Protein AF-0000000073370999 (afdb_homodimer)

Secondary structure (DSSP, 8-state):
-GGGGS---TTHHHHS-HHHHHHHHHH-EEEEE-TT-EEE-TTSPP-EEEEEEESEEEEEEE-TT--EEEEEEEETT-EESHHHHHTT---SSEEEESSSEEEEEEEHHHHHHHHHH-HHHHHHHHHHHHHHHHHHHHHHHHHHHS-HHHHHHHHHHHHHHHH-SSS-GGG--B---HHHHHHHHTS-HHHHHHHHHHHHHTTSEEEETTEEEES-HHHHHHHHT--/-GGGGS---TTHHHHS-HHHHHHHHHH-EEEEE-TT-EEE-TTSPP-EEEEEEESEEEEEEE-TT--EEEEEEEETT-EESHHHHHTT---SSEEEESSSEEEEEEEHHHHHHHHHH-HHHHHHHHHHHHHHHHHHHHHHHHHHHS-HHHHHHHHHHHHHHHH-SSS-GGG--B---HHHHHHHHTS-HHHHHHHHHHHHHTTSEEEETTEEEES-HHHHHHHHT--

Nearest PDB structures (foldseek):
  2gau-assembly1_A-2  TM=9.043E-01  e=1.178E-19  Porphyromonas gingivalis W83
  4cyd-assembly2_A  TM=9.151E-01  e=1.919E-18  Corynebacterium glutamicum
  5e44-assembly1_A-2  TM=8.644E-01  e=1.895E-16  Aliivibrio fischeri
  5cvr-assembly1_A-2  TM=8.583E-01  e=9.106E-16  Aliivibrio fischeri
  7ff9-assembly4_H  TM=7.421E-01  e=5.986E-14  Pseudomonas aeruginosa PAO1

Foldseek 3Di:
DLVLQDQPQLCLLVQDPPVLNCLQVVQKDKDKDAAFDWPDAAPAADFFKKAWQAAKKWKWDADPVGQIATQDMDGHRHIDDVVCLVVVHGHHIIMGTHHITMMITHGSVSVVVSCVVDPSSVVSVVVSVVSVVSSSVVVVVLLPPHDLLLLLLSLVVNQLVRQDPDPPLQDGKRQGDLSNSCNHSVHDSVVSVVSVVVCVVVVQWDDDVRIIHGRNNPVSVVSNVPD/DLVLQDQDQLCLLVQDPPVLNCLQVVQKDKDKDAAFDWPDAAPAADFFKKAWQAAKKWKWDADPVGQIATQDMDGHRHIDDVVCLVVVHGHHIIMGTHHITMMITHGSVSVVVSCVVDPSSVVSVVVSVVSVVSSSVVVVVLLPPHDLLLLLLSLVVRQLVRQDPDPPLQDGKRQGDLSNSCNHSVHDSVVSVVSVVVCVVVVQWDDDVRIIHGRNNPVSVVSNVPD

Radius of gyration: 22.07 Å; Cα contacts (8 Å, |Δi|>4): 897; chains: 2; bounding box: 54×57×50 Å

InterPro domains:
  IPR000595 Cyclic nucleotide-binding domain [PF00027] (31-117)
  IPR000595 Cyclic nucleotide-binding domain [PS50042] (12-115)
  IPR000595 Cyclic nucleotide-binding domain [SM00100] (12-130)
  IPR000595 Cyclic nucleotide-binding domain [cd00038] (12-126)
  IPR012318 Crp-type HTH domain [PF13545] (150-222)
  IPR012318 Crp-type HTH domain [PR00034] (174-190)
  IPR012318 Crp-type HTH domain [PR00034] (190-205)
  IPR012318 Crp-type HTH domain [PS51063] (146-218)
  IPR012318 Crp-type HTH domain [SM00419] (168-216)
  IPR014710 RmlC-like jelly roll fold [G3DSA:2.60.120.10] (8-142)
  IPR018490 Cyclic nucleotide-binding domain superfamily [SSF51206] (7-144)
  IPR036388 Winged helix-like DNA-binding domain superfamily [G3DSA:1.10.10.10] (147-226)
  IPR036390 Winged helix DNA-binding domain superfamily [SSF46785] (148-225)
  IPR050397 Global Transcriptional Regulators in Environmental Response [PTHR24567] (22-220)

pLDDT: mean 92.21, std 7.32, range [60.38, 98.5]

Solvent-accessible surface area (backbone atoms only — not comparable to full-atom values): 23486 Å² total; per-residue (Å²): 122,70,61,58,68,45,81,79,44,50,47,56,65,75,68,41,56,65,70,59,38,51,55,53,59,68,58,42,46,75,42,81,40,51,58,71,38,70,78,48,49,52,69,40,75,64,64,38,30,37,35,28,66,39,42,35,34,38,30,30,38,66,49,77,84,65,53,56,27,42,76,45,74,44,44,48,43,23,70,44,56,49,44,24,56,52,40,72,40,42,28,83,37,26,35,29,26,74,32,64,24,34,38,27,37,33,45,41,70,60,50,49,52,51,44,75,71,26,68,66,54,43,52,50,48,42,22,44,52,24,40,43,42,49,21,49,54,51,48,38,41,45,49,31,72,48,51,69,66,25,36,46,32,40,49,50,55,54,42,48,63,71,50,41,84,53,96,56,72,92,72,36,60,39,67,62,49,66,65,56,49,16,19,50,49,37,54,51,58,68,60,47,52,50,46,51,49,50,36,37,76,68,55,35,32,46,76,57,91,57,34,37,29,80,64,30,65,67,59,35,47,60,54,31,48,72,114,122,69,61,59,69,44,79,81,45,49,46,54,64,74,70,40,55,67,69,60,38,49,57,52,60,68,57,43,46,74,42,81,42,50,58,71,38,70,78,50,49,53,68,40,75,64,66,37,30,36,34,28,66,38,42,35,33,37,30,30,40,67,49,75,86,65,54,55,26,43,77,47,74,45,46,49,41,23,70,45,57,49,44,26,57,52,41,72,39,42,28,83,37,27,34,30,26,72,32,63,23,34,37,25,37,32,45,42,68,59,50,48,52,50,46,74,73,24,69,66,53,42,50,50,48,41,21,43,50,24,41,42,42,49,21,49,52,49,48,39,42,44,48,31,72,47,52,69,65,24,36,46,32,40,49,50,54,52,42,48,61,71,48,42,84,55,96,58,74,92,71,34,61,38,68,62,49,65,65,57,48,16,19,50,48,39,54,51,58,69,60,46,52,50,48,52,49,50,35,38,76,68,55,35,32,47,75,57,92,58,33,37,30,79,65,31,66,68,61,36,48,58,54,30,50,70,116

Structure (mmCIF, N/CA/C/O backbone):
data_AF-0000000073370999-model_v1
#
loop_
_entity.id
_entity.type
_entity.pdbx_description
1 polymer 'Transcriptional regulator, Crp/Fnr family'
#
loop_
_atom_site.group_PDB
_atom_site.id
_atom_site.type_symbol
_atom_site.label_atom_id
_atom_site.label_alt_id
_atom_site.label_comp_id
_atom_site.label_asym_id
_atom_site.label_entity_id
_atom_site.label_seq_id
_atom_site.pdbx_PDB_ins_code
_atom_site.Cartn_x
_atom_site.Cartn_y
_atom_site.Cartn_z
_atom_site.occupancy
_atom_site.B_iso_or_equiv
_atom_site.auth_seq_id
_atom_site.auth_comp_id
_atom_site.auth_asym_id
_atom_site.auth_atom_id
_atom_site.pdbx_PDB_model_num
ATOM 1 N N . MET A 1 1 ? 0.738 1.214 19.203 1 67.12 1 MET A N 1
ATOM 2 C CA . MET A 1 1 ? -0.138 0.364 18.406 1 67.12 1 MET A CA 1
ATOM 3 C C . MET A 1 1 ? -0.509 1.048 17.094 1 67.12 1 MET A C 1
ATOM 5 O O . MET A 1 1 ? -0.368 0.459 16.031 1 67.12 1 MET A O 1
ATOM 9 N N . ILE A 1 2 ? -0.658 2.426 17.078 1 81.88 2 ILE A N 1
ATOM 10 C CA . ILE A 1 2 ? -1.09 3.145 15.891 1 81.88 2 ILE A CA 1
ATOM 11 C C . ILE A 1 2 ? 0.093 3.33 14.945 1 81.88 2 ILE A C 1
ATOM 13 O O . ILE A 1 2 ? -0.091 3.637 13.766 1 81.88 2 ILE A O 1
ATOM 17 N N . SER A 1 3 ? 1.221 2.953 15.461 1 84.5 3 SER A N 1
ATOM 18 C CA . SER A 1 3 ? 2.451 3.176 14.711 1 84.5 3 SER A CA 1
ATOM 19 C C . SER A 1 3 ? 2.479 2.34 13.438 1 84.5 3 SER A C 1
ATOM 21 O O . SER A 1 3 ? 3.143 2.705 12.461 1 84.5 3 SER A O 1
ATOM 23 N N . LYS A 1 4 ? 1.748 1.268 13.406 1 88.69 4 LYS A N 1
ATOM 24 C CA . LYS A 1 4 ? 1.788 0.391 12.234 1 88.69 4 LYS A CA 1
ATOM 25 C C . LYS A 1 4 ? 1.044 1.011 11.062 1 88.69 4 LYS A C 1
ATOM 27 O O . LYS A 1 4 ? 1.135 0.518 9.93 1 88.69 4 LYS A O 1
ATOM 32 N N . PHE A 1 5 ? 0.363 2.186 11.352 1 91.12 5 PHE A N 1
ATOM 33 C CA . PHE A 1 5 ? -0.414 2.834 10.297 1 91.12 5 PHE A CA 1
ATOM 34 C C . PHE A 1 5 ? 0.206 4.172 9.914 1 91.12 5 PHE A C 1
ATOM 36 O O . PHE A 1 5 ? -0.371 4.926 9.133 1 91.12 5 PHE A O 1
ATOM 43 N N . ILE A 1 6 ? 1.355 4.457 10.469 1 88.75 6 ILE A N 1
ATOM 44 C CA . ILE A 1 6 ? 1.982 5.762 10.273 1 88.75 6 ILE A CA 1
ATOM 45 C C . ILE A 1 6 ? 3.354 5.582 9.633 1 88.75 6 ILE A C 1
ATOM 47 O O . ILE A 1 6 ? 4.16 4.77 10.086 1 88.75 6 ILE A O 1
ATOM 51 N N . PHE A 1 7 ? 3.512 6.363 8.531 1 84.56 7 PHE A N 1
ATOM 52 C CA . PHE A 1 7 ? 4.859 6.383 7.977 1 84.56 7 PHE A CA 1
ATOM 53 C C . PHE A 1 7 ? 5.848 6.965 8.984 1 84.56 7 PHE A C 1
ATOM 55 O O . PHE A 1 7 ? 5.523 7.906 9.703 1 84.56 7 PHE A O 1
ATOM 62 N N . ASN A 1 8 ? 6.973 6.344 9.172 1 74.56 8 ASN A N 1
ATOM 63 C CA . ASN A 1 8 ? 7.996 6.828 10.094 1 74.56 8 ASN A CA 1
ATOM 64 C C . ASN A 1 8 ? 9.258 7.254 9.359 1 74.56 8 ASN A C 1
ATOM 66 O O . ASN A 1 8 ? 10.367 6.844 9.719 1 74.56 8 ASN A O 1
ATOM 70 N N . ASN A 1 9 ? 9.07 7.988 8.336 1 71.88 9 ASN A N 1
ATOM 71 C CA . ASN A 1 9 ? 10.234 8.352 7.539 1 71.88 9 ASN A CA 1
ATOM 72 C C . ASN A 1 9 ? 10.758 9.742 7.91 1 71.88 9 ASN A C 1
ATOM 74 O O . ASN A 1 9 ? 11.531 10.344 7.16 1 71.88 9 ASN A O 1
ATOM 78 N N . GLN A 1 10 ? 10.32 10.297 8.953 1 69.19 10 GLN A N 1
ATOM 79 C CA . GLN A 1 10 ? 10.711 11.641 9.367 1 69.19 10 GLN A CA 1
ATOM 80 C C . GLN A 1 10 ? 12.18 11.688 9.781 1 69.19 10 GLN A C 1
ATOM 82 O O . GLN A 1 10 ? 12.781 12.758 9.836 1 69.19 10 GLN A O 1
ATOM 87 N N . TYR A 1 11 ? 12.719 10.562 9.797 1 70.38 11 TYR A N 1
ATOM 88 C CA . TYR A 1 11 ? 14.062 10.625 10.367 1 70.38 11 TYR A CA 1
ATOM 89 C C . TYR A 1 11 ? 15.109 10.172 9.359 1 70.38 11 TYR A C 1
ATOM 91 O O . TYR A 1 11 ? 16.266 9.914 9.727 1 70.38 11 TYR A O 1
ATOM 99 N N . VAL A 1 12 ? 14.695 10.133 8.172 1 79.75 12 VAL A N 1
ATOM 100 C CA . VAL A 1 12 ? 15.625 9.625 7.168 1 79.75 12 VAL A CA 1
ATOM 101 C C . VAL A 1 12 ? 16.844 10.539 7.078 1 79.75 12 VAL A C 1
ATOM 103 O O . VAL A 1 12 ? 17.984 10.07 7.156 1 79.75 12 VAL A O 1
ATOM 106 N N . LEU A 1 13 ? 16.594 11.859 7.051 1 83.69 13 LEU A N 1
ATOM 107 C CA . LEU A 1 13 ? 17.703 12.812 6.93 1 83.69 13 LEU A CA 1
ATOM 108 C C . LEU A 1 13 ? 18.578 12.773 8.172 1 83.69 13 LEU A C 1
ATOM 110 O O . LEU A 1 13 ? 19.812 12.859 8.062 1 83.69 13 LEU A O 1
ATOM 114 N N . ASN A 1 14 ? 17.922 12.586 9.273 1 83.81 14 ASN A N 1
ATOM 115 C CA . ASN A 1 14 ? 18.656 12.617 10.531 1 83.81 14 ASN A CA 1
ATOM 116 C C . ASN A 1 14 ? 19.5 11.359 10.727 1 83.81 14 ASN A C 1
ATOM 118 O O . ASN A 1 14 ? 20.453 11.359 11.508 1 83.81 14 ASN A O 1
ATOM 122 N N . GLU A 1 15 ? 19.156 10.352 10.055 1 85.62 15 GLU A N 1
ATOM 123 C CA . GLU A 1 15 ? 19.844 9.078 10.227 1 85.62 15 GLU A CA 1
ATOM 124 C C . GLU A 1 15 ? 21 8.938 9.234 1 85.62 15 GLU A C 1
ATOM 126 O O . GLU A 1 15 ? 21.781 7.984 9.312 1 85.62 15 GLU A O 1
ATOM 131 N N . LEU A 1 16 ? 21.125 9.914 8.406 1 88.31 16 LEU A N 1
ATOM 132 C CA . LEU A 1 16 ? 22.219 9.883 7.422 1 88.31 16 LEU A CA 1
ATOM 133 C C . LEU A 1 16 ? 23.516 10.398 8.031 1 88.31 16 LEU A C 1
ATOM 135 O O . LEU A 1 16 ? 23.5 11.281 8.891 1 88.31 16 LEU A O 1
ATOM 139 N N . PRO A 1 17 ? 24.625 9.797 7.555 1 89.5 17 PRO A N 1
ATOM 140 C CA . PRO A 1 17 ? 25.906 10.422 7.918 1 89.5 17 PRO A CA 1
ATOM 141 C C . PRO A 1 17 ? 25.969 11.891 7.516 1 89.5 17 PRO A C 1
ATOM 143 O O . PRO A 1 17 ? 25.344 12.297 6.531 1 89.5 17 PRO A O 1
ATOM 146 N N . GLN A 1 18 ? 26.766 12.594 8.25 1 92.25 18 GLN A N 1
ATOM 147 C CA . GLN A 1 18 ? 26.844 14.039 8.055 1 92.25 18 GLN A CA 1
ATOM 148 C C . GLN A 1 18 ? 27.234 14.391 6.625 1 92.25 18 GLN A C 1
ATOM 150 O O . GLN A 1 18 ? 26.703 15.336 6.043 1 92.25 18 GLN A O 1
ATOM 155 N N . CYS A 1 19 ? 28.125 13.68 6.086 1 91.44 19 CYS A N 1
ATOM 156 C CA . CYS A 1 19 ? 28.578 13.953 4.73 1 91.44 19 CYS A CA 1
ATOM 157 C C . CYS A 1 19 ? 27.438 13.852 3.73 1 91.44 19 CYS A C 1
ATOM 159 O O . CYS A 1 19 ? 27.281 14.727 2.877 1 91.44 19 CYS A O 1
ATOM 161 N N . ASP A 1 20 ? 26.625 12.805 3.857 1 90 2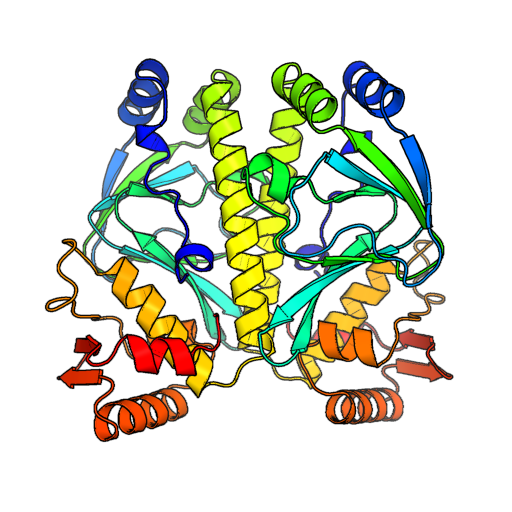0 ASP A N 1
ATOM 162 C CA . ASP A 1 20 ? 25.484 12.602 2.967 1 90 20 ASP A CA 1
ATOM 163 C C . ASP A 1 20 ? 24.406 13.656 3.203 1 90 20 ASP A C 1
ATOM 165 O O . ASP A 1 20 ? 23.781 14.141 2.254 1 90 20 ASP A O 1
ATOM 169 N N . LYS A 1 21 ? 24.234 13.961 4.469 1 91.69 21 LYS A N 1
ATOM 170 C CA . LYS A 1 21 ? 23.266 15 4.828 1 91.69 21 LYS A CA 1
ATOM 171 C C . LYS A 1 21 ? 23.641 16.344 4.203 1 91.69 21 LYS A C 1
ATOM 173 O O . LYS A 1 21 ? 22.797 17.016 3.617 1 91.69 21 LYS A O 1
ATOM 178 N N . ASP A 1 22 ? 24.906 16.609 4.312 1 92.88 22 ASP A N 1
ATOM 179 C CA . ASP A 1 22 ? 25.406 17.875 3.764 1 92.88 22 ASP A CA 1
ATOM 180 C C . ASP A 1 22 ? 25.219 17.922 2.248 1 92.88 22 ASP A C 1
ATOM 182 O O . ASP A 1 22 ? 24.859 18.969 1.695 1 92.88 22 ASP A O 1
ATOM 186 N N . LEU A 1 23 ? 25.453 16.859 1.603 1 91.38 23 LEU A N 1
ATOM 187 C CA . LEU A 1 23 ? 25.312 16.781 0.152 1 91.38 23 LEU A CA 1
ATOM 188 C C . LEU A 1 23 ? 23.875 17.031 -0.268 1 91.38 23 LEU A C 1
ATOM 190 O O . LEU A 1 23 ? 23.625 17.781 -1.211 1 91.38 23 LEU A O 1
ATOM 194 N N . LEU A 1 24 ? 22.953 16.422 0.44 1 92.19 24 LEU A N 1
ATOM 195 C CA . LEU A 1 24 ? 21.531 16.609 0.121 1 92.19 24 LEU A CA 1
ATOM 196 C C . LEU A 1 24 ? 21.094 18.031 0.394 1 92.19 24 LEU A C 1
ATOM 198 O O . LEU A 1 24 ? 20.406 18.656 -0.434 1 92.19 24 LEU A O 1
ATOM 202 N N . GLU A 1 25 ? 21.484 18.516 1.524 1 92.75 25 GLU A N 1
ATOM 203 C CA . GLU A 1 25 ? 21.078 19.859 1.925 1 92.75 25 GLU A CA 1
ATOM 204 C C . GLU A 1 25 ? 21.625 20.922 0.971 1 92.75 25 GLU A C 1
ATOM 206 O O . GLU A 1 25 ? 20.984 21.938 0.728 1 92.75 25 GLU A O 1
ATOM 211 N N . LYS A 1 26 ? 22.781 20.641 0.474 1 94.5 26 LYS A N 1
ATOM 212 C CA . LYS A 1 26 ? 23.438 21.578 -0.434 1 94.5 26 LYS A CA 1
ATOM 213 C C . LYS A 1 26 ? 22.641 21.734 -1.733 1 94.5 26 LYS A C 1
ATOM 215 O O . LYS A 1 26 ? 22.625 22.812 -2.332 1 94.5 26 LYS A O 1
ATOM 220 N N . VAL A 1 27 ? 22 20.75 -2.203 1 94.94 27 VAL A N 1
ATOM 221 C CA . VAL A 1 27 ? 21.359 20.781 -3.512 1 94.94 27 VAL A CA 1
ATOM 222 C C . VAL A 1 27 ? 19.859 21.062 -3.352 1 94.94 27 VAL A C 1
ATOM 224 O O . VAL A 1 27 ? 19.141 21.188 -4.344 1 94.94 27 VAL A O 1
ATOM 227 N N . MET A 1 28 ? 19.422 21.156 -2.139 1 95.81 28 MET A N 1
ATOM 228 C CA . MET A 1 28 ? 18.016 21.438 -1.858 1 95.81 28 MET A CA 1
ATOM 229 C C . MET A 1 28 ? 17.656 22.875 -2.242 1 95.81 28 MET A C 1
ATOM 231 O O . MET A 1 28 ? 18.422 23.797 -1.992 1 95.81 28 MET A O 1
ATOM 235 N N . GLN A 1 29 ? 16.547 23.016 -2.914 1 97.31 29 GLN A N 1
ATOM 236 C CA . GLN A 1 29 ? 15.961 24.328 -3.195 1 97.31 29 GLN A CA 1
ATOM 237 C C . GLN A 1 29 ? 14.594 24.469 -2.535 1 97.31 29 GLN A C 1
ATOM 239 O O . GLN A 1 29 ? 13.641 23.781 -2.92 1 97.31 29 GLN A O 1
ATOM 244 N N . SER A 1 30 ? 14.508 25.438 -1.649 1 97.69 30 SER A N 1
ATOM 245 C CA . SER A 1 30 ? 13.289 25.562 -0.856 1 97.69 30 SER A CA 1
ATOM 246 C C . SER A 1 30 ? 12.328 26.562 -1.477 1 97.69 30 SER A C 1
ATOM 248 O O . SER A 1 30 ? 12.758 27.609 -1.981 1 97.69 30 SER A O 1
ATOM 250 N N . LYS A 1 31 ? 11.109 26.234 -1.438 1 97.94 31 LYS A N 1
ATOM 251 C CA . LYS A 1 31 ? 10.031 27.094 -1.932 1 97.94 31 LYS A CA 1
ATOM 252 C C . LYS A 1 31 ? 8.852 27.109 -0.961 1 97.94 31 LYS A C 1
ATOM 254 O O . LYS A 1 31 ? 8.57 26.109 -0.297 1 97.94 31 LYS A O 1
ATOM 259 N N . LYS A 1 32 ? 8.234 28.234 -0.935 1 98.44 32 LYS A N 1
ATOM 260 C CA . LYS A 1 32 ? 7.012 28.359 -0.146 1 98.44 32 LYS A CA 1
ATOM 261 C C . LYS A 1 32 ? 5.785 27.969 -0.968 1 98.44 32 LYS A C 1
ATOM 263 O O . LYS A 1 32 ? 5.684 28.312 -2.146 1 98.44 32 LYS A O 1
ATOM 268 N N . TYR A 1 33 ? 4.965 27.172 -0.385 1 98.31 33 TYR A N 1
ATOM 269 C CA . TYR A 1 33 ? 3.686 26.781 -0.962 1 98.31 33 TYR A CA 1
ATOM 270 C C . TYR A 1 33 ? 2.523 27.266 -0.102 1 98.31 33 TYR A C 1
ATOM 272 O O . TYR A 1 33 ? 2.592 27.219 1.129 1 98.31 33 TYR A O 1
ATOM 280 N N . VAL A 1 34 ? 1.515 27.703 -0.777 1 98 34 VAL A N 1
ATOM 281 C CA . VAL A 1 34 ? 0.311 28.094 -0.051 1 98 34 VAL A CA 1
ATOM 282 C C . VAL A 1 34 ? -0.668 26.922 -0.004 1 98 34 VAL A C 1
ATOM 284 O O . VAL A 1 34 ? -0.608 26.016 -0.844 1 98 34 VAL A O 1
ATOM 287 N N . LYS A 1 35 ? -1.465 27 0.912 1 96.75 35 LYS A N 1
ATOM 288 C CA . LYS A 1 35 ? -2.467 25.953 1.09 1 96.75 35 LYS A CA 1
ATOM 289 C C . LYS A 1 35 ? -3.189 25.656 -0.221 1 96.75 35 LYS A C 1
ATOM 291 O O . LYS A 1 35 ? -3.568 26.578 -0.95 1 96.75 35 LYS A O 1
ATOM 296 N N . ASN A 1 36 ? -3.289 24.375 -0.565 1 97.12 36 ASN A N 1
ATOM 297 C CA . ASN A 1 36 ? -4.027 23.828 -1.7 1 97.12 36 ASN A CA 1
ATOM 298 C C . ASN A 1 36 ? -3.234 23.953 -2.998 1 97.12 36 ASN A C 1
ATOM 300 O O . ASN A 1 36 ? -3.76 23.688 -4.082 1 97.12 36 ASN A O 1
ATOM 304 N N . GLN A 1 37 ? -2.023 24.375 -2.848 1 98.19 37 GLN A N 1
ATOM 305 C CA . GLN A 1 37 ? -1.171 24.391 -4.031 1 98.19 37 GLN A CA 1
ATOM 306 C C . GLN A 1 37 ? -0.65 23 -4.359 1 98.19 37 GLN A C 1
ATOM 308 O O . GLN A 1 37 ? -0.23 22.266 -3.467 1 98.19 37 GLN A O 1
ATOM 313 N N . THR A 1 38 ? -0.687 22.641 -5.637 1 98.31 38 THR A N 1
ATOM 314 C CA . THR A 1 38 ? -0.239 21.328 -6.105 1 98.31 38 THR A CA 1
ATOM 315 C C . THR A 1 38 ? 1.277 21.312 -6.277 1 98.31 38 THR A C 1
ATOM 317 O O . THR A 1 38 ? 1.855 22.25 -6.844 1 98.31 38 THR A O 1
ATOM 320 N N . ILE A 1 39 ? 1.899 20.312 -5.754 1 98.19 39 ILE A N 1
ATOM 321 C CA . ILE A 1 39 ? 3.338 20.141 -5.91 1 98.19 39 ILE A CA 1
ATOM 322 C C . ILE A 1 39 ? 3.623 19.359 -7.195 1 98.19 39 ILE A C 1
ATOM 324 O O . ILE A 1 39 ? 4.449 19.781 -8.008 1 98.19 39 ILE A O 1
ATOM 328 N N . PHE A 1 40 ? 2.969 18.25 -7.395 1 97.75 40 PHE A N 1
ATOM 329 C CA . PHE A 1 40 ? 3 17.5 -8.641 1 97.75 40 PHE A CA 1
ATOM 330 C C . PHE A 1 40 ? 1.683 16.766 -8.867 1 97.75 40 PHE A C 1
ATOM 332 O O . PHE A 1 40 ? 0.905 16.578 -7.926 1 97.75 40 PHE A O 1
ATOM 339 N N . THR A 1 41 ? 1.444 16.344 -10.133 1 96.81 41 THR A N 1
ATOM 340 C CA . THR A 1 41 ? 0.189 15.703 -10.516 1 96.81 41 THR A CA 1
ATOM 341 C C . THR A 1 41 ? 0.436 14.289 -11.047 1 96.81 41 THR A C 1
ATOM 343 O O . THR A 1 41 ? 1.444 14.039 -11.711 1 96.81 41 THR A O 1
ATOM 346 N N . GLU A 1 42 ? -0.511 13.484 -10.711 1 94.38 42 GLU A N 1
ATOM 347 C CA . GLU A 1 42 ? -0.468 12.125 -11.234 1 94.38 42 GLU A CA 1
ATOM 348 C C . GLU A 1 42 ? -0.265 12.117 -12.742 1 94.38 42 GLU A C 1
ATOM 350 O O . GLU A 1 42 ? -0.889 12.898 -13.461 1 94.38 42 GLU A O 1
ATOM 355 N N . GLY A 1 43 ? 0.697 11.258 -13.195 1 93.75 43 GLY A N 1
ATOM 356 C CA . GLY A 1 43 ? 0.921 11.094 -14.625 1 93.75 43 GLY A CA 1
ATOM 357 C C . GLY A 1 43 ? 2.061 11.945 -15.148 1 93.75 43 GLY A C 1
ATOM 358 O O . GLY A 1 43 ? 2.533 11.734 -16.266 1 93.75 43 GLY A O 1
ATOM 359 N N . THR A 1 44 ? 2.494 12.906 -14.391 1 96.38 44 THR A N 1
ATOM 360 C CA . THR A 1 44 ? 3.602 13.75 -14.828 1 96.38 44 THR A CA 1
ATOM 361 C C . THR A 1 44 ? 4.941 13.094 -14.508 1 96.38 44 THR A C 1
ATOM 363 O O . THR A 1 44 ? 5.039 12.297 -13.57 1 96.38 44 THR A O 1
ATOM 366 N N . LEU A 1 45 ? 5.953 13.438 -15.281 1 96.56 45 LEU A N 1
ATOM 367 C CA . LEU A 1 45 ? 7.277 12.852 -15.109 1 96.56 45 LEU A CA 1
ATOM 368 C C . LEU A 1 45 ? 8.039 13.531 -13.977 1 96.56 45 LEU A C 1
ATOM 370 O O . LEU A 1 45 ? 8.117 14.766 -13.938 1 96.56 45 LEU A O 1
ATOM 374 N N . PRO A 1 46 ? 8.539 12.711 -13.117 1 96.75 46 PRO A N 1
ATOM 375 C CA . PRO A 1 46 ? 9.266 13.305 -11.992 1 96.75 46 PRO A CA 1
ATOM 376 C C . PRO A 1 46 ? 10.594 13.93 -12.414 1 96.75 46 PRO A C 1
ATOM 378 O O . PRO A 1 46 ? 11.312 13.352 -13.242 1 96.75 46 PRO A O 1
ATOM 381 N N . THR A 1 47 ? 10.961 15.07 -11.859 1 96.25 47 THR A N 1
ATOM 382 C CA . THR A 1 47 ? 12.234 15.734 -12.125 1 96.25 47 THR A CA 1
ATOM 383 C C . THR A 1 47 ? 13.094 15.758 -10.867 1 96.25 47 THR A C 1
ATOM 385 O O . THR A 1 47 ? 14.227 16.25 -10.891 1 96.25 47 THR A O 1
ATOM 388 N N . GLY A 1 48 ? 12.547 15.258 -9.773 1 96.38 48 GLY A N 1
ATOM 389 C CA . GLY A 1 48 ? 13.242 15.219 -8.492 1 96.38 48 GLY A CA 1
ATOM 390 C C . GLY A 1 48 ? 12.359 14.734 -7.355 1 96.38 48 GLY A C 1
ATOM 391 O O . GLY A 1 48 ? 11.281 14.18 -7.586 1 96.38 48 GLY A O 1
ATOM 392 N N . ILE A 1 49 ? 12.898 14.844 -6.168 1 96.38 49 ILE A N 1
ATOM 393 C CA . ILE A 1 49 ? 12.156 14.453 -4.973 1 96.38 49 ILE A CA 1
ATOM 394 C C . ILE A 1 49 ? 11.961 15.672 -4.07 1 96.38 49 ILE A C 1
ATOM 396 O O . ILE A 1 49 ? 12.523 16.734 -4.328 1 96.38 49 ILE A O 1
ATOM 400 N N . PHE A 1 50 ? 11.148 15.445 -3.064 1 97 50 PHE A N 1
ATOM 401 C CA . PHE A 1 50 ? 10.766 16.578 -2.232 1 97 50 PHE A CA 1
ATOM 402 C C . PHE A 1 50 ? 10.992 16.266 -0.757 1 97 50 PHE A C 1
ATOM 404 O O . PHE A 1 50 ? 10.953 15.109 -0.349 1 97 50 PHE A O 1
ATOM 411 N N . TYR A 1 51 ? 11.281 17.281 -0.049 1 95.94 51 TYR A N 1
ATOM 412 C CA . TYR A 1 51 ? 11.453 17.234 1.397 1 95.94 5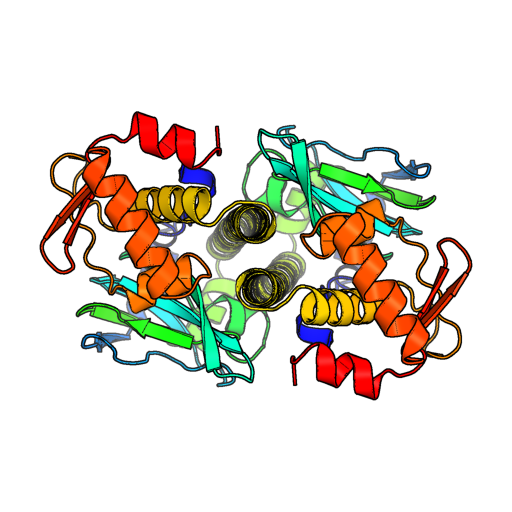1 TYR A CA 1
ATOM 413 C C . TYR A 1 51 ? 10.641 18.328 2.078 1 95.94 51 TYR A C 1
ATOM 415 O O . TYR A 1 51 ? 10.758 19.5 1.739 1 95.94 51 TYR A O 1
ATOM 423 N N . ILE A 1 52 ? 9.828 17.938 3.078 1 95.94 52 ILE A N 1
ATOM 424 C CA . ILE A 1 52 ? 8.992 18.906 3.762 1 95.94 52 ILE A CA 1
ATOM 425 C C . ILE A 1 52 ? 9.766 19.547 4.91 1 95.94 52 ILE A C 1
ATOM 427 O O . ILE A 1 52 ? 10.078 18.875 5.902 1 95.94 52 ILE A O 1
ATOM 431 N N . GLN A 1 53 ? 10.047 20.75 4.727 1 95 53 GLN A N 1
ATOM 432 C CA . GLN A 1 53 ? 10.664 21.469 5.832 1 95 53 GLN A CA 1
ATOM 433 C C . GLN A 1 53 ? 9.648 21.797 6.918 1 95 53 GLN A C 1
ATOM 435 O O . GLN A 1 53 ? 9.883 21.516 8.102 1 95 53 GLN A O 1
ATOM 440 N N . THR A 1 54 ? 8.633 22.422 6.516 1 95.44 54 THR A N 1
ATOM 441 C CA . THR A 1 54 ? 7.504 22.734 7.387 1 95.44 54 THR A CA 1
ATOM 442 C C . THR A 1 54 ? 6.184 22.594 6.637 1 95.44 54 THR A C 1
ATOM 444 O O . THR A 1 54 ? 6.105 22.891 5.445 1 95.44 54 THR A O 1
ATOM 447 N N . GLY A 1 55 ? 5.211 22.109 7.402 1 94.81 55 GLY A N 1
ATOM 448 C CA . GLY A 1 55 ? 3.881 22 6.828 1 94.81 55 GLY A CA 1
ATOM 449 C C . GLY A 1 55 ? 3.414 20.578 6.664 1 94.81 55 GLY A C 1
ATOM 450 O O . GLY A 1 55 ? 3.889 19.672 7.363 1 94.81 55 GLY A O 1
ATOM 451 N N . LYS A 1 56 ? 2.352 20.375 5.793 1 95.56 56 LYS A N 1
ATOM 452 C CA . LYS A 1 56 ? 1.747 19.078 5.562 1 95.56 56 LYS A CA 1
ATOM 453 C C . LYS A 1 56 ? 1.329 18.906 4.102 1 95.56 56 LYS A C 1
ATOM 455 O O . LYS A 1 56 ? 0.854 19.859 3.477 1 95.56 56 LYS A O 1
ATOM 460 N N . VAL A 1 57 ? 1.553 17.766 3.641 1 96.5 57 VAL A N 1
ATOM 461 C CA . VAL A 1 57 ? 1.234 17.453 2.25 1 96.5 57 VAL A CA 1
ATOM 462 C C . VAL A 1 57 ? 0.377 16.188 2.184 1 96.5 57 VAL A C 1
ATOM 464 O O . VAL A 1 57 ? 0.67 15.195 2.854 1 96.5 57 VAL A O 1
ATOM 467 N N . LYS A 1 58 ? -0.738 16.25 1.457 1 97.06 58 LYS A N 1
ATOM 468 C CA . LYS A 1 58 ? -1.506 15.039 1.196 1 97.06 58 LYS A CA 1
ATOM 469 C C . LYS A 1 58 ? -1.178 14.469 -0.179 1 97.06 58 LYS A C 1
ATOM 471 O O . LYS A 1 58 ? -0.941 15.219 -1.13 1 97.06 58 LYS A O 1
ATOM 476 N N . LYS A 1 59 ? -1.106 13.219 -0.251 1 96.56 59 LYS A N 1
ATOM 477 C CA . LYS A 1 59 ? -1.01 12.469 -1.501 1 96.56 59 LYS A CA 1
ATOM 478 C C . LYS A 1 59 ? -2.297 11.695 -1.78 1 96.56 59 LYS A C 1
ATOM 480 O O . LYS A 1 59 ? -2.818 11.008 -0.899 1 96.56 59 LYS A O 1
ATOM 485 N N . TYR A 1 60 ? -2.834 11.867 -2.99 1 96.75 60 TYR A N 1
ATOM 486 C CA . TYR A 1 60 ? -4.102 11.195 -3.264 1 96.75 60 TYR A CA 1
ATOM 487 C C . TYR A 1 60 ? -4.156 10.703 -4.703 1 96.75 60 TYR A C 1
ATOM 489 O O . TYR A 1 60 ? -3.377 11.148 -5.551 1 96.75 60 TYR A O 1
ATOM 497 N N . LYS A 1 61 ? -4.953 9.766 -4.891 1 94 61 LYS A N 1
ATOM 498 C CA . LYS A 1 61 ? -5.266 9.219 -6.211 1 94 61 LYS A CA 1
ATOM 499 C C . LYS A 1 61 ? -6.703 9.539 -6.609 1 94 61 LYS A C 1
ATOM 501 O O . LYS A 1 61 ? -7.578 9.672 -5.75 1 94 61 LYS A O 1
ATOM 506 N N . VAL A 1 62 ? -6.918 9.641 -7.926 1 90.19 62 VAL A N 1
ATOM 507 C CA . VAL A 1 62 ? -8.258 9.906 -8.453 1 90.19 62 VAL A CA 1
ATOM 508 C C . VAL A 1 62 ? -8.617 8.844 -9.484 1 90.19 62 VAL A C 1
ATOM 510 O O . VAL A 1 62 ? -7.785 8.445 -10.305 1 90.19 62 VAL A O 1
ATOM 513 N N . ASP A 1 63 ? -9.812 8.359 -9.391 1 83.88 63 ASP A N 1
ATOM 514 C CA . ASP A 1 63 ? -10.227 7.387 -10.398 1 83.88 63 ASP A CA 1
ATOM 515 C C . ASP A 1 63 ? -10.883 8.07 -11.586 1 83.88 63 ASP A C 1
ATOM 517 O O . ASP A 1 63 ? -10.859 9.305 -11.695 1 83.88 63 ASP A O 1
ATOM 521 N N . ASN A 1 64 ? -11.383 7.293 -12.484 1 83.62 64 ASN A N 1
ATOM 522 C CA . ASN A 1 64 ? -11.922 7.82 -13.734 1 83.62 64 ASN A CA 1
ATOM 523 C C . ASN A 1 64 ? -13.227 8.578 -13.508 1 83.62 64 ASN A C 1
ATOM 525 O O . ASN A 1 64 ? -13.664 9.344 -14.375 1 83.62 64 ASN A O 1
ATOM 529 N N . GLU A 1 65 ? -13.867 8.383 -12.352 1 85.19 65 GLU A N 1
ATOM 530 C CA . GLU A 1 65 ? -15.117 9.078 -12.039 1 85.19 65 GLU A CA 1
ATOM 531 C C . GLU A 1 65 ? -14.859 10.289 -11.148 1 85.19 65 GLU A C 1
ATOM 533 O O . GLU A 1 65 ? -15.805 10.953 -10.711 1 85.19 65 GLU A O 1
ATOM 538 N N . GLY A 1 66 ? -13.656 10.523 -10.859 1 84.69 66 GLY A N 1
ATOM 539 C CA . GLY A 1 66 ? -13.305 11.695 -10.078 1 84.69 66 GLY A CA 1
ATOM 540 C C . GLY A 1 66 ? -13.273 11.43 -8.578 1 84.69 66 GLY A C 1
ATOM 541 O O . GLY A 1 66 ? -13.07 12.352 -7.785 1 84.69 66 GLY A O 1
ATOM 542 N N . ARG A 1 67 ? -13.484 10.172 -8.242 1 87.5 67 ARG A N 1
ATOM 543 C CA . ARG A 1 67 ? -13.398 9.828 -6.828 1 87.5 67 ARG A CA 1
ATOM 544 C C . ARG A 1 67 ? -11.953 9.867 -6.344 1 87.5 67 ARG A C 1
ATOM 546 O O . ARG A 1 67 ? -11.07 9.281 -6.973 1 87.5 67 ARG A O 1
ATOM 553 N N . GLU A 1 68 ? -11.742 10.562 -5.121 1 93.31 68 GLU A N 1
ATOM 554 C CA . GLU A 1 68 ? -10.398 10.742 -4.582 1 93.31 68 GLU A CA 1
ATOM 555 C C . GLU A 1 68 ? -10.164 9.844 -3.369 1 93.31 68 GLU A C 1
ATOM 557 O O . GLU A 1 68 ? -11.055 9.672 -2.539 1 93.31 68 GLU A O 1
ATOM 562 N N . GLN A 1 69 ? -9.055 9.25 -3.328 1 95.94 69 GLN A N 1
ATOM 563 C CA . GLN A 1 69 ? -8.594 8.531 -2.145 1 95.94 69 GLN A CA 1
ATOM 564 C C . GLN A 1 69 ? -7.254 9.078 -1.656 1 95.94 69 GLN A C 1
ATOM 566 O O . GLN A 1 69 ? -6.25 9 -2.371 1 95.94 69 GLN A O 1
ATOM 571 N N . ILE A 1 70 ? -7.246 9.648 -0.469 1 96.69 70 ILE A N 1
ATOM 572 C CA . ILE A 1 70 ? -5.988 10.078 0.126 1 96.69 70 ILE A CA 1
ATOM 573 C C . ILE A 1 70 ? -5.191 8.867 0.598 1 96.69 70 ILE A C 1
ATOM 575 O O . ILE A 1 70 ? -5.68 8.07 1.405 1 96.69 70 ILE A O 1
ATOM 579 N N . ILE A 1 71 ? -4.016 8.758 0.087 1 93.69 71 ILE A N 1
ATOM 580 C CA . ILE A 1 71 ? -3.154 7.613 0.367 1 93.69 71 ILE A CA 1
ATOM 581 C C . ILE A 1 71 ? -2.34 7.875 1.631 1 93.69 71 ILE A C 1
ATOM 583 O O . ILE A 1 71 ? -2.174 6.984 2.467 1 93.69 71 ILE A O 1
ATOM 587 N N . TYR A 1 72 ? -1.908 9.125 1.702 1 91.94 72 TYR A N 1
ATOM 588 C CA . TYR A 1 72 ? -1.084 9.453 2.859 1 91.94 72 TYR A CA 1
ATOM 589 C C . TYR A 1 72 ? -1.001 10.961 3.057 1 91.94 72 TYR A C 1
ATOM 591 O O . TYR A 1 72 ? -1.24 11.734 2.123 1 91.94 72 TYR A O 1
ATOM 599 N N . ILE A 1 73 ? -0.68 11.305 4.305 1 93.69 73 ILE A N 1
ATOM 600 C CA . ILE A 1 73 ? -0.374 12.688 4.648 1 93.69 73 ILE A CA 1
ATOM 601 C C . ILE A 1 73 ? 1.046 12.781 5.207 1 93.69 73 ILE A C 1
ATOM 603 O O . ILE A 1 73 ? 1.384 12.094 6.176 1 93.69 73 ILE A O 1
ATOM 607 N N . TYR A 1 74 ? 1.845 13.594 4.625 1 93.19 74 TYR A N 1
ATOM 608 C CA . TYR A 1 74 ? 3.232 13.789 5.027 1 93.19 74 TYR A CA 1
ATOM 609 C C . TYR A 1 74 ? 3.361 14.961 5.988 1 93.19 74 TYR A C 1
ATOM 611 O O . TYR A 1 74 ? 2.648 15.961 5.859 1 93.19 74 TYR A O 1
ATOM 619 N N . ASN A 1 75 ? 4.324 14.773 6.855 1 92 75 ASN A N 1
ATOM 620 C CA . ASN A 1 75 ? 4.656 15.812 7.824 1 92 75 ASN A CA 1
ATOM 621 C C . ASN A 1 75 ? 6.059 16.375 7.594 1 92 75 ASN A C 1
ATOM 623 O O . ASN A 1 75 ? 6.809 15.844 6.766 1 92 75 ASN A O 1
ATOM 627 N N . SER A 1 76 ? 6.297 17.438 8.406 1 92.5 76 SER A N 1
ATOM 628 C CA . SER A 1 76 ? 7.641 18 8.391 1 92.5 76 SER A CA 1
ATOM 629 C C . SER A 1 76 ? 8.695 16.938 8.633 1 92.5 76 SER A C 1
ATOM 631 O O . SER A 1 76 ? 8.523 16.062 9.484 1 92.5 76 SER A O 1
ATOM 633 N N . GLY A 1 77 ? 9.719 16.969 7.75 1 90.56 77 GLY A N 1
ATOM 634 C CA . GLY A 1 77 ? 10.836 16.047 7.934 1 90.56 77 GLY A CA 1
ATOM 635 C C . GLY A 1 77 ? 10.766 14.828 7.031 1 90.56 77 GLY A C 1
ATOM 636 O O . GLY A 1 77 ? 11.688 14.016 7.012 1 90.56 77 GLY A O 1
ATOM 637 N N . GLU A 1 78 ? 9.75 14.734 6.273 1 91.69 78 GLU A N 1
ATOM 638 C CA . GLU A 1 78 ? 9.57 13.539 5.445 1 91.69 78 GLU A CA 1
ATOM 639 C C . GLU A 1 78 ? 9.922 13.828 3.988 1 91.69 78 GLU A C 1
ATOM 641 O O . GLU A 1 78 ? 9.703 14.938 3.498 1 91.69 78 GLU A O 1
ATOM 646 N N . PHE A 1 79 ? 10.477 12.82 3.338 1 93.25 79 PHE A N 1
ATOM 647 C CA . PHE A 1 79 ? 10.688 12.844 1.895 1 93.25 79 PHE A CA 1
ATOM 648 C C . PHE A 1 79 ? 9.484 12.258 1.162 1 93.25 79 PHE A C 1
ATOM 650 O O . PHE A 1 79 ? 8.812 11.367 1.679 1 93.25 79 PHE A O 1
ATOM 657 N N . PHE A 1 80 ? 9.242 12.781 -0.014 1 93.88 80 PHE A N 1
ATOM 658 C CA . PHE A 1 80 ? 8.219 12.172 -0.856 1 93.88 80 PHE A CA 1
ATOM 659 C C . PHE A 1 80 ? 8.547 12.375 -2.332 1 93.88 80 PHE A C 1
ATOM 661 O O . PHE A 1 80 ? 9.445 13.148 -2.676 1 93.88 80 PHE A O 1
ATOM 668 N N . GLY A 1 81 ? 7.961 11.57 -3.145 1 94.25 81 GLY A N 1
ATOM 669 C CA . GLY A 1 81 ? 8.172 11.641 -4.582 1 94.25 81 GLY A CA 1
ATOM 670 C C . GLY A 1 81 ? 9.281 10.727 -5.07 1 94.25 81 GLY A C 1
ATOM 671 O O . GLY A 1 81 ? 9.477 10.57 -6.277 1 94.25 81 GLY A O 1
ATOM 672 N N . TYR A 1 82 ? 9.945 10.094 -4.184 1 93.88 82 TYR A N 1
ATOM 673 C CA . TYR A 1 82 ? 11.125 9.328 -4.562 1 93.88 82 TYR A CA 1
ATOM 674 C C . TYR A 1 82 ? 10.727 7.98 -5.164 1 93.88 82 TYR A C 1
ATOM 676 O O . TYR A 1 82 ? 11.492 7.375 -5.914 1 93.88 82 TYR A O 1
ATOM 684 N N . THR A 1 83 ? 9.492 7.52 -4.84 1 94.12 83 THR A N 1
ATOM 685 C CA . THR A 1 83 ? 9.07 6.223 -5.355 1 94.12 83 THR A CA 1
ATOM 686 C C . THR A 1 83 ? 8.938 6.262 -6.875 1 94.12 83 THR A C 1
ATOM 688 O O . THR A 1 83 ? 9.328 5.316 -7.562 1 94.12 83 THR A O 1
ATOM 691 N N . ALA A 1 84 ? 8.414 7.34 -7.371 1 95.12 84 ALA A N 1
ATOM 692 C CA . ALA A 1 84 ? 8.258 7.484 -8.82 1 95.12 84 ALA A CA 1
ATOM 693 C C . ALA A 1 84 ? 9.625 7.516 -9.508 1 95.12 84 ALA A C 1
ATOM 695 O O . ALA A 1 84 ? 9.812 6.883 -10.555 1 95.12 84 ALA A O 1
ATOM 696 N N . ILE A 1 85 ? 10.539 8.156 -8.945 1 95.62 85 ILE A N 1
ATOM 697 C CA . ILE A 1 85 ? 11.883 8.289 -9.508 1 95.62 85 ILE A CA 1
ATOM 698 C C . ILE A 1 85 ? 12.586 6.934 -9.5 1 95.62 85 ILE A C 1
ATOM 700 O O . ILE A 1 85 ? 13.156 6.52 -10.508 1 95.62 85 ILE A O 1
ATOM 704 N N . LEU A 1 86 ? 12.477 6.285 -8.391 1 94.94 86 LEU A N 1
ATOM 705 C CA . LEU A 1 86 ? 13.172 5.012 -8.219 1 94.94 86 LEU A CA 1
ATOM 706 C C . LEU A 1 86 ? 12.57 3.941 -9.133 1 94.94 86 LEU A C 1
ATOM 708 O O . LEU A 1 86 ? 13.289 3.08 -9.641 1 94.94 86 LEU A O 1
ATOM 712 N N . SER A 1 87 ? 11.273 3.994 -9.32 1 93.5 87 SER A N 1
ATOM 713 C CA . SER A 1 87 ? 10.617 3.006 -10.164 1 93.5 87 SER A CA 1
ATOM 714 C C . SER A 1 87 ? 10.672 3.41 -11.633 1 93.5 87 SER A C 1
ATOM 716 O O . SER A 1 87 ? 10.188 2.686 -12.5 1 93.5 87 SER A O 1
ATOM 718 N N . GLU A 1 88 ? 11.219 4.562 -11.906 1 92.94 88 GLU A N 1
ATOM 719 C CA . GLU A 1 88 ? 11.344 5.094 -13.258 1 92.94 88 GLU A CA 1
ATOM 720 C C . GLU A 1 88 ? 9.977 5.195 -13.938 1 92.94 88 GLU A C 1
ATOM 722 O O . GLU A 1 88 ? 9.812 4.777 -15.086 1 92.94 88 GLU A O 1
ATOM 727 N N . GLN A 1 89 ? 9.047 5.68 -13.148 1 93.75 89 GLN A N 1
ATOM 728 C CA . GLN A 1 89 ? 7.688 5.883 -13.625 1 93.75 89 GLN A CA 1
ATOM 729 C C . GLN A 1 89 ? 7.23 7.32 -13.375 1 93.75 89 GLN A C 1
ATOM 731 O O . GLN A 1 89 ? 7.902 8.078 -12.68 1 93.75 89 GLN A O 1
ATOM 736 N N . ALA A 1 90 ? 6.141 7.699 -14.086 1 95.62 90 ALA A N 1
ATOM 737 C CA . ALA A 1 90 ? 5.477 8.961 -13.766 1 95.62 90 ALA A CA 1
ATOM 738 C C . ALA A 1 90 ? 4.934 8.953 -12.336 1 95.62 90 ALA A C 1
ATOM 740 O O . ALA A 1 90 ? 4.824 7.891 -11.719 1 95.62 90 ALA A O 1
ATOM 741 N N . TYR A 1 91 ? 4.746 10.141 -11.812 1 95.06 91 TYR A N 1
ATOM 742 C CA . TYR A 1 91 ? 4.082 10.18 -10.516 1 95.06 91 TYR A CA 1
ATOM 743 C C . TYR A 1 91 ? 2.779 9.383 -10.547 1 95.06 91 TYR A C 1
ATOM 745 O O . TYR A 1 91 ? 1.945 9.586 -11.43 1 95.06 91 TYR A O 1
ATOM 753 N N . GLY A 1 92 ? 2.609 8.477 -9.617 1 91.75 92 GLY A N 1
ATOM 754 C CA . GLY A 1 92 ? 1.42 7.641 -9.57 1 91.75 92 GLY A CA 1
ATOM 755 C C . GLY A 1 92 ? 0.276 8.281 -8.797 1 91.75 92 GLY A C 1
ATOM 756 O O . GLY A 1 92 ? -0.808 7.699 -8.695 1 91.75 92 GLY A O 1
ATOM 757 N N . ASP A 1 93 ? 0.501 9.359 -8.219 1 94.75 93 ASP A N 1
ATOM 758 C CA . ASP A 1 93 ? -0.45 10.07 -7.375 1 94.75 93 ASP A CA 1
ATOM 759 C C . ASP A 1 93 ? -0.214 11.578 -7.434 1 94.75 93 ASP A C 1
ATOM 761 O O . ASP A 1 93 ? 0.744 12.039 -8.062 1 94.75 93 ASP A O 1
ATOM 765 N N . THR A 1 94 ? -1.123 12.297 -6.906 1 97.19 94 THR A N 1
ATOM 766 C CA . THR A 1 94 ? -1.023 13.75 -6.844 1 97.19 94 THR A CA 1
ATOM 767 C C . THR A 1 94 ? -0.683 14.211 -5.43 1 97.19 94 THR A C 1
ATOM 769 O O . THR A 1 94 ? -1.197 13.656 -4.453 1 97.19 94 THR A O 1
ATOM 772 N N . ALA A 1 95 ? 0.235 15.188 -5.332 1 98 95 ALA A N 1
ATOM 773 C CA . ALA A 1 95 ? 0.619 15.75 -4.039 1 98 95 ALA A CA 1
ATOM 774 C C . ALA A 1 95 ? 0.2 17.203 -3.928 1 98 95 ALA A C 1
ATOM 776 O O . ALA A 1 95 ? 0.521 18.016 -4.801 1 98 95 ALA A O 1
ATOM 777 N N . VAL A 1 96 ? -0.503 17.547 -2.848 1 98.12 96 VAL A N 1
ATOM 778 C CA . VAL A 1 96 ? -1.013 18.891 -2.605 1 98.12 96 VAL A CA 1
ATOM 779 C C . VAL A 1 96 ? -0.733 19.297 -1.16 1 98.12 96 VAL A C 1
ATOM 781 O O . VAL A 1 96 ? -0.894 18.484 -0.24 1 98.12 96 VAL A O 1
ATOM 784 N N . VAL A 1 97 ? -0.26 20.516 -0.973 1 97.88 97 VAL A N 1
ATOM 785 C CA . VAL A 1 97 ? -0.042 21 0.391 1 97.88 97 VAL A CA 1
ATOM 786 C C . VAL A 1 97 ? -1.384 21.281 1.059 1 97.88 97 VAL A C 1
ATOM 788 O O . VAL A 1 97 ? -2.293 21.828 0.428 1 97.88 97 VAL A O 1
ATOM 791 N N . ILE A 1 98 ? -1.536 20.891 2.293 1 95.94 98 ILE A N 1
ATOM 792 C CA . ILE A 1 98 ? -2.83 21.062 2.943 1 95.94 98 ILE A CA 1
ATOM 793 C C . ILE A 1 98 ? -2.75 22.188 3.967 1 95.94 98 ILE A C 1
ATOM 795 O O . ILE A 1 98 ? -3.732 22.484 4.652 1 95.94 98 ILE A O 1
ATOM 799 N N . GLU A 1 99 ? -1.706 22.812 4.168 1 95.81 99 GLU A N 1
ATOM 800 C CA . GLU A 1 99 ? -1.445 24.062 4.883 1 95.81 99 GLU A CA 1
ATOM 801 C C . GLU A 1 99 ? -0.232 24.781 4.309 1 95.81 99 GLU A C 1
ATOM 803 O O . GLU A 1 99 ? 0.474 24.234 3.455 1 95.81 99 GLU A O 1
ATOM 808 N N . ASN A 1 100 ? -0.052 26.047 4.73 1 97.44 100 ASN A N 1
ATOM 809 C CA . ASN A 1 100 ? 1.165 26.719 4.297 1 97.44 100 ASN A CA 1
ATOM 810 C C . ASN A 1 100 ? 2.412 25.922 4.652 1 97.44 100 ASN A C 1
ATOM 812 O O . ASN A 1 100 ? 2.559 25.469 5.785 1 97.44 100 ASN A O 1
ATOM 816 N N . SER A 1 101 ? 3.225 25.719 3.559 1 98 101 SER A N 1
ATOM 817 C CA . SER A 1 101 ? 4.336 24.797 3.74 1 98 101 SER A CA 1
ATOM 818 C C . SER A 1 101 ? 5.609 25.328 3.082 1 98 101 SER A C 1
ATOM 820 O O . SER A 1 101 ? 5.547 26.188 2.211 1 98 101 SER A O 1
ATOM 822 N N . VAL A 1 102 ? 6.691 24.938 3.625 1 98.5 102 VAL A N 1
ATOM 823 C CA . VAL A 1 102 ? 7.988 25.109 2.986 1 98.5 102 VAL A CA 1
ATOM 824 C C . VAL A 1 102 ? 8.539 23.766 2.543 1 98.5 102 VAL A C 1
ATOM 826 O O . VAL A 1 102 ? 8.789 22.891 3.375 1 98.5 102 VAL A O 1
ATOM 829 N N . ILE A 1 103 ? 8.703 23.625 1.233 1 98.19 103 ILE A N 1
ATOM 830 C CA . ILE A 1 103 ? 9.109 22.344 0.667 1 98.19 103 ILE A CA 1
ATOM 831 C C . ILE A 1 103 ? 10.406 22.516 -0.118 1 98.19 103 ILE A C 1
ATOM 833 O O . ILE A 1 103 ? 10.555 23.469 -0.891 1 98.19 103 ILE A O 1
ATOM 837 N N . SER A 1 104 ? 11.312 21.641 0.141 1 97.81 104 SER A N 1
ATOM 838 C CA . SER A 1 104 ? 12.57 21.641 -0.596 1 97.81 104 SER A CA 1
ATOM 839 C C . SER A 1 104 ? 12.531 20.641 -1.745 1 97.81 104 SER A C 1
ATOM 841 O O . SER A 1 104 ? 11.992 19.531 -1.601 1 97.81 104 SER A O 1
ATOM 843 N N . PHE A 1 105 ? 13.078 21.078 -2.807 1 98.19 105 PHE A N 1
ATOM 844 C CA . PHE A 1 105 ? 13.188 20.25 -4.004 1 98.19 105 PHE A CA 1
ATOM 845 C C . PHE A 1 105 ? 14.625 19.781 -4.207 1 98.19 105 PHE A C 1
ATOM 847 O O . PHE A 1 105 ? 15.57 20.547 -4.004 1 98.19 105 PHE A O 1
ATOM 854 N N . ILE A 1 106 ? 14.797 18.5 -4.48 1 97 106 ILE A N 1
ATOM 855 C CA . ILE A 1 106 ? 16.078 17.906 -4.812 1 97 106 ILE A CA 1
ATOM 856 C C . ILE A 1 106 ? 16.047 17.344 -6.23 1 97 106 ILE A C 1
ATOM 858 O O . ILE A 1 106 ? 15.305 16.391 -6.504 1 97 106 ILE A O 1
ATOM 862 N N . PRO A 1 107 ? 16.828 17.844 -7.117 1 97.5 107 PRO A N 1
ATOM 863 C CA . PRO A 1 107 ? 16.812 17.359 -8.5 1 97.5 107 PRO A CA 1
ATOM 864 C C . PRO A 1 107 ? 17.172 15.875 -8.602 1 97.5 107 PRO A C 1
ATOM 866 O O . PRO A 1 107 ? 18 15.383 -7.844 1 97.5 107 PRO A O 1
ATOM 869 N N . LYS A 1 108 ? 16.531 15.258 -9.594 1 96.88 108 LYS A N 1
ATOM 870 C CA . LYS A 1 108 ? 16.656 13.82 -9.82 1 96.88 108 LYS A CA 1
ATOM 871 C C . LYS A 1 108 ? 18.125 13.414 -9.914 1 96.88 108 LYS A C 1
ATOM 873 O O . LYS A 1 108 ? 18.547 12.445 -9.266 1 96.88 108 LYS A O 1
ATOM 878 N N . ASP A 1 109 ? 18.953 14.133 -10.656 1 96.44 109 ASP A N 1
ATOM 879 C CA . ASP A 1 109 ? 20.359 13.789 -10.883 1 96.44 109 ASP A CA 1
ATOM 880 C C . ASP A 1 109 ? 21.156 13.852 -9.578 1 96.44 109 ASP A C 1
ATOM 882 O O . ASP A 1 109 ? 22 12.984 -9.32 1 96.44 109 ASP A O 1
ATOM 886 N N . ASP A 1 110 ? 20.891 14.844 -8.781 1 95.62 110 ASP A N 1
ATOM 887 C CA . ASP A 1 110 ? 21.562 14.969 -7.5 1 95.62 110 ASP A CA 1
ATOM 888 C C . ASP A 1 110 ? 21.141 13.859 -6.539 1 95.62 110 ASP A C 1
ATOM 890 O O . ASP A 1 110 ? 21.984 13.312 -5.816 1 95.62 110 ASP A O 1
ATOM 894 N N . PHE A 1 111 ? 19.875 13.609 -6.559 1 94.81 111 PHE A N 1
ATOM 895 C CA . PHE A 1 111 ? 19.359 12.523 -5.738 1 94.81 111 PHE A CA 1
ATOM 896 C C . PHE A 1 111 ? 20.047 11.211 -6.078 1 94.81 111 PHE A C 1
ATOM 898 O O . PHE A 1 111 ? 20.562 10.523 -5.191 1 94.81 111 PHE A O 1
ATOM 905 N N . PHE A 1 112 ? 20.172 10.898 -7.359 1 94.81 112 PHE A N 1
ATOM 906 C CA . PHE A 1 112 ? 20.812 9.664 -7.793 1 94.81 112 PHE A CA 1
ATOM 907 C C . PHE A 1 112 ? 22.312 9.688 -7.488 1 94.81 112 PHE A C 1
ATOM 909 O O . PHE A 1 112 ? 22.906 8.656 -7.184 1 94.81 112 PHE A O 1
ATOM 916 N N . ASN A 1 113 ? 22.875 10.844 -7.625 1 93.81 113 ASN A N 1
ATOM 917 C CA . ASN A 1 113 ? 24.281 10.969 -7.297 1 93.81 113 ASN A CA 1
ATOM 918 C C . ASN A 1 113 ? 24.562 10.562 -5.852 1 93.81 113 ASN A C 1
ATOM 920 O O . ASN A 1 113 ? 25.484 9.781 -5.586 1 93.81 113 ASN A O 1
ATOM 924 N N . VAL A 1 114 ? 23.734 11.047 -4.941 1 91.44 114 VAL A N 1
ATOM 925 C CA . VAL A 1 114 ? 23.906 10.711 -3.531 1 91.44 114 VAL A CA 1
ATOM 926 C C . VAL A 1 114 ? 23.578 9.234 -3.307 1 91.44 114 VAL A C 1
ATOM 928 O O . VAL A 1 114 ? 24.312 8.531 -2.607 1 91.44 114 VAL A O 1
ATOM 931 N N . LEU A 1 115 ? 22.531 8.781 -3.924 1 91.81 115 LEU A N 1
ATOM 932 C CA . LEU A 1 115 ? 22.078 7.402 -3.773 1 91.81 115 LEU A CA 1
ATOM 933 C C . LEU A 1 115 ? 23.156 6.426 -4.246 1 91.81 115 LEU A C 1
ATOM 935 O O . LEU A 1 115 ? 23.391 5.395 -3.609 1 91.81 115 LEU A O 1
ATOM 939 N N . ASN A 1 116 ? 23.812 6.746 -5.309 1 89.5 116 ASN A N 1
ATOM 940 C CA . ASN A 1 116 ? 24.781 5.855 -5.922 1 89.5 116 ASN A CA 1
ATOM 941 C C . ASN A 1 116 ? 26.109 5.859 -5.152 1 89.5 116 ASN A C 1
ATOM 943 O O . ASN A 1 116 ? 26.891 4.914 -5.254 1 89.5 116 ASN A O 1
ATOM 947 N N . ASN A 1 117 ? 26.312 6.844 -4.387 1 88 117 ASN A N 1
ATOM 948 C CA . ASN A 1 117 ? 27.609 6.98 -3.75 1 88 117 ASN A CA 1
ATOM 949 C C . ASN A 1 117 ? 27.531 6.715 -2.248 1 88 117 ASN A C 1
ATOM 951 O O . ASN A 1 117 ? 28.562 6.688 -1.564 1 88 117 ASN A O 1
ATOM 955 N N . SER A 1 118 ? 26.359 6.586 -1.791 1 89.5 118 SER A N 1
ATOM 956 C CA . SER A 1 118 ? 26.188 6.344 -0.362 1 89.5 118 SER A CA 1
ATOM 957 C C . SER A 1 118 ? 25.438 5.043 -0.106 1 89.5 118 SER A C 1
ATOM 959 O O . SER A 1 118 ? 24.203 4.992 -0.226 1 89.5 118 SER A O 1
ATOM 961 N N . VAL A 1 119 ? 26.172 4.09 0.371 1 87.56 119 VAL A N 1
ATOM 962 C CA . VAL A 1 119 ? 25.578 2.805 0.706 1 87.56 119 VAL A CA 1
ATOM 963 C C . VAL A 1 119 ? 24.594 2.975 1.87 1 87.56 119 VAL A C 1
ATOM 965 O O . VAL A 1 119 ? 23.531 2.344 1.899 1 87.56 119 VAL A O 1
ATOM 968 N N . VAL A 1 120 ? 24.953 3.83 2.713 1 88.94 120 VAL A N 1
ATOM 969 C CA . VAL A 1 120 ? 24.141 4.07 3.896 1 88.94 120 VAL A CA 1
ATOM 970 C C . VAL A 1 120 ? 22.797 4.68 3.482 1 88.94 120 VAL A C 1
ATOM 972 O O . VAL A 1 120 ? 21.75 4.289 3.998 1 88.94 120 VAL A O 1
ATOM 975 N N . PHE A 1 121 ? 22.859 5.586 2.529 1 90.81 121 PHE A N 1
ATOM 976 C CA . PHE A 1 121 ? 21.641 6.234 2.064 1 90.81 121 PHE A CA 1
ATOM 977 C C . PHE A 1 121 ? 20.719 5.227 1.384 1 90.81 121 PHE A C 1
ATOM 979 O O . PHE A 1 121 ? 19.516 5.199 1.648 1 90.81 121 PHE A O 1
ATOM 986 N N . SER A 1 122 ? 21.266 4.371 0.599 1 91.81 122 SER A N 1
ATOM 987 C CA . SER A 1 122 ? 20.484 3.348 -0.092 1 91.81 122 SER A CA 1
ATOM 988 C C . SER A 1 122 ? 19.828 2.393 0.896 1 91.81 122 SER A C 1
ATOM 990 O O . SER A 1 122 ? 18.656 2.053 0.748 1 91.81 122 SER A O 1
ATOM 992 N N . ARG A 1 123 ? 20.562 2.021 1.868 1 90.75 123 ARG A N 1
ATOM 993 C CA . ARG A 1 123 ? 20.047 1.106 2.877 1 90.75 123 ARG A CA 1
ATOM 994 C C . ARG A 1 123 ? 18.922 1.757 3.674 1 90.75 123 ARG A C 1
ATOM 996 O O . ARG A 1 123 ? 17.922 1.105 3.994 1 90.75 123 ARG A O 1
ATOM 1003 N N . LEU A 1 124 ? 19.125 2.947 3.967 1 91 124 LEU A N 1
ATOM 1004 C CA . LEU A 1 124 ? 18.109 3.678 4.715 1 91 124 LEU A CA 1
ATOM 1005 C C . LEU A 1 124 ? 16.828 3.818 3.896 1 91 124 LEU A C 1
ATOM 1007 O O . LEU A 1 124 ? 15.719 3.672 4.43 1 91 124 LEU A O 1
ATOM 1011 N N . LEU A 1 125 ? 16.984 4.086 2.627 1 92.06 125 LEU A N 1
ATOM 1012 C CA . LEU A 1 125 ? 15.805 4.203 1.765 1 92.06 125 LEU A CA 1
ATOM 1013 C C . LEU A 1 125 ? 15.086 2.865 1.639 1 92.06 125 LEU A C 1
ATOM 1015 O O . LEU A 1 125 ? 13.859 2.816 1.617 1 92.06 125 LEU A O 1
ATOM 1019 N N . LEU A 1 126 ? 15.891 1.839 1.522 1 94 126 LEU A N 1
ATOM 1020 C CA . LEU A 1 126 ? 15.297 0.505 1.475 1 94 126 LEU A CA 1
ATOM 1021 C C . LEU A 1 126 ? 14.492 0.222 2.738 1 94 126 LEU A C 1
ATOM 1023 O O . LEU A 1 126 ? 13.367 -0.277 2.662 1 94 126 LEU A O 1
ATOM 1027 N N . LYS A 1 127 ? 15.039 0.575 3.83 1 92.94 127 LYS A N 1
ATOM 1028 C CA . LYS A 1 127 ? 14.359 0.395 5.109 1 92.94 127 LYS A CA 1
ATOM 1029 C C . LYS A 1 127 ? 13.078 1.217 5.168 1 92.94 127 LYS A C 1
ATOM 1031 O O . LYS A 1 127 ? 12.023 0.705 5.547 1 92.94 127 LYS A O 1
ATOM 1036 N N . CYS A 1 128 ? 13.148 2.381 4.738 1 92.06 128 CYS A N 1
ATOM 1037 C CA . CYS A 1 128 ? 12.008 3.287 4.762 1 92.06 128 CYS A CA 1
ATOM 1038 C C . CYS A 1 128 ? 10.906 2.797 3.836 1 92.06 128 CYS A C 1
ATOM 1040 O O . CYS A 1 128 ? 9.742 2.697 4.246 1 92.06 128 CYS A O 1
ATOM 1042 N N . LEU A 1 129 ? 11.289 2.469 2.666 1 93 129 LEU A N 1
ATOM 1043 C CA . LEU A 1 129 ? 10.32 2.004 1.683 1 93 129 LEU A CA 1
ATOM 1044 C C . LEU A 1 129 ? 9.664 0.707 2.139 1 93 129 LEU A C 1
ATOM 1046 O O . LEU A 1 129 ? 8.461 0.509 1.937 1 93 129 LEU A O 1
ATOM 1050 N N . SER A 1 130 ? 10.453 -0.127 2.697 1 94.25 130 SER A N 1
ATOM 1051 C CA . SER A 1 130 ? 9.914 -1.385 3.203 1 94.25 130 SER A CA 1
ATOM 1052 C C . SER A 1 130 ? 8.898 -1.144 4.32 1 94.25 130 SER A C 1
ATOM 1054 O O . SER A 1 130 ? 7.852 -1.785 4.363 1 94.25 130 SER A O 1
ATOM 1056 N N . TYR A 1 131 ? 9.234 -0.277 5.16 1 93.06 131 TYR A N 1
ATOM 1057 C CA . TYR A 1 131 ? 8.312 0.08 6.23 1 93.06 131 TYR A CA 1
ATOM 1058 C C . TYR A 1 131 ? 7.043 0.709 5.668 1 93.06 131 TYR A C 1
ATOM 1060 O O . TYR A 1 131 ? 5.938 0.364 6.086 1 93.06 131 TYR A O 1
ATOM 1068 N N . GLU A 1 132 ? 7.223 1.616 4.773 1 92.25 132 GLU A N 1
ATOM 1069 C CA . GLU A 1 132 ? 6.07 2.248 4.133 1 92.25 132 GLU A CA 1
ATOM 1070 C C . GLU A 1 132 ? 5.18 1.211 3.453 1 92.25 132 GLU A C 1
ATOM 1072 O O . GLU A 1 132 ? 3.953 1.328 3.479 1 92.25 132 GLU A O 1
ATOM 1077 N N . PHE A 1 133 ? 5.793 0.26 2.857 1 92.12 133 PHE A N 1
ATOM 1078 C CA . PHE A 1 133 ? 5.047 -0.832 2.242 1 92.12 133 PHE A CA 1
ATOM 1079 C C . PHE A 1 133 ? 4.168 -1.536 3.27 1 92.12 133 PHE A C 1
ATOM 1081 O O . PHE A 1 133 ? 2.994 -1.806 3.012 1 92.12 133 PHE A O 1
ATOM 1088 N N . SER A 1 134 ? 4.738 -1.799 4.41 1 92.5 134 SER A N 1
ATOM 1089 C CA . SER A 1 134 ? 4 -2.473 5.477 1 92.5 134 SER A CA 1
ATOM 1090 C C . SER A 1 134 ? 2.826 -1.626 5.957 1 92.5 134 SER A C 1
ATOM 1092 O O . SER A 1 134 ? 1.743 -2.15 6.223 1 92.5 134 SER A O 1
ATOM 1094 N N . VAL A 1 135 ? 3.053 -0.401 6.059 1 93.12 135 VAL A N 1
ATOM 1095 C CA . VAL A 1 135 ? 1.995 0.513 6.477 1 93.12 135 VAL A CA 1
ATOM 1096 C C . VAL A 1 135 ? 0.859 0.488 5.457 1 93.12 135 VAL A C 1
ATOM 1098 O O . VAL A 1 135 ? -0.314 0.397 5.824 1 93.12 135 VAL A O 1
ATOM 1101 N N . MET A 1 136 ? 1.219 0.528 4.207 1 93.12 136 MET A N 1
ATOM 1102 C CA . MET A 1 136 ? 0.213 0.499 3.148 1 93.12 136 MET A CA 1
ATOM 1103 C C . MET A 1 136 ? -0.584 -0.8 3.191 1 93.12 136 MET A C 1
ATOM 1105 O O . MET A 1 136 ? -1.804 -0.792 3.014 1 93.12 136 MET A O 1
ATOM 1109 N N . ALA A 1 137 ? 0.1 -1.858 3.375 1 93.19 137 ALA A N 1
ATOM 1110 C CA . ALA A 1 137 ? -0.577 -3.148 3.479 1 93.19 137 ALA A CA 1
ATOM 1111 C C . ALA A 1 137 ? -1.581 -3.15 4.625 1 93.19 137 ALA A C 1
ATOM 1113 O O . ALA A 1 137 ? -2.697 -3.652 4.48 1 93.19 137 ALA A O 1
ATOM 1114 N N . ASN A 1 138 ? -1.188 -2.594 5.742 1 93 138 ASN A N 1
ATOM 1115 C CA . ASN A 1 138 ? -2.088 -2.482 6.883 1 93 138 ASN A CA 1
ATOM 1116 C C . ASN A 1 138 ? -3.318 -1.644 6.551 1 93 138 ASN A C 1
ATOM 1118 O O . ASN A 1 138 ? -4.441 -2.031 6.867 1 93 138 ASN A O 1
ATOM 1122 N N . LEU A 1 139 ? -3.086 -0.557 5.938 1 93.56 139 LEU A N 1
ATOM 1123 C CA . LEU A 1 139 ? -4.184 0.346 5.602 1 93.56 139 LEU A CA 1
ATOM 1124 C C . LEU A 1 139 ? -5.113 -0.287 4.578 1 93.56 139 LEU A C 1
ATOM 1126 O O . LEU A 1 139 ? -6.332 -0.111 4.648 1 93.56 139 LEU A O 1
ATOM 1130 N N . MET A 1 140 ? -4.547 -0.969 3.662 1 93.06 140 MET A N 1
ATOM 1131 C CA . MET A 1 140 ? -5.352 -1.665 2.664 1 93.06 140 MET A CA 1
ATOM 1132 C C . MET A 1 140 ? -6.309 -2.648 3.326 1 93.06 140 MET A C 1
ATOM 1134 O O . MET A 1 140 ? -7.484 -2.723 2.959 1 93.06 140 MET A O 1
ATOM 1138 N N . ALA A 1 141 ? -5.805 -3.338 4.254 1 92.56 141 ALA A N 1
ATOM 1139 C CA . ALA A 1 141 ? -6.633 -4.301 4.977 1 92.56 141 ALA A CA 1
ATOM 1140 C C . ALA A 1 141 ? -7.77 -3.598 5.719 1 92.56 141 ALA A C 1
ATOM 1142 O O . ALA A 1 141 ? -8.891 -4.102 5.766 1 92.56 141 ALA A O 1
ATOM 1143 N N . VAL A 1 142 ? -7.512 -2.477 6.219 1 92.44 142 VAL A N 1
ATOM 1144 C CA . VAL A 1 142 ? -8.508 -1.695 6.938 1 92.44 142 VAL A CA 1
ATOM 1145 C C . VAL A 1 142 ? -9.594 -1.224 5.973 1 92.44 142 VAL A C 1
ATOM 1147 O O . VAL A 1 142 ? -10.789 -1.413 6.223 1 92.44 142 VAL A O 1
ATOM 1150 N N . LEU A 1 143 ? -9.211 -0.674 4.891 1 91.44 143 LEU A N 1
ATOM 1151 C CA . LEU A 1 143 ? -10.125 -0.1 3.912 1 91.44 143 LEU A CA 1
ATOM 1152 C C . LEU A 1 143 ? -11.047 -1.171 3.34 1 91.44 143 LEU A C 1
ATOM 1154 O O . LEU A 1 143 ? -12.195 -0.885 2.986 1 91.44 143 LEU A O 1
ATOM 1158 N N . SER A 1 144 ? -10.578 -2.354 3.324 1 89.88 144 SER A N 1
ATOM 1159 C CA . SER A 1 144 ? -11.32 -3.416 2.658 1 89.88 144 SER A CA 1
ATOM 1160 C C . SER A 1 144 ? -12.273 -4.117 3.623 1 89.88 144 SER A C 1
ATOM 1162 O O . SER A 1 144 ? -13.359 -4.539 3.232 1 89.88 144 SER A O 1
ATOM 1164 N N . GLN A 1 145 ? -11.867 -4.199 4.867 1 88.81 145 GLN A N 1
ATOM 1165 C CA . GLN A 1 145 ? -12.586 -5.152 5.711 1 88.81 145 GLN A CA 1
ATOM 1166 C C . GLN A 1 145 ? -13.312 -4.438 6.848 1 88.81 145 GLN A C 1
ATOM 1168 O O . GLN A 1 145 ? -14.203 -5.016 7.484 1 88.81 145 GLN A O 1
ATOM 1173 N N . ARG A 1 146 ? -13.031 -3.23 7.004 1 90.88 146 ARG A N 1
ATOM 1174 C CA . ARG A 1 146 ? -13.578 -2.564 8.18 1 90.88 146 ARG A CA 1
ATOM 1175 C C . ARG A 1 146 ? -14.758 -1.673 7.805 1 90.88 146 ARG A C 1
ATOM 1177 O O . ARG A 1 146 ? -14.883 -1.25 6.652 1 90.88 146 ARG A O 1
ATOM 1184 N N . THR A 1 147 ? -15.562 -1.415 8.828 1 92.62 147 THR A N 1
ATOM 1185 C CA . THR A 1 147 ? -16.703 -0.528 8.633 1 92.62 147 THR A CA 1
ATOM 1186 C C . THR A 1 147 ? -16.25 0.93 8.586 1 92.62 147 THR A C 1
ATOM 1188 O O . THR A 1 147 ? -15.148 1.257 9.008 1 92.62 147 THR A O 1
ATOM 1191 N N . VAL A 1 148 ? -17.141 1.756 8.117 1 95.31 148 VAL A N 1
ATOM 1192 C CA . VAL A 1 148 ? -16.828 3.18 8.031 1 95.31 148 VAL A CA 1
ATOM 1193 C C . VAL A 1 148 ? -16.562 3.732 9.43 1 95.31 148 VAL A C 1
ATOM 1195 O O . VAL A 1 148 ? -15.641 4.535 9.617 1 95.31 148 VAL A O 1
ATOM 1198 N N . ARG A 1 149 ? -17.344 3.309 10.414 1 96.81 149 ARG A N 1
ATOM 1199 C CA . ARG A 1 149 ? -17.156 3.77 11.789 1 96.81 149 ARG A CA 1
ATOM 1200 C C . ARG A 1 149 ? -15.758 3.424 12.289 1 96.81 149 ARG A C 1
ATOM 1202 O O . ARG A 1 149 ? -15.086 4.262 12.906 1 96.81 149 ARG A O 1
ATOM 1209 N N . GLU A 1 150 ? -15.336 2.213 12.047 1 95.75 150 GLU A N 1
ATOM 1210 C CA . GLU A 1 150 ? -14 1.764 12.438 1 95.75 150 GLU A CA 1
ATOM 1211 C C . GLU A 1 150 ? -12.922 2.555 11.703 1 95.75 150 GLU A C 1
ATOM 1213 O O . GLU A 1 150 ? -11.914 2.938 12.305 1 95.75 150 GLU A O 1
ATOM 1218 N N . ARG A 1 151 ? -13.148 2.777 10.438 1 96.06 151 ARG A N 1
ATOM 1219 C CA . ARG A 1 151 ? -12.18 3.498 9.617 1 96.06 151 ARG A CA 1
ATOM 1220 C C . ARG A 1 151 ? -12.062 4.953 10.062 1 96.06 151 ARG A C 1
ATOM 1222 O O . ARG A 1 151 ? -10.969 5.52 10.07 1 96.06 151 ARG A O 1
ATOM 1229 N N . VAL A 1 152 ? -13.18 5.555 10.414 1 97.62 152 VAL A N 1
ATOM 1230 C CA . VAL A 1 152 ? -13.148 6.93 10.906 1 97.62 152 VAL A CA 1
ATOM 1231 C C . VAL A 1 152 ? -12.352 7.004 12.203 1 97.62 152 VAL A C 1
ATOM 1233 O O . VAL A 1 152 ? -11.5 7.879 12.367 1 97.62 152 VAL A O 1
ATOM 1236 N N . ALA A 1 153 ? -12.594 6.074 13.078 1 97.31 153 ALA A N 1
ATOM 1237 C CA . ALA A 1 153 ? -11.867 6.043 14.344 1 97.31 153 ALA A CA 1
ATOM 1238 C C . ALA A 1 153 ? -10.359 5.926 14.109 1 97.31 153 ALA A C 1
ATOM 1240 O O . ALA A 1 153 ? -9.578 6.676 14.688 1 97.31 153 ALA A O 1
ATOM 1241 N N . LEU A 1 154 ? -10.039 5.035 13.258 1 95.56 154 LEU A N 1
ATOM 1242 C CA . LEU A 1 154 ? -8.617 4.836 12.961 1 95.56 154 LEU A CA 1
ATOM 1243 C C . LEU A 1 154 ? -8.016 6.082 12.328 1 95.56 154 LEU A C 1
ATOM 1245 O O . LEU A 1 154 ? -6.922 6.512 12.711 1 95.56 154 LEU A O 1
ATOM 1249 N N . SER A 1 155 ? -8.719 6.609 11.344 1 96 155 SER A N 1
ATOM 1250 C CA . SER A 1 155 ? -8.219 7.793 10.656 1 96 155 SER A CA 1
ATOM 1251 C C . SER A 1 155 ? -8 8.953 11.617 1 96 155 SER A C 1
ATOM 1253 O O . SER A 1 155 ? -7.02 9.688 11.508 1 96 155 SER A O 1
ATOM 1255 N N . LEU A 1 156 ? -8.898 9.102 12.555 1 96.25 156 LEU A N 1
ATOM 1256 C CA . LEU A 1 156 ? -8.766 10.164 13.539 1 96.25 156 LEU A CA 1
ATOM 1257 C C . LEU A 1 156 ? -7.547 9.938 14.43 1 96.25 156 LEU A C 1
ATOM 1259 O O . LEU A 1 156 ? -6.828 10.883 14.766 1 96.25 156 LEU A O 1
ATOM 1263 N N . LEU A 1 157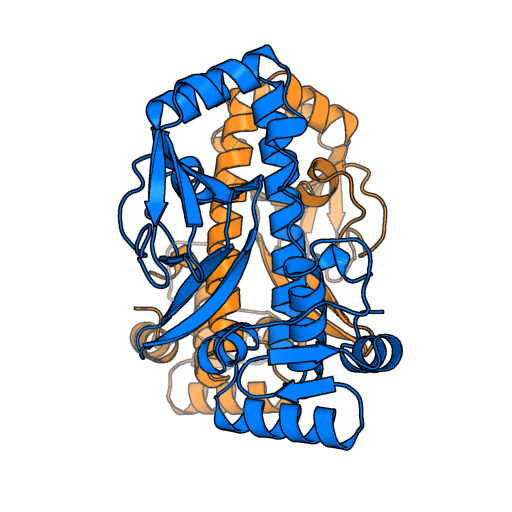 ? -7.328 8.727 14.789 1 94.88 157 LEU A N 1
ATOM 1264 C CA . LEU A 1 157 ? -6.164 8.398 15.602 1 94.88 157 LEU A CA 1
ATOM 1265 C C . LEU A 1 157 ? -4.871 8.68 14.844 1 94.88 157 LEU A C 1
ATOM 1267 O O . LEU A 1 157 ? -3.916 9.211 15.414 1 94.88 157 LEU A O 1
ATOM 1271 N N . ILE A 1 158 ? -4.871 8.305 13.594 1 93.81 158 ILE A N 1
ATOM 1272 C CA . ILE A 1 158 ? -3.715 8.562 12.75 1 93.81 158 ILE A CA 1
ATOM 1273 C C . ILE A 1 158 ? -3.473 10.062 12.648 1 93.81 158 ILE A C 1
ATOM 1275 O O . ILE A 1 158 ? -2.344 10.531 12.812 1 93.81 158 ILE A O 1
ATOM 1279 N N . LEU A 1 159 ? -4.516 10.773 12.43 1 93.94 159 LEU A N 1
ATOM 1280 C CA . LEU A 1 159 ? -4.41 12.219 12.258 1 93.94 159 LEU A CA 1
ATOM 1281 C C . LEU A 1 159 ? -3.979 12.891 13.555 1 93.94 159 LEU A C 1
ATOM 1283 O O . LEU A 1 159 ? -3.236 13.875 13.539 1 93.94 159 LEU A O 1
ATOM 1287 N N . HIS A 1 160 ? -4.523 12.391 14.602 1 93.44 160 HIS A N 1
ATOM 1288 C CA . HIS A 1 160 ? -4.086 12.922 15.891 1 93.44 160 HIS A CA 1
ATOM 1289 C C . HIS A 1 160 ? -2.568 12.844 16.031 1 93.44 160 HIS A C 1
ATOM 1291 O O . HIS A 1 160 ? -1.937 13.789 16.5 1 93.44 160 HIS A O 1
ATOM 1297 N N . ASP A 1 161 ? -2.035 11.75 15.648 1 90.31 161 ASP A N 1
ATOM 1298 C CA . ASP A 1 161 ? -0.587 11.578 15.711 1 90.31 161 ASP A CA 1
ATOM 1299 C C . ASP A 1 161 ? 0.127 12.555 14.781 1 90.31 161 ASP A C 1
ATOM 1301 O O . ASP A 1 161 ? 1.189 13.078 15.125 1 90.31 161 ASP A O 1
ATOM 1305 N N . LYS A 1 162 ? -0.404 12.82 13.625 1 89.12 162 LYS A N 1
ATOM 1306 C CA . LYS A 1 162 ? 0.199 13.695 12.625 1 89.12 162 LYS A CA 1
ATOM 1307 C C . LYS A 1 162 ? 0.13 15.156 13.062 1 89.12 162 LYS A C 1
ATOM 1309 O O . LYS A 1 162 ? 0.999 15.961 12.711 1 89.12 162 LYS A O 1
ATOM 1314 N N . TYR A 1 163 ? -0.816 15.484 13.828 1 89.31 163 TYR A N 1
ATOM 1315 C CA . TYR A 1 163 ? -1.041 16.875 14.195 1 89.31 163 TYR A CA 1
ATOM 1316 C C . TYR A 1 163 ? -0.441 17.188 15.562 1 89.31 163 TYR A C 1
ATOM 1318 O O . TYR A 1 163 ? -0.399 18.344 15.977 1 89.31 163 TYR A O 1
ATOM 1326 N N . LYS A 1 164 ? -0.022 16.125 16.109 1 85.44 164 LYS A N 1
ATOM 1327 C CA . LYS A 1 164 ? 0.555 16.344 17.438 1 85.44 164 LYS A CA 1
ATOM 1328 C C . LYS A 1 164 ? 1.875 17.109 17.344 1 85.44 164 LYS A C 1
ATOM 1330 O O . LYS A 1 164 ? 2.711 16.797 16.484 1 85.44 164 LYS A O 1
ATOM 1335 N N . ILE A 1 165 ? 1.965 18.266 17.906 1 68 165 ILE A N 1
ATOM 1336 C CA . ILE A 1 165 ? 3.182 19.078 17.922 1 68 165 ILE A CA 1
ATOM 1337 C C . ILE A 1 165 ? 4.086 18.609 19.062 1 68 165 ILE A C 1
ATOM 1339 O O . ILE A 1 165 ? 5.285 18.406 18.875 1 68 165 ILE A O 1
ATOM 1343 N N . ASN A 1 166 ? 3.449 18.625 20.234 1 63.19 166 ASN A N 1
ATOM 1344 C CA . ASN A 1 166 ? 4.152 18.203 21.438 1 63.19 166 ASN A CA 1
ATOM 1345 C C . ASN A 1 166 ? 3.498 16.984 22.078 1 63.19 166 ASN A C 1
ATOM 1347 O O . ASN A 1 166 ? 2.441 16.547 21.625 1 63.19 166 ASN A O 1
ATOM 1351 N N . ASP A 1 167 ? 4.215 16.234 22.75 1 60.38 167 ASP A N 1
ATOM 1352 C CA . ASP A 1 167 ? 3.773 14.992 23.375 1 60.38 167 ASP A CA 1
ATOM 1353 C C . ASP A 1 167 ? 2.52 15.219 24.219 1 60.38 167 ASP A C 1
ATOM 1355 O O . ASP A 1 167 ? 2.066 14.32 24.922 1 60.38 167 ASP A O 1
ATOM 1359 N N . ASP A 1 168 ? 2.01 16.484 24.188 1 62.25 168 ASP A N 1
ATOM 1360 C CA . ASP A 1 168 ? 0.813 16.641 25.016 1 62.25 168 ASP A CA 1
ATOM 1361 C C . ASP A 1 168 ? -0.449 16.344 24.203 1 62.25 168 ASP A C 1
ATOM 1363 O O . ASP A 1 168 ? -0.785 17.078 23.281 1 62.25 168 ASP A O 1
ATOM 1367 N N . PRO A 1 169 ? -1.061 15.203 24.438 1 62.09 169 PRO A N 1
ATOM 1368 C CA . PRO A 1 169 ? -2.238 14.758 23.688 1 62.09 169 PRO A CA 1
ATOM 1369 C C . PRO A 1 169 ? -3.434 15.695 23.859 1 62.09 169 PRO A C 1
ATOM 1371 O O . PRO A 1 169 ? -4.289 1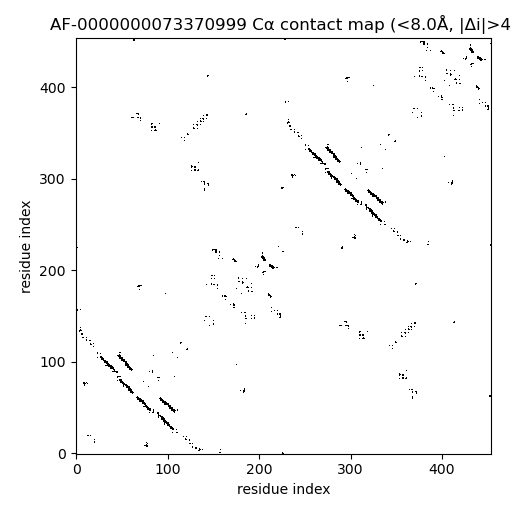5.781 22.969 1 62.09 169 PRO A O 1
ATOM 1374 N N . LYS A 1 170 ? -3.539 16.484 24.969 1 66.44 170 LYS A N 1
ATOM 1375 C CA . LYS A 1 170 ? -4.758 17.203 25.344 1 66.44 170 LYS A CA 1
ATOM 1376 C C . LYS A 1 170 ? -4.93 18.469 24.5 1 66.44 170 LYS A C 1
ATOM 1378 O O . LYS A 1 170 ? -6.023 19.031 24.422 1 66.44 170 LYS A O 1
ATOM 1383 N N . ASP A 1 171 ? -4.02 18.656 23.562 1 81.5 171 ASP A N 1
ATOM 1384 C CA . ASP A 1 171 ? -4.207 19.922 22.859 1 81.5 171 ASP A CA 1
ATOM 1385 C C . ASP A 1 171 ? -3.963 19.75 21.359 1 81.5 171 ASP A C 1
ATOM 1387 O O . ASP A 1 171 ? -3.518 20.688 20.688 1 81.5 171 ASP A O 1
ATOM 1391 N N . VAL A 1 172 ? -4.34 18.656 20.984 1 90.75 172 VAL A N 1
ATOM 1392 C CA . VAL A 1 172 ? -4.145 18.422 19.562 1 90.75 172 VAL A CA 1
ATOM 1393 C C . VAL A 1 172 ? -5.461 18.625 18.828 1 90.75 172 VAL A C 1
ATOM 1395 O O . VAL A 1 172 ? -6.484 18.047 19.188 1 90.75 172 VAL A O 1
ATOM 1398 N N . PHE A 1 173 ? -5.465 19.562 17.812 1 92.69 173 PHE A N 1
ATOM 1399 C CA . PHE A 1 173 ? -6.633 19.812 16.984 1 92.69 173 PHE A CA 1
ATOM 1400 C C . PHE A 1 173 ? -6.375 19.391 15.539 1 92.69 173 PHE A C 1
ATOM 1402 O O . PHE A 1 173 ? -5.398 19.828 14.93 1 92.69 173 PHE A O 1
ATOM 1409 N N . ILE A 1 174 ? -7.246 18.516 15.078 1 94.19 174 ILE A N 1
ATOM 1410 C CA . ILE A 1 174 ? -7.223 18.109 13.672 1 94.19 174 ILE A CA 1
ATOM 1411 C C . ILE A 1 174 ? -8.016 19.109 12.836 1 94.19 174 ILE A C 1
ATOM 1413 O O . ILE A 1 174 ? -9.18 19.406 13.141 1 94.19 174 ILE A O 1
ATOM 1417 N N . THR A 1 175 ? -7.422 19.641 11.797 1 92.56 175 THR A N 1
ATOM 1418 C CA . THR A 1 175 ? -8.07 20.703 11.031 1 92.56 175 THR A CA 1
ATOM 1419 C C . THR A 1 175 ? -8.234 20.297 9.57 1 92.56 175 THR A C 1
ATOM 1421 O O . THR A 1 175 ? -8.414 21.156 8.703 1 92.56 175 THR A O 1
ATOM 1424 N N . LEU A 1 176 ? -8.219 19.078 9.297 1 92.75 176 LEU A N 1
ATOM 1425 C CA . LEU A 1 176 ? -8.438 18.562 7.949 1 92.75 176 LEU A CA 1
ATOM 1426 C C . LEU A 1 176 ? -9.867 18.828 7.492 1 92.75 176 LEU A C 1
ATOM 1428 O O . LEU A 1 176 ? -10.812 18.703 8.273 1 92.75 176 LEU A O 1
ATOM 1432 N N . SER A 1 177 ? -10.047 19.203 6.219 1 93.19 177 SER A N 1
ATOM 1433 C CA . SER A 1 177 ? -11.391 19.422 5.695 1 93.19 177 SER A CA 1
ATOM 1434 C C . SER A 1 177 ? -12.227 18.141 5.758 1 93.19 177 SER A C 1
ATOM 1436 O O . SER A 1 177 ? -11.68 17.047 5.754 1 93.19 177 SER A O 1
ATOM 1438 N N . ARG A 1 178 ? -13.555 18.328 5.766 1 93.56 178 ARG A N 1
ATOM 1439 C CA . ARG A 1 178 ? -14.453 17.172 5.77 1 93.56 178 ARG A CA 1
ATOM 1440 C C . ARG A 1 178 ? -14.281 16.344 4.504 1 93.56 178 ARG A C 1
ATOM 1442 O O . ARG A 1 178 ? -14.32 15.117 4.555 1 93.56 178 ARG A O 1
ATOM 1449 N N . GLY A 1 179 ? -14.039 17.078 3.441 1 94.44 179 GLY A N 1
ATOM 1450 C CA . GLY A 1 179 ? -13.789 16.375 2.191 1 94.44 179 GLY A CA 1
ATOM 1451 C C . GLY A 1 179 ? -12.531 15.523 2.225 1 94.44 179 GLY A C 1
ATOM 1452 O O . GLY A 1 179 ? -12.555 14.359 1.82 1 94.44 179 GLY A O 1
ATOM 1453 N N . ASP A 1 180 ? -11.5 16.094 2.727 1 95.19 180 ASP A N 1
ATOM 1454 C CA . ASP A 1 180 ? -10.242 15.367 2.822 1 95.19 180 ASP A CA 1
ATOM 1455 C C . ASP A 1 180 ? -10.367 14.195 3.793 1 95.19 180 ASP A C 1
ATOM 1457 O O . ASP A 1 180 ? -9.836 13.109 3.535 1 95.19 180 ASP A O 1
ATOM 1461 N N . LEU A 1 181 ? -11.008 14.445 4.871 1 96.44 181 LEU A N 1
ATOM 1462 C CA . LEU A 1 181 ? -11.195 13.367 5.836 1 96.44 181 LEU A CA 1
ATOM 1463 C C . LEU A 1 181 ? -12.023 12.234 5.234 1 96.44 181 LEU A C 1
ATOM 1465 O O . LEU A 1 181 ? -11.695 11.055 5.41 1 96.44 181 LEU A O 1
ATOM 1469 N N . ALA A 1 182 ? -13.102 12.555 4.531 1 96.75 182 ALA A N 1
ATOM 1470 C CA . ALA A 1 182 ? -13.922 11.547 3.855 1 96.75 182 ALA A CA 1
ATOM 1471 C C . ALA A 1 182 ? -13.094 10.758 2.848 1 96.75 182 ALA A C 1
ATOM 1473 O O . ALA A 1 182 ? -13.188 9.531 2.783 1 96.75 182 ALA A O 1
ATOM 1474 N N . ASN A 1 183 ? -12.242 11.477 2.129 1 96 183 ASN A N 1
ATOM 1475 C CA . ASN A 1 183 ? 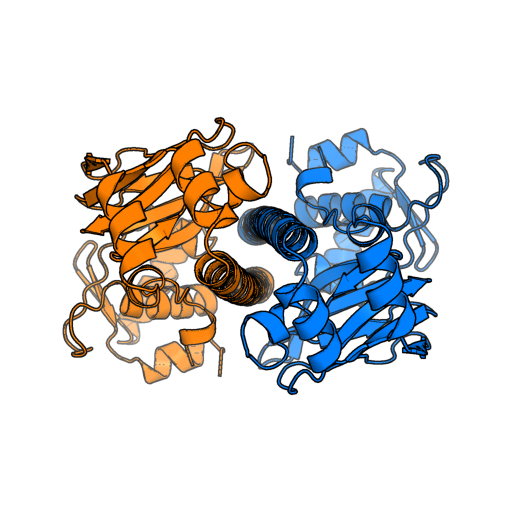-11.383 10.852 1.125 1 96 183 ASN A CA 1
ATOM 1476 C C . ASN A 1 183 ? -10.344 9.938 1.765 1 96 183 ASN A C 1
ATOM 1478 O O . ASN A 1 183 ? -9.953 8.922 1.183 1 96 183 ASN A O 1
ATOM 1482 N N . MET A 1 184 ? -9.922 10.312 2.908 1 95.38 184 MET A N 1
ATOM 1483 C CA . MET A 1 184 ? -8.961 9.484 3.629 1 95.38 184 MET A CA 1
ATOM 1484 C C . MET A 1 184 ? -9.625 8.211 4.156 1 95.38 184 MET A C 1
ATOM 1486 O O . MET A 1 184 ? -9.055 7.125 4.059 1 95.38 184 MET A O 1
ATOM 1490 N N . VAL A 1 185 ? -10.805 8.375 4.664 1 95.75 185 VAL A N 1
ATOM 1491 C CA . VAL A 1 185 ? -11.57 7.273 5.238 1 95.75 185 VAL A CA 1
ATOM 1492 C C . VAL A 1 185 ? -12.102 6.375 4.125 1 95.75 185 VAL A C 1
ATOM 1494 O O . VAL A 1 185 ? -12.281 5.172 4.324 1 95.75 185 VAL A O 1
ATOM 1497 N N . GLY A 1 186 ? -12.258 6.859 2.969 1 94.5 186 GLY A N 1
ATOM 1498 C CA . GLY A 1 186 ? -12.852 6.129 1.861 1 94.5 186 GLY A CA 1
ATOM 1499 C C . GLY A 1 186 ? -14.359 6.062 1.933 1 94.5 186 GLY A C 1
ATOM 1500 O O . GLY A 1 186 ? -14.945 4.984 1.831 1 94.5 186 GLY A O 1
ATOM 1501 N N . THR A 1 187 ? -14.992 7.172 2.164 1 94.44 187 THR A N 1
ATOM 1502 C CA . THR A 1 187 ? -16.438 7.25 2.26 1 94.44 187 THR A CA 1
ATOM 1503 C C . THR A 1 187 ? -16.938 8.602 1.747 1 94.44 187 THR A C 1
ATOM 1505 O O . THR A 1 187 ? -16.172 9.398 1.229 1 94.44 187 THR A O 1
ATOM 1508 N N . VAL A 1 188 ? -18.25 8.75 1.713 1 93.81 188 VAL A N 1
ATOM 1509 C CA . VAL A 1 188 ? -18.844 10 1.249 1 93.81 188 VAL A CA 1
ATOM 1510 C C . VAL A 1 188 ? -19.031 10.953 2.428 1 93.81 188 VAL A C 1
ATOM 1512 O O . VAL A 1 188 ? -19.078 10.516 3.582 1 93.81 188 VAL A O 1
ATOM 1515 N N . ASN A 1 189 ? -19.156 12.234 2.135 1 94.81 189 ASN A N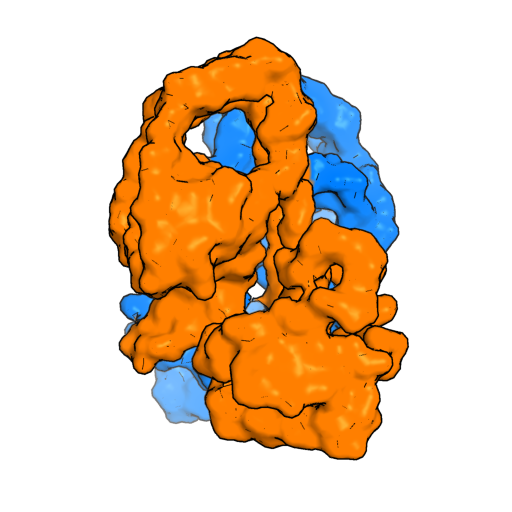 1
ATOM 1516 C CA . ASN A 1 189 ? -19.266 13.289 3.135 1 94.81 189 ASN A CA 1
ATOM 1517 C C . ASN A 1 189 ? -20.438 13.047 4.078 1 94.81 189 ASN A C 1
ATOM 1519 O O . ASN A 1 189 ? -20.328 13.258 5.285 1 94.81 189 ASN A O 1
ATOM 1523 N N . GLU A 1 190 ? -21.469 12.617 3.521 1 96.44 190 GLU A N 1
ATOM 1524 C CA . GLU A 1 190 ? -22.672 12.422 4.309 1 96.44 190 GLU A CA 1
ATOM 1525 C C . GLU A 1 190 ? -22.484 11.344 5.371 1 96.44 190 GLU A C 1
ATOM 1527 O O . GLU A 1 190 ? -22.875 11.516 6.523 1 96.44 190 GLU A O 1
ATOM 1532 N N . THR A 1 191 ? -21.938 10.281 5.008 1 96.25 191 THR A N 1
ATOM 1533 C CA . THR A 1 191 ? -21.688 9.18 5.93 1 96.25 191 THR A CA 1
ATOM 1534 C C . THR A 1 191 ? -20.688 9.586 7.004 1 96.25 191 THR A C 1
ATOM 1536 O O . THR A 1 191 ? -20.891 9.297 8.188 1 96.25 191 THR A O 1
ATOM 1539 N N . LEU A 1 192 ? -19.656 10.266 6.578 1 97.19 192 LEU A N 1
ATOM 1540 C CA . LEU A 1 192 ? -18.656 10.75 7.535 1 97.19 192 LEU A CA 1
ATOM 1541 C C . LEU A 1 192 ? -19.312 11.656 8.578 1 97.19 192 LEU A C 1
ATOM 1543 O O . LEU A 1 192 ? -19.062 11.508 9.773 1 97.19 192 LEU A O 1
ATOM 1547 N N . ALA A 1 193 ? -20.094 12.562 8.117 1 96.81 193 ALA A N 1
ATOM 1548 C CA . ALA A 1 193 ? -20.75 13.516 9.008 1 96.81 193 ALA A CA 1
ATOM 1549 C C . ALA A 1 193 ? -21.578 12.789 10.062 1 96.81 193 ALA A C 1
ATOM 1551 O O . ALA A 1 193 ? -21.578 13.172 11.234 1 96.81 193 ALA A O 1
ATOM 1552 N N . ARG A 1 194 ? -22.219 11.75 9.609 1 97.75 194 ARG A N 1
ATOM 1553 C CA . ARG A 1 194 ? -23.047 10.977 10.531 1 97.75 194 ARG A CA 1
ATOM 1554 C C . ARG A 1 194 ? -22.188 10.297 11.602 1 97.75 194 ARG A C 1
ATOM 1556 O O . ARG A 1 194 ? -22.531 10.312 12.781 1 97.75 194 ARG A O 1
ATOM 1563 N N . VAL A 1 195 ? -21.156 9.695 11.203 1 98.12 195 VAL A N 1
ATOM 1564 C CA . VAL A 1 195 ? -20.266 9 12.133 1 98.12 195 VAL A CA 1
ATOM 1565 C C . VAL A 1 195 ? -19.656 10.008 13.109 1 98.12 195 VAL A C 1
ATOM 1567 O O . VAL A 1 195 ? -19.578 9.742 14.312 1 98.12 195 VAL A O 1
ATOM 1570 N N . LEU A 1 196 ? -19.234 11.141 12.602 1 97.81 196 LEU A N 1
ATOM 1571 C CA . LEU A 1 196 ? -18.672 12.172 13.453 1 97.81 196 LEU A CA 1
ATOM 1572 C C . LEU A 1 196 ? -19.688 12.68 14.469 1 97.81 196 LEU A C 1
ATOM 1574 O O . LEU A 1 196 ? -19.359 12.945 15.617 1 97.81 196 LEU A O 1
ATOM 1578 N N . HIS A 1 197 ? -20.875 12.836 13.977 1 97.69 197 HIS A N 1
ATOM 1579 C CA . HIS A 1 197 ? -21.953 13.234 14.883 1 97.69 197 HIS A CA 1
ATOM 1580 C C . HIS A 1 197 ? -22.141 12.211 16 1 97.69 197 HIS A C 1
ATOM 1582 O O . HIS A 1 197 ? -22.297 12.578 17.172 1 97.69 197 HIS A O 1
ATOM 1588 N N . ASP A 1 198 ? -22.141 10.969 15.594 1 98.19 198 ASP A N 1
ATOM 1589 C CA . ASP A 1 198 ? -22.25 9.898 16.578 1 98.19 198 ASP A CA 1
ATOM 1590 C C . ASP A 1 198 ? -21.109 9.953 17.578 1 98.19 198 ASP A C 1
ATOM 1592 O O . ASP A 1 198 ? -21.312 9.828 18.781 1 98.19 198 ASP A O 1
ATOM 1596 N N . PHE A 1 199 ? -19.922 10.102 17.094 1 98.38 199 PHE A N 1
ATOM 1597 C CA . PHE A 1 199 ? -18.75 10.172 17.953 1 98.38 199 PHE A CA 1
ATOM 1598 C C . PHE A 1 199 ? -18.859 11.344 18.922 1 98.38 199 PHE A C 1
ATOM 1600 O O . PHE A 1 199 ? -18.484 11.227 20.094 1 98.38 199 PHE A O 1
ATOM 1607 N N . LYS A 1 200 ? -19.297 12.43 18.438 1 97.69 200 LYS A N 1
ATOM 1608 C CA . LYS A 1 200 ? -19.484 13.609 19.281 1 97.69 200 LYS A CA 1
ATOM 1609 C C . LYS A 1 200 ? -20.531 13.344 20.359 1 97.69 200 LYS A C 1
ATOM 1611 O O . LYS A 1 200 ? -20.297 13.641 21.547 1 97.69 200 LYS A O 1
ATOM 1616 N N . SER A 1 201 ? -21.641 12.789 19.984 1 97.88 201 SER A N 1
ATOM 1617 C CA . SER A 1 201 ? -22.734 12.5 20.922 1 97.88 201 SER A CA 1
ATOM 1618 C C . SER A 1 201 ? -22.297 11.5 21.984 1 97.88 201 SER A C 1
ATOM 1620 O O . SER A 1 201 ? -22.781 11.547 23.109 1 97.88 201 SER A O 1
ATOM 1622 N N . GLU A 1 202 ? -21.375 10.656 21.594 1 98 202 GLU A N 1
ATOM 1623 C CA . GLU A 1 202 ? -20.844 9.648 22.516 1 98 202 GLU A CA 1
ATOM 1624 C C . GLU A 1 202 ? -19.672 10.188 23.312 1 98 202 GLU A C 1
ATOM 1626 O O . GLU A 1 202 ? -19.016 9.445 24.047 1 98 202 GLU A O 1
ATOM 1631 N N . ASN A 1 203 ? -19.375 11.398 23.141 1 97.75 203 ASN A N 1
ATOM 1632 C CA . ASN A 1 203 ? -18.297 12.109 23.828 1 97.75 203 ASN A CA 1
ATOM 1633 C C . ASN A 1 203 ? -16.938 11.516 23.5 1 97.75 203 ASN A C 1
ATOM 1635 O O . ASN A 1 203 ? -16.062 11.43 24.375 1 97.75 203 ASN A O 1
ATOM 1639 N N . LEU A 1 204 ? -16.797 11.047 22.312 1 97.81 204 LEU A N 1
ATOM 1640 C CA . LEU A 1 204 ? -15.516 10.492 21.875 1 97.81 204 LEU A CA 1
ATOM 1641 C C . LEU A 1 204 ? -14.633 11.578 21.281 1 97.81 204 LEU A C 1
ATOM 1643 O O . LEU A 1 204 ? -13.406 11.477 21.312 1 97.81 204 LEU A O 1
ATOM 1647 N N . ILE A 1 205 ? -15.328 12.547 20.703 1 97.94 205 ILE A N 1
ATOM 1648 C CA . ILE A 1 205 ? -14.609 13.672 20.109 1 97.94 205 ILE A CA 1
ATOM 1649 C C . ILE A 1 205 ? -15.328 14.977 20.422 1 97.94 205 ILE A C 1
ATOM 1651 O O . ILE A 1 205 ? -16.5 14.969 20.797 1 97.94 205 ILE A O 1
ATOM 1655 N N . TRP A 1 206 ? -14.57 16.016 20.391 1 97.06 206 TRP A N 1
ATOM 1656 C CA . TRP A 1 206 ? -15.086 17.375 20.375 1 97.06 206 TRP A CA 1
ATOM 1657 C C . TRP A 1 206 ? -14.898 18.016 19 1 97.06 206 TRP A C 1
ATOM 1659 O O . TRP A 1 206 ? -13.875 17.812 18.344 1 97.06 206 TRP A O 1
ATOM 1669 N N . MET A 1 207 ? -15.922 18.703 18.562 1 95.38 207 MET A N 1
ATOM 1670 C CA . MET A 1 207 ? -15.828 19.328 17.25 1 95.38 207 MET A CA 1
ATOM 1671 C C . MET A 1 207 ? -16.312 20.781 17.297 1 95.38 207 MET A C 1
ATOM 1673 O O . MET A 1 207 ? -17.312 21.078 17.938 1 95.38 207 MET A O 1
ATOM 1677 N N . GLU A 1 208 ? -15.578 21.625 16.688 1 92.62 208 GLU A N 1
ATOM 1678 C CA . GLU A 1 208 ? -15.938 23.016 16.438 1 92.62 208 GLU A CA 1
ATOM 1679 C C . GLU A 1 208 ? -15.516 23.438 15.031 1 92.62 208 GLU A C 1
ATOM 1681 O O . GLU A 1 208 ? -14.328 23.625 14.758 1 92.62 208 GLU A O 1
ATOM 1686 N N . GLY A 1 209 ? -16.453 23.625 14.195 1 88.06 209 GLY A N 1
ATOM 1687 C CA . GLY A 1 209 ? -16.109 23.859 12.805 1 88.06 209 GLY A CA 1
ATOM 1688 C C . GLY A 1 209 ? -15.328 22.719 12.18 1 88.06 209 GLY A C 1
ATOM 1689 O O . GLY A 1 209 ? -15.789 21.578 12.156 1 88.06 209 GLY A O 1
ATOM 1690 N N . ARG A 1 210 ? -14.133 23.062 11.797 1 86.88 210 ARG A N 1
ATOM 1691 C CA . ARG A 1 210 ? -13.297 22.047 11.156 1 86.88 210 ARG A CA 1
ATOM 1692 C C . ARG A 1 210 ? -12.367 21.391 12.172 1 86.88 210 ARG A C 1
ATOM 1694 O O . ARG A 1 210 ? -11.719 20.375 11.867 1 86.88 210 ARG A O 1
ATOM 1701 N N . LYS A 1 211 ? -12.406 21.891 13.344 1 93.75 211 LYS A N 1
ATOM 1702 C CA . LYS A 1 211 ? -11.5 21.391 14.375 1 93.75 211 LYS A CA 1
ATOM 1703 C C . LYS A 1 211 ? -12.086 20.172 15.07 1 93.75 211 LYS A C 1
ATOM 1705 O O . LYS A 1 211 ? -13.25 20.172 15.477 1 93.75 211 LYS A O 1
ATOM 1710 N N . ILE A 1 212 ? -11.227 19.141 15.141 1 96.69 212 ILE A N 1
ATOM 1711 C CA . ILE A 1 212 ? -11.625 17.922 15.852 1 96.69 212 ILE A CA 1
ATOM 1712 C C . ILE A 1 212 ? -10.602 17.609 16.938 1 96.69 212 ILE A C 1
ATOM 1714 O O . ILE A 1 212 ? -9.391 17.656 16.688 1 96.69 212 ILE A O 1
ATOM 1718 N N . GLN A 1 213 ? -11.078 17.422 18.094 1 96.56 213 GLN A N 1
ATOM 1719 C CA . GLN A 1 213 ? -10.234 16.969 19.203 1 96.56 213 GLN A CA 1
ATOM 1720 C C . GLN A 1 213 ? -10.688 15.609 19.734 1 96.56 213 GLN A C 1
ATOM 1722 O O . GLN A 1 213 ? -11.883 15.375 19.906 1 96.56 213 GLN A O 1
ATOM 1727 N N . LEU A 1 214 ? -9.766 14.719 19.922 1 96.31 214 LEU A N 1
ATOM 1728 C CA . LEU A 1 214 ? -10.109 13.414 20.469 1 96.31 214 LEU A CA 1
ATOM 1729 C C . LEU A 1 214 ? -10.281 13.5 21.984 1 96.31 214 LEU A C 1
ATOM 1731 O O . LEU A 1 214 ? -9.398 13.992 22.688 1 96.31 214 LEU A O 1
ATOM 1735 N N . MET A 1 215 ? -11.344 12.992 22.484 1 96.25 215 MET A N 1
ATOM 1736 C CA . MET A 1 215 ? -11.664 13.094 23.906 1 96.25 215 MET A CA 1
ATOM 1737 C C . MET A 1 215 ? -11.453 11.758 24.609 1 96.25 215 MET A C 1
ATOM 17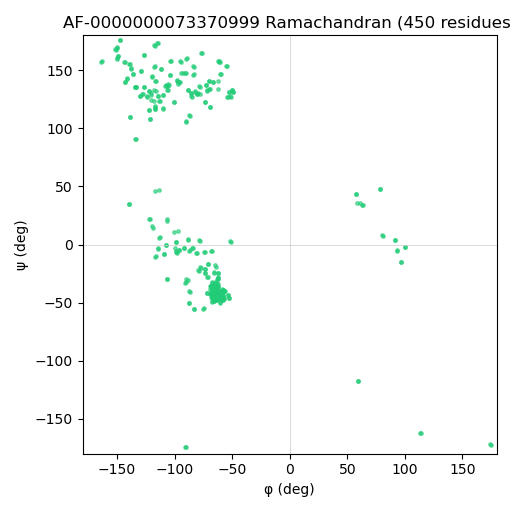39 O O . MET A 1 215 ? -11.211 11.719 25.812 1 96.25 215 MET A O 1
ATOM 1743 N N . ASN A 1 216 ? -11.617 10.719 23.938 1 95.31 216 ASN A N 1
ATOM 1744 C CA . ASN A 1 216 ? -11.492 9.391 24.516 1 95.31 216 ASN A CA 1
ATOM 1745 C C . ASN A 1 216 ? -10.656 8.469 23.625 1 95.31 216 ASN A C 1
ATOM 1747 O O . ASN A 1 216 ? -11.203 7.684 22.844 1 95.31 216 ASN A O 1
ATOM 1751 N N . PHE A 1 217 ? -9.422 8.445 23.859 1 92.94 217 PHE A N 1
ATOM 1752 C CA . PHE A 1 217 ? -8.477 7.703 23.031 1 92.94 217 PHE A CA 1
ATOM 1753 C C . PHE A 1 217 ? -8.703 6.203 23.172 1 92.94 217 PHE A C 1
ATOM 1755 O O . PHE A 1 217 ? -8.672 5.477 22.172 1 92.94 217 PHE A O 1
ATOM 1762 N N . GLN A 1 218 ? -8.922 5.812 24.312 1 93.62 218 GLN A N 1
ATOM 1763 C CA . GLN A 1 218 ? -9.102 4.391 24.578 1 93.62 218 GLN A CA 1
ATOM 1764 C C . GLN A 1 218 ? -10.289 3.828 23.812 1 93.62 218 GLN A C 1
ATOM 1766 O O . GLN A 1 218 ? -10.172 2.799 23.141 1 93.62 218 GLN A O 1
ATOM 1771 N N . GLN A 1 219 ? -11.375 4.496 23.922 1 95.31 219 GLN A N 1
ATOM 1772 C CA . GLN A 1 219 ? -12.57 4.023 23.234 1 95.31 219 GLN A CA 1
ATOM 1773 C C . GLN A 1 219 ? -12.414 4.082 21.719 1 95.31 219 GLN A C 1
ATOM 1775 O O . GLN A 1 219 ? -12.875 3.189 21.016 1 95.31 219 GLN A O 1
ATOM 1780 N N . LEU A 1 220 ? -11.789 5.098 21.219 1 95.88 220 LEU A N 1
ATOM 1781 C CA . LEU A 1 220 ? -11.555 5.207 19.781 1 95.88 220 LEU A CA 1
ATOM 1782 C C . LEU A 1 220 ? -10.648 4.082 19.297 1 95.88 220 LEU A C 1
ATOM 1784 O O . LEU A 1 220 ? -10.852 3.545 18.203 1 95.88 220 LEU A O 1
ATOM 1788 N N . THR A 1 221 ? -9.688 3.752 20.109 1 93.81 221 THR A N 1
ATOM 1789 C CA . THR A 1 221 ? -8.797 2.646 19.766 1 93.81 221 THR A CA 1
ATOM 1790 C C . THR A 1 221 ? -9.57 1.329 19.719 1 93.81 221 THR A C 1
ATOM 1792 O O . THR A 1 221 ? -9.328 0.499 18.844 1 93.81 221 THR A O 1
ATOM 1795 N N . HIS A 1 222 ? -10.477 1.195 20.625 1 93.06 222 HIS A N 1
ATOM 1796 C CA . HIS A 1 222 ? -11.32 0.001 20.656 1 93.06 222 HIS A CA 1
ATOM 1797 C C . HIS A 1 222 ? -12.195 -0.074 19.406 1 93.06 222 HIS A C 1
ATOM 1799 O O . HIS A 1 222 ? -12.32 -1.138 18.797 1 93.06 222 HIS A O 1
ATOM 1805 N N . ILE A 1 223 ? -12.719 1.041 19.047 1 93.94 223 ILE A N 1
ATOM 1806 C CA . ILE A 1 223 ? -13.586 1.098 17.859 1 93.94 223 ILE A CA 1
ATOM 1807 C C . ILE A 1 223 ? -12.758 0.807 16.609 1 93.94 223 ILE A C 1
ATOM 1809 O O . ILE A 1 223 ? -13.211 0.072 15.727 1 93.94 223 ILE A O 1
ATOM 1813 N N . ALA A 1 224 ? -11.578 1.362 16.5 1 92 224 ALA A N 1
ATOM 1814 C CA . ALA A 1 224 ? -10.719 1.191 15.328 1 92 224 ALA A CA 1
ATOM 1815 C C . ALA A 1 224 ? -10.289 -0.265 15.172 1 92 224 ALA A C 1
ATOM 1817 O O . ALA A 1 224 ? -9.836 -0.675 14.102 1 92 224 ALA A O 1
ATOM 1818 N N . ASN A 1 225 ? -10.352 -1.095 16.172 1 80.06 225 ASN A N 1
ATOM 1819 C CA . ASN A 1 225 ? -10.172 -2.541 16.156 1 80.06 225 ASN A CA 1
ATOM 1820 C C . ASN A 1 225 ? -8.781 -2.924 15.664 1 80.06 225 ASN A C 1
ATOM 1822 O O . ASN A 1 225 ? -8.641 -3.791 14.805 1 80.06 225 ASN A O 1
ATOM 1826 N N . PHE A 1 226 ? -7.797 -2.096 16.031 1 69.62 226 PHE A N 1
ATOM 1827 C CA . PHE A 1 226 ? -6.484 -2.488 15.531 1 69.62 226 PHE A CA 1
ATOM 1828 C C . PHE A 1 226 ? -5.621 -3.053 16.656 1 69.62 226 PHE A C 1
ATOM 1830 O O . PHE A 1 226 ? -4.426 -3.293 16.453 1 69.62 226 PHE A O 1
ATOM 1837 N N . TYR A 1 227 ? -6.176 -3.51 17.766 1 62.66 227 TYR A N 1
ATOM 1838 C CA . TYR A 1 227 ? -5.379 -4.012 18.875 1 62.66 227 TYR A CA 1
ATOM 1839 C C . TYR A 1 227 ? -4.797 -5.383 18.562 1 62.66 227 TYR A C 1
ATOM 1841 O O . TYR A 1 227 ? -5.379 -6.145 17.781 1 62.66 227 TYR A O 1
ATOM 1849 N N . MET B 1 1 ? -2.602 -1.749 -19.406 1 66.88 1 MET B N 1
ATOM 1850 C CA . MET B 1 1 ? -3.383 -0.949 -18.469 1 66.88 1 MET B CA 1
ATOM 1851 C C . MET B 1 1 ? -3.477 -1.64 -17.109 1 66.88 1 MET B C 1
ATOM 1853 O O . MET B 1 1 ? -3.189 -1.03 -16.078 1 66.88 1 MET B O 1
ATOM 1857 N N . ILE B 1 2 ? -3.516 -3.031 -17.047 1 82.25 2 ILE B N 1
ATOM 1858 C CA . ILE B 1 2 ? -3.686 -3.764 -15.805 1 82.25 2 ILE B CA 1
ATOM 1859 C C . ILE B 1 2 ? -2.346 -3.865 -15.078 1 82.25 2 ILE B C 1
ATOM 1861 O O . ILE B 1 2 ? -2.301 -4.172 -13.883 1 82.25 2 ILE B O 1
ATOM 1865 N N . SER B 1 3 ? -1.354 -3.424 -15.789 1 84.75 3 SER B N 1
ATOM 1866 C CA . SER B 1 3 ? 0 -3.559 -15.266 1 84.75 3 SER B CA 1
ATOM 1867 C C . SER B 1 3 ? 0.195 -2.709 -14.008 1 84.75 3 SER B C 1
ATOM 1869 O O . SER B 1 3 ? 1.036 -3.023 -13.164 1 84.75 3 SER B O 1
ATOM 1871 N N . LYS B 1 4 ? -0.585 -1.682 -13.859 1 88.94 4 LYS B N 1
ATOM 1872 C CA . LYS B 1 4 ? -0.4 -0.79 -12.711 1 88.94 4 LYS B CA 1
ATOM 1873 C C . LYS B 1 4 ? -0.884 -1.443 -11.422 1 88.94 4 LYS B C 1
ATOM 1875 O O . LYS B 1 4 ? -0.64 -0.926 -10.328 1 88.94 4 LYS B O 1
ATOM 1880 N N . PHE B 1 5 ? -1.526 -2.674 -11.594 1 91.5 5 PHE B N 1
ATOM 1881 C CA . PHE B 1 5 ? -2.061 -3.361 -10.422 1 91.5 5 PHE B CA 1
ATOM 1882 C C . PHE B 1 5 ? -1.297 -4.652 -10.156 1 91.5 5 PHE B C 1
ATOM 1884 O O . PHE B 1 5 ? -1.678 -5.438 -9.289 1 91.5 5 PHE B O 1
ATOM 1891 N N . ILE B 1 6 ? -0.255 -4.875 -10.914 1 89.44 6 ILE B N 1
ATOM 1892 C CA . ILE B 1 6 ? 0.487 -6.129 -10.836 1 89.44 6 ILE B CA 1
ATOM 1893 C C . ILE B 1 6 ? 1.941 -5.844 -10.461 1 89.44 6 ILE B C 1
ATOM 1895 O O . ILE B 1 6 ? 2.584 -4.98 -11.062 1 89.44 6 ILE B O 1
ATOM 1899 N N . PHE B 1 7 ? 2.377 -6.617 -9.422 1 85.25 7 PHE B N 1
ATOM 1900 C CA . PHE B 1 7 ? 3.805 -6.52 -9.148 1 85.25 7 PHE B CA 1
ATOM 1901 C C . PHE B 1 7 ? 4.625 -6.996 -10.336 1 85.25 7 PHE B C 1
ATOM 1903 O O . PHE B 1 7 ? 4.195 -7.887 -11.078 1 85.25 7 PHE B O 1
ATOM 1910 N N . ASN B 1 8 ? 5.699 -6.352 -10.625 1 75.62 8 ASN B N 1
ATOM 1911 C CA . ASN B 1 8 ? 6.582 -6.754 -11.719 1 75.62 8 ASN B CA 1
ATOM 1912 C C . ASN B 1 8 ? 7.965 -7.145 -11.211 1 75.62 8 ASN B C 1
ATOM 1914 O O . ASN B 1 8 ? 8.977 -6.695 -11.75 1 75.62 8 ASN B O 1
ATOM 1918 N N . ASN B 1 9 ? 7.961 -7.93 -10.188 1 73.25 9 ASN B N 1
ATOM 1919 C CA . ASN B 1 9 ? 9.25 -8.258 -9.594 1 73.25 9 ASN B CA 1
ATOM 1920 C C . ASN B 1 9 ? 9.742 -9.633 -10.039 1 73.25 9 ASN B C 1
ATOM 1922 O O . ASN B 1 9 ? 10.648 -10.203 -9.43 1 73.25 9 ASN B O 1
ATOM 1926 N N . GLN B 1 10 ? 9.133 -10.234 -10.984 1 71 10 GLN B N 1
ATOM 1927 C CA . GLN B 1 10 ? 9.484 -11.578 -11.445 1 71 10 GLN B CA 1
ATOM 1928 C C . GLN B 1 10 ? 10.844 -11.586 -12.133 1 71 10 GLN B C 1
ATOM 1930 O O . GLN B 1 10 ? 11.461 -12.641 -12.281 1 71 10 GLN B O 1
ATOM 1935 N N . TYR B 1 11 ? 11.336 -10.445 -12.273 1 72.19 11 TYR B N 1
ATOM 1936 C CA . TYR B 1 11 ? 12.555 -10.453 -13.078 1 72.19 11 TYR B CA 1
ATOM 1937 C C . TYR B 1 11 ? 13.742 -9.938 -12.273 1 72.19 11 TYR B C 1
ATOM 1939 O O . TYR B 1 11 ? 14.797 -9.641 -12.844 1 72.19 11 TYR B O 1
ATOM 1947 N N . VAL B 1 12 ? 13.539 -9.875 -11.031 1 80.94 12 VAL B N 1
ATOM 1948 C CA . VAL B 1 12 ? 14.602 -9.305 -10.211 1 80.94 12 VAL B CA 1
ATOM 1949 C C . VAL B 1 12 ? 15.867 -10.156 -10.328 1 80.94 12 VAL B C 1
ATOM 1951 O O . VAL B 1 12 ? 16.953 -9.633 -10.609 1 80.94 12 VAL B O 1
ATOM 1954 N N . LEU B 1 13 ? 15.688 -11.484 -10.25 1 84.25 13 LEU B N 1
ATOM 1955 C CA . LEU B 1 13 ? 16.844 -12.375 -10.32 1 84.25 13 LEU B CA 1
ATOM 1956 C C . LEU B 1 13 ? 17.516 -12.305 -11.688 1 84.25 13 LEU B C 1
ATOM 1958 O O . LEU B 1 13 ? 18.734 -12.32 -11.789 1 84.25 13 LEU B O 1
ATOM 1962 N N . ASN B 1 14 ? 16.672 -12.172 -12.664 1 84.25 14 ASN B N 1
ATOM 1963 C CA . ASN B 1 14 ? 17.172 -12.172 -14.031 1 84.25 14 ASN B CA 1
ATOM 1964 C C . ASN B 1 14 ? 17.891 -10.875 -14.367 1 84.25 14 ASN B C 1
ATOM 1966 O O . ASN B 1 14 ? 18.703 -10.828 -15.297 1 84.25 14 ASN B O 1
ATOM 1970 N N . GLU B 1 15 ? 17.609 -9.875 -13.648 1 86.19 15 GLU B N 1
ATOM 1971 C CA . GLU B 1 15 ? 18.188 -8.562 -13.93 1 86.19 15 GLU B CA 1
ATOM 1972 C C . GLU B 1 15 ? 19.484 -8.352 -13.148 1 86.19 15 GLU B C 1
ATOM 1974 O O . GLU B 1 15 ? 20.188 -7.359 -13.359 1 86.19 15 GLU B O 1
ATOM 1979 N N . LEU B 1 16 ? 19.812 -9.32 -12.352 1 88.69 16 LEU B N 1
ATOM 1980 C CA . LEU B 1 16 ? 21.047 -9.219 -11.57 1 88.69 16 LEU B CA 1
ATOM 1981 C C . LEU B 1 16 ? 22.25 -9.664 -12.398 1 88.69 16 LEU B C 1
ATOM 1983 O O . LEU B 1 16 ? 22.125 -10.555 -13.242 1 88.69 16 LEU B O 1
ATOM 1987 N N . PRO B 1 17 ? 23.391 -8.984 -12.125 1 89.62 17 PRO B N 1
ATOM 1988 C CA . PRO B 1 17 ? 24.609 -9.539 -12.703 1 89.62 17 PRO B CA 1
ATOM 1989 C C . PRO B 1 17 ? 24.828 -11 -12.328 1 89.62 17 PRO B C 1
ATOM 1991 O O . PRO B 1 17 ? 24.406 -11.438 -11.25 1 89.62 17 PRO B O 1
ATOM 1994 N N . GLN B 1 18 ? 25.531 -11.672 -13.188 1 92.44 18 GLN B N 1
ATOM 1995 C CA . GLN B 1 18 ? 25.703 -13.109 -13.016 1 92.44 18 GLN B CA 1
ATOM 1996 C C . GLN B 1 18 ? 26.359 -13.422 -11.672 1 92.44 18 GLN B C 1
ATOM 1998 O O . GLN B 1 18 ? 26 -14.391 -11.008 1 92.44 18 GLN B O 1
ATOM 2003 N N . CYS B 1 19 ? 27.297 -12.664 -11.297 1 91.56 19 CYS B N 1
ATOM 2004 C CA . CYS B 1 19 ? 28 -12.898 -10.047 1 91.56 19 CYS B CA 1
ATOM 2005 C C . CYS B 1 19 ? 27.047 -12.859 -8.859 1 91.56 19 CYS B C 1
ATOM 2007 O O . CYS B 1 19 ? 27.078 -13.727 -7.992 1 91.56 19 CYS B O 1
ATOM 2009 N N . ASP B 1 20 ? 26.156 -11.852 -8.836 1 90.25 20 ASP B N 1
ATOM 2010 C CA . ASP B 1 20 ? 25.188 -11.703 -7.758 1 90.25 20 ASP B CA 1
ATOM 2011 C C . ASP B 1 20 ? 24.141 -12.812 -7.805 1 90.25 20 ASP B C 1
ATOM 2013 O O . ASP B 1 20 ? 23.719 -13.328 -6.762 1 90.25 20 ASP B O 1
ATOM 2017 N N . LYS B 1 21 ? 23.766 -13.148 -9.016 1 91.94 21 LYS B N 1
ATOM 2018 C CA . LYS B 1 21 ? 22.812 -14.234 -9.203 1 91.94 21 LYS B CA 1
ATOM 2019 C C . LYS B 1 21 ? 23.375 -15.547 -8.656 1 91.94 21 LYS B C 1
ATOM 2021 O O . LYS B 1 21 ? 22.688 -16.266 -7.926 1 91.94 21 LYS B O 1
ATOM 2026 N N . ASP B 1 22 ? 24.609 -15.758 -8.977 1 93 22 ASP B N 1
ATOM 2027 C CA . ASP B 1 22 ? 25.266 -16.984 -8.531 1 93 22 ASP B CA 1
ATOM 2028 C C . ASP B 1 22 ? 25.344 -17.031 -7.004 1 93 22 ASP B C 1
ATOM 2030 O O . ASP B 1 22 ? 25.156 -18.078 -6.402 1 93 22 ASP B O 1
ATOM 2034 N N . LEU B 1 23 ? 25.641 -15.945 -6.414 1 91.62 23 LEU B N 1
ATOM 2035 C CA . LEU B 1 23 ? 25.75 -15.867 -4.961 1 91.62 23 LEU B CA 1
ATOM 2036 C C . LEU B 1 23 ? 24.422 -16.188 -4.297 1 91.62 23 LEU B C 1
ATOM 2038 O O . LEU B 1 23 ? 24.375 -16.953 -3.326 1 91.62 23 LEU B O 1
ATOM 2042 N N . LEU B 1 24 ? 23.344 -15.633 -4.836 1 92.38 24 LEU B N 1
ATOM 2043 C CA . LEU B 1 24 ? 22.031 -15.883 -4.273 1 92.38 24 LEU B CA 1
ATOM 2044 C C . LEU B 1 24 ? 21.625 -17.344 -4.469 1 92.38 24 LEU B C 1
ATOM 2046 O O . LEU B 1 24 ? 21.125 -17.984 -3.535 1 92.38 24 LEU B O 1
ATOM 2050 N N . GLU B 1 25 ? 21.828 -17.812 -5.648 1 92.94 25 GLU B N 1
ATOM 2051 C CA . GLU B 1 25 ? 21.438 -19.172 -5.973 1 92.94 25 GLU B CA 1
ATOM 2052 C C . GLU B 1 25 ? 22.203 -20.188 -5.133 1 92.94 25 GLU B C 1
ATOM 2054 O O . GLU B 1 25 ? 21.656 -21.25 -4.781 1 92.94 25 GLU B O 1
ATOM 2059 N N . LYS B 1 26 ? 23.406 -19.859 -4.848 1 94.56 26 LYS B N 1
ATOM 2060 C CA . LYS B 1 26 ? 24.25 -20.75 -4.07 1 94.56 26 LYS B CA 1
ATOM 2061 C C . LYS B 1 26 ? 23.719 -20.938 -2.654 1 94.56 26 LYS B C 1
ATOM 2063 O O . LYS B 1 26 ? 23.859 -22.016 -2.062 1 94.56 26 LYS B O 1
ATOM 2068 N N . VAL B 1 27 ? 23.109 -20 -2.074 1 95 27 VAL B N 1
ATOM 2069 C CA . VAL B 1 27 ? 22.719 -20.031 -0.672 1 95 27 VAL B CA 1
ATOM 2070 C C . VAL B 1 27 ? 21.234 -20.422 -0.569 1 95 27 VAL B C 1
ATOM 2072 O O . VAL B 1 27 ? 20.703 -20.578 0.533 1 95 27 VAL B O 1
ATOM 2075 N N . MET B 1 28 ? 20.578 -20.531 -1.684 1 95.94 28 MET B N 1
ATOM 2076 C CA . MET B 1 28 ? 19.156 -20.891 -1.712 1 95.94 28 MET B CA 1
ATOM 2077 C C . MET B 1 28 ? 18.953 -22.344 -1.28 1 95.94 28 MET B C 1
ATOM 2079 O O . MET B 1 28 ? 19.719 -23.219 -1.667 1 95.94 28 MET B O 1
ATOM 2083 N N . GLN B 1 29 ? 18 -22.531 -0.427 1 97.31 29 GLN B N 1
ATOM 2084 C CA . GLN B 1 29 ? 17.547 -23.875 -0.054 1 97.31 29 GLN B CA 1
ATOM 2085 C C . GLN B 1 29 ? 16.094 -24.094 -0.464 1 97.31 29 GLN B C 1
ATOM 2087 O O . GLN B 1 29 ? 15.18 -23.453 0.085 1 97.31 29 GLN B O 1
ATOM 2092 N N . SER B 1 30 ? 15.906 -25.078 -1.328 1 97.75 30 SER B N 1
ATOM 2093 C CA . SER B 1 30 ? 14.57 -25.266 -1.895 1 97.75 30 SER B CA 1
ATOM 2094 C C . SER B 1 30 ? 13.789 -26.328 -1.115 1 97.75 30 SER B C 1
ATOM 2096 O O . SER B 1 30 ? 14.352 -27.344 -0.695 1 97.75 30 SER B O 1
ATOM 2098 N N . LYS B 1 31 ? 12.562 -26.047 -0.94 1 97.94 31 LYS B N 1
ATOM 2099 C CA . LYS B 1 31 ? 11.641 -26.953 -0.264 1 97.94 31 LYS B CA 1
ATOM 2100 C C . LYS B 1 31 ? 10.312 -27.047 -1.013 1 97.94 31 LYS B C 1
ATOM 2102 O O . LYS B 1 31 ? 9.867 -26.062 -1.612 1 97.94 31 LYS B O 1
ATOM 2107 N N . LYS B 1 32 ? 9.766 -28.203 -0.924 1 98.44 32 LYS B N 1
ATOM 2108 C CA . LYS B 1 32 ? 8.43 -28.406 -1.485 1 98.44 32 LYS B CA 1
ATOM 2109 C C . LYS B 1 32 ? 7.348 -28.078 -0.46 1 98.44 32 LYS B C 1
ATOM 2111 O O . LYS B 1 32 ? 7.477 -28.422 0.717 1 98.44 32 LYS B O 1
ATOM 2116 N N . TYR B 1 33 ? 6.395 -27.344 -0.89 1 98.31 33 TYR B N 1
ATOM 2117 C CA . TYR B 1 33 ? 5.219 -27.016 -0.095 1 98.31 33 TYR B CA 1
ATOM 2118 C C . TYR B 1 33 ? 3.953 -27.562 -0.74 1 98.31 33 TYR B C 1
ATOM 2120 O O . TYR B 1 33 ? 3.801 -27.516 -1.963 1 98.31 33 TYR B O 1
ATOM 2128 N N . VAL B 1 34 ? 3.094 -28.047 0.091 1 98 34 VAL B N 1
ATOM 2129 C CA . VAL B 1 34 ? 1.805 -28.5 -0.416 1 98 34 VAL B CA 1
ATOM 2130 C C . VAL B 1 34 ? 0.768 -27.391 -0.281 1 98 34 VAL B C 1
ATOM 2132 O O . VAL B 1 34 ? 0.925 -26.484 0.539 1 98 34 VAL B O 1
ATOM 2135 N N . LYS B 1 35 ? -0.164 -27.531 -1.038 1 96.81 35 LYS B N 1
ATOM 2136 C CA . LYS B 1 35 ? -1.236 -26.547 -1.033 1 96.81 35 LYS B CA 1
ATOM 2137 C C . LYS B 1 35 ? -1.731 -26.266 0.386 1 96.81 35 LYS B C 1
ATOM 2139 O O . LYS B 1 35 ? -1.924 -27.203 1.168 1 96.81 35 LYS B O 1
ATOM 2144 N N . ASN B 1 36 ? -1.854 -25 0.748 1 97.19 36 ASN B N 1
ATOM 2145 C CA . ASN B 1 36 ? -2.41 -24.484 1.996 1 97.19 36 ASN B CA 1
ATOM 2146 C C . ASN B 1 36 ? -1.396 -24.562 3.133 1 97.19 36 ASN B C 1
ATOM 2148 O O . ASN B 1 36 ? -1.734 -24.312 4.293 1 97.19 36 ASN B O 1
ATOM 2152 N N . GLN B 1 37 ? -0.207 -24.906 2.775 1 98.25 37 GLN B N 1
ATOM 2153 C CA . GLN B 1 37 ? 0.841 -24.875 3.791 1 98.25 37 GLN B CA 1
ATOM 2154 C C . GLN B 1 37 ? 1.332 -23.453 4.027 1 98.25 37 GLN B C 1
ATOM 2156 O O . GLN B 1 37 ? 1.546 -22.688 3.076 1 98.25 37 GLN B O 1
ATOM 2161 N N . THR B 1 38 ? 1.506 -23.078 5.285 1 98.38 38 THR B N 1
ATOM 2162 C CA . THR B 1 38 ? 1.955 -21.75 5.672 1 98.38 38 THR B CA 1
ATOM 2163 C C . THR B 1 38 ? 3.475 -21.641 5.574 1 98.38 38 THR B C 1
ATOM 2165 O O . THR B 1 38 ? 4.195 -22.531 6.027 1 98.38 38 THR B O 1
ATOM 2168 N N . ILE B 1 39 ? 3.945 -20.625 4.957 1 98.25 39 ILE B N 1
ATOM 2169 C CA . ILE B 1 39 ? 5.379 -20.359 4.859 1 98.25 39 ILE B CA 1
ATOM 2170 C C . ILE B 1 39 ? 5.84 -19.562 6.074 1 98.25 39 ILE B C 1
ATOM 2172 O O . ILE B 1 39 ? 6.82 -19.922 6.73 1 98.25 39 ILE B O 1
ATOM 2176 N N . PHE B 1 40 ? 5.172 -18.484 6.395 1 97.81 40 PHE B N 1
ATOM 2177 C CA . PHE B 1 40 ? 5.379 -17.719 7.621 1 97.81 40 PHE B CA 1
ATOM 2178 C C . PHE B 1 40 ? 4.086 -17.062 8.07 1 97.81 40 PHE B C 1
ATOM 2180 O O . PHE B 1 40 ? 3.143 -16.938 7.289 1 97.81 40 PHE B O 1
ATOM 2187 N N . THR B 1 41 ? 4.047 -16.641 9.359 1 96.94 41 THR B N 1
ATOM 2188 C CA . THR B 1 41 ? 2.844 -16.062 9.961 1 96.94 41 THR B CA 1
ATOM 2189 C C . THR B 1 41 ? 3.104 -14.641 10.438 1 96.94 41 THR B C 1
ATOM 2191 O O . THR B 1 41 ? 4.199 -14.328 10.906 1 96.94 41 THR B O 1
ATOM 2194 N N . GLU B 1 42 ? 2.074 -13.891 10.281 1 94.44 42 GLU B N 1
ATOM 2195 C CA . GLU B 1 42 ? 2.133 -12.523 10.789 1 94.44 42 GLU B CA 1
ATOM 2196 C C . GLU B 1 42 ? 2.605 -12.492 12.234 1 94.44 42 GLU B C 1
ATOM 2198 O O . GLU B 1 42 ? 2.168 -13.305 13.055 1 94.44 42 GLU B O 1
ATOM 2203 N N . GLY B 1 43 ? 3.574 -11.578 12.508 1 93.81 43 GLY B N 1
ATOM 2204 C CA . GLY B 1 43 ? 4.043 -11.391 13.867 1 93.81 43 GLY B CA 1
ATOM 2205 C C . GLY B 1 43 ? 5.305 -12.172 14.18 1 93.81 43 GLY B C 1
ATOM 2206 O O . GLY B 1 43 ? 5.957 -11.93 15.195 1 93.81 43 GLY B O 1
ATOM 2207 N N . THR B 1 44 ? 5.656 -13.117 13.367 1 96.38 44 THR B N 1
ATOM 2208 C CA . THR B 1 44 ? 6.867 -13.898 13.594 1 96.38 44 THR B CA 1
ATOM 2209 C C . THR B 1 44 ? 8.094 -13.172 13.047 1 96.38 44 THR B C 1
ATOM 2211 O O . THR B 1 44 ? 7.984 -12.383 12.109 1 96.38 44 THR B O 1
ATOM 2214 N N . LEU B 1 45 ? 9.242 -13.453 13.641 1 96.56 45 LEU B N 1
ATOM 2215 C CA . LEU B 1 45 ? 10.477 -12.789 13.234 1 96.56 45 LEU B CA 1
ATOM 2216 C C . LEU B 1 45 ? 11.062 -13.445 11.984 1 96.56 45 LEU B C 1
ATOM 2218 O O . LEU B 1 45 ? 11.203 -14.664 11.93 1 96.56 45 LEU B O 1
ATOM 2222 N N . PRO B 1 46 ? 11.344 -12.602 11.047 1 96.75 46 PRO B N 1
ATOM 2223 C CA . PRO B 1 46 ? 11.891 -13.164 9.812 1 96.75 46 PRO B CA 1
ATOM 2224 C C . PRO B 1 46 ? 13.312 -13.703 9.992 1 96.75 46 PRO B C 1
ATOM 2226 O O . PRO B 1 46 ? 14.133 -13.086 10.672 1 96.75 46 PRO B O 1
ATOM 2229 N N . THR B 1 47 ? 13.641 -14.828 9.383 1 96.25 47 THR B N 1
ATOM 2230 C CA . THR B 1 47 ? 14.969 -15.414 9.414 1 96.25 47 THR B CA 1
ATOM 2231 C C . THR B 1 47 ? 15.602 -15.406 8.023 1 96.25 47 THR B C 1
ATOM 2233 O O . THR B 1 47 ? 16.75 -15.836 7.852 1 96.25 47 THR B O 1
ATOM 2236 N N . GLY B 1 48 ? 14.836 -14.961 7.043 1 96.5 48 GLY B N 1
ATOM 2237 C CA . GLY B 1 48 ? 15.289 -14.891 5.66 1 96.5 48 GLY B CA 1
ATOM 2238 C C . GLY B 1 48 ? 14.195 -14.469 4.699 1 96.5 48 GLY B C 1
ATOM 2239 O O . GLY B 1 48 ? 13.148 -13.977 5.117 1 96.5 48 GLY B O 1
ATOM 2240 N N . ILE B 1 49 ? 14.523 -14.547 3.432 1 96.5 49 ILE B N 1
ATOM 2241 C CA . ILE B 1 49 ? 13.562 -14.211 2.385 1 96.5 49 ILE B CA 1
ATOM 2242 C C . ILE B 1 49 ? 13.281 -15.445 1.529 1 96.5 49 ILE B C 1
ATOM 2244 O O . ILE B 1 49 ? 13.945 -16.469 1.674 1 96.5 49 ILE B O 1
ATOM 2248 N N . PHE B 1 50 ? 12.297 -15.273 0.686 1 97.19 50 PHE B N 1
ATOM 2249 C CA . PHE B 1 50 ? 11.836 -16.422 -0.072 1 97.19 50 PHE B CA 1
ATOM 2250 C C . PHE B 1 50 ? 11.781 -16.109 -1.562 1 97.19 50 PHE B C 1
ATOM 2252 O O . PHE B 1 50 ? 11.602 -14.961 -1.951 1 97.19 50 PHE B O 1
ATOM 2259 N N . TYR B 1 51 ? 12 -17.109 -2.309 1 96.19 51 TYR B N 1
ATOM 2260 C CA . TYR B 1 51 ? 11.914 -17.062 -3.764 1 96.19 51 TYR B CA 1
ATOM 2261 C C . TYR B 1 51 ? 11.055 -18.203 -4.297 1 96.19 51 TYR B C 1
ATOM 2263 O O . TYR B 1 51 ? 11.297 -19.375 -3.988 1 96.19 51 TYR B O 1
ATOM 2271 N N . ILE B 1 52 ? 10.062 -17.859 -5.137 1 96.19 52 ILE B N 1
ATOM 2272 C CA . ILE B 1 52 ? 9.172 -18.891 -5.66 1 96.19 52 ILE B CA 1
ATOM 2273 C C . ILE B 1 52 ? 9.766 -19.484 -6.934 1 96.19 52 ILE B C 1
ATOM 2275 O O . ILE B 1 52 ? 9.859 -18.812 -7.961 1 96.19 52 ILE B O 1
ATOM 2279 N N . GLN B 1 53 ? 10.133 -20.672 -6.801 1 95.19 53 GLN B N 1
ATOM 2280 C CA . GLN B 1 53 ? 10.586 -21.359 -8 1 95.19 53 GLN B CA 1
ATOM 2281 C C . GLN B 1 53 ? 9.406 -21.75 -8.891 1 95.19 53 GLN B C 1
ATOM 2283 O O . GLN B 1 53 ? 9.414 -21.469 -10.094 1 95.19 53 GLN B O 1
ATOM 2288 N N . THR B 1 54 ? 8.523 -22.438 -8.32 1 95.62 54 THR B N 1
ATOM 2289 C CA . THR B 1 54 ? 7.277 -22.828 -8.984 1 95.62 54 THR B CA 1
ATOM 2290 C C . THR B 1 54 ? 6.105 -22.75 -8.008 1 95.62 54 THR B C 1
ATOM 2292 O O . THR B 1 54 ? 6.258 -23.047 -6.824 1 95.62 54 THR B O 1
ATOM 2295 N N . GLY B 1 55 ? 4.988 -22.312 -8.578 1 94.94 55 GLY B N 1
ATOM 2296 C CA . GLY B 1 55 ? 3.775 -22.281 -7.773 1 94.94 55 GLY B CA 1
ATOM 2297 C C . GLY B 1 55 ? 3.266 -20.875 -7.527 1 94.94 55 GLY B C 1
ATOM 2298 O O . GLY B 1 55 ? 3.562 -19.953 -8.297 1 94.94 55 GLY B O 1
ATOM 2299 N N . LYS B 1 56 ? 2.363 -20.734 -6.484 1 95.69 56 LYS B N 1
ATOM 2300 C CA . LYS B 1 56 ? 1.737 -19.469 -6.148 1 95.69 56 LYS B CA 1
ATOM 2301 C C . LYS B 1 56 ? 1.573 -19.312 -4.641 1 95.69 56 LYS B C 1
ATOM 2303 O O . LYS B 1 56 ? 1.268 -20.281 -3.943 1 95.69 56 LYS B O 1
ATOM 2308 N N . VAL B 1 57 ? 1.812 -18.156 -4.219 1 96.75 57 VAL B N 1
ATOM 2309 C CA . VAL B 1 57 ? 1.725 -17.859 -2.793 1 96.75 57 VAL B CA 1
ATOM 2310 C C . VAL B 1 57 ? 0.827 -16.641 -2.572 1 96.75 57 VAL B C 1
ATOM 2312 O O . VAL B 1 57 ? 0.948 -15.633 -3.277 1 96.75 57 VAL B O 1
ATOM 2315 N N . LYS B 1 58 ? -0.142 -16.766 -1.665 1 97.25 58 LYS B N 1
ATOM 2316 C CA . LYS B 1 58 ? -0.916 -15.586 -1.271 1 97.25 58 LYS B CA 1
ATOM 2317 C C . LYS B 1 58 ? -0.382 -14.992 0.028 1 97.25 58 LYS B C 1
ATOM 2319 O O . LYS B 1 58 ? 0.055 -15.719 0.921 1 97.25 58 LYS B O 1
ATOM 2324 N N . LYS B 1 59 ? -0.369 -13.742 0.089 1 96.69 59 LYS B N 1
ATOM 2325 C CA . LYS B 1 59 ? -0.091 -12.977 1.301 1 96.69 59 LYS B CA 1
ATOM 2326 C C . LYS B 1 59 ? -1.346 -12.266 1.805 1 96.69 59 LYS B C 1
ATOM 2328 O O . LYS B 1 59 ? -2.047 -11.609 1.032 1 96.69 59 LYS B O 1
ATOM 2333 N N . TYR B 1 60 ? -1.651 -12.453 3.094 1 96.81 60 TYR B N 1
ATOM 2334 C CA . TYR B 1 60 ? -2.883 -11.852 3.588 1 96.81 60 TYR B CA 1
ATOM 2335 C C . TYR B 1 60 ? -2.713 -11.352 5.016 1 96.81 60 TYR B C 1
ATOM 2337 O O . TYR B 1 60 ? -1.772 -11.75 5.711 1 96.81 60 TYR B O 1
ATOM 2345 N N . LYS B 1 61 ? -3.51 -10.461 5.348 1 94.06 61 LYS B N 1
ATOM 2346 C CA . LYS B 1 61 ? -3.617 -9.922 6.703 1 94.06 61 LYS B CA 1
ATOM 2347 C C . LYS B 1 61 ? -4.941 -10.312 7.348 1 94.06 61 LYS B C 1
ATOM 2349 O O . LYS B 1 61 ? -5.945 -10.508 6.652 1 94.06 61 LYS B O 1
ATOM 2354 N N . VAL B 1 62 ? -4.922 -10.414 8.672 1 90.38 62 VAL B N 1
ATOM 2355 C CA . VAL B 1 62 ? -6.129 -10.742 9.422 1 90.38 62 VAL B CA 1
ATOM 2356 C C . VAL B 1 62 ? -6.363 -9.695 10.508 1 90.38 62 VAL B C 1
ATOM 2358 O O . VAL B 1 62 ? -5.418 -9.258 11.172 1 90.38 62 VAL B O 1
ATOM 2361 N N . ASP B 1 63 ? -7.566 -9.281 10.625 1 84.19 63 ASP B N 1
ATOM 2362 C CA . ASP B 1 63 ? -7.852 -8.328 11.695 1 84.19 63 ASP B CA 1
ATOM 2363 C C . ASP B 1 63 ? -8.258 -9.047 12.977 1 84.19 63 ASP B C 1
ATOM 2365 O O . ASP B 1 63 ? -8.156 -10.273 13.07 1 84.19 63 ASP B O 1
ATOM 2369 N N . ASN B 1 64 ? -8.641 -8.305 13.953 1 84 64 ASN B N 1
ATOM 2370 C CA . ASN B 1 64 ? -8.93 -8.852 15.273 1 84 64 ASN B CA 1
ATOM 2371 C C . ASN B 1 64 ? -10.211 -9.68 15.273 1 84 64 ASN B C 1
ATOM 2373 O O . ASN B 1 64 ? -10.453 -10.461 16.188 1 84 64 ASN B O 1
ATOM 2377 N N . GLU B 1 65 ? -11.047 -9.523 14.25 1 85.38 65 GLU B N 1
ATOM 2378 C CA . GLU B 1 65 ? -12.289 -10.289 14.148 1 85.38 65 GLU B CA 1
ATOM 2379 C C . GLU B 1 65 ? -12.125 -11.484 13.219 1 85.38 65 GLU B C 1
ATOM 2381 O O . GLU B 1 65 ? -13.094 -12.203 12.953 1 85.38 65 GLU B O 1
ATOM 2386 N N . GLY B 1 66 ? -10.984 -11.656 12.727 1 84.75 66 GLY B N 1
ATOM 2387 C CA . GLY B 1 66 ? -10.711 -12.812 11.891 1 84.75 66 GLY B CA 1
ATOM 2388 C C . GLY B 1 66 ? -10.953 -12.547 10.414 1 84.75 66 GLY B C 1
ATOM 2389 O O . GLY B 1 66 ? -10.844 -13.461 9.586 1 84.75 66 GLY B O 1
ATOM 2390 N N . ARG B 1 67 ? -11.289 -11.305 10.117 1 87.75 67 ARG B N 1
ATOM 2391 C CA . ARG B 1 67 ? -11.477 -10.969 8.711 1 87.75 67 ARG B CA 1
ATOM 2392 C C . ARG B 1 67 ? -10.141 -10.93 7.98 1 87.75 67 ARG B C 1
ATOM 2394 O O . ARG B 1 67 ? -9.188 -10.289 8.445 1 87.75 67 ARG B O 1
ATOM 2401 N N . GLU B 1 68 ? -10.102 -11.633 6.746 1 93.44 68 GLU B N 1
ATOM 2402 C CA . GLU B 1 68 ? -8.859 -11.742 5.98 1 93.44 68 GLU B CA 1
ATOM 2403 C C . GLU B 1 68 ? -8.891 -10.844 4.75 1 93.44 68 GLU B C 1
ATOM 2405 O O . GLU B 1 68 ? -9.922 -10.719 4.086 1 93.44 68 GLU B O 1
ATOM 2410 N N . GLN B 1 69 ? -7.848 -10.188 4.527 1 96 69 GLN B N 1
ATOM 2411 C CA . GLN B 1 69 ? -7.645 -9.453 3.283 1 96 69 GLN B CA 1
ATOM 2412 C C . GLN B 1 69 ? -6.379 -9.922 2.568 1 96 69 GLN B C 1
AT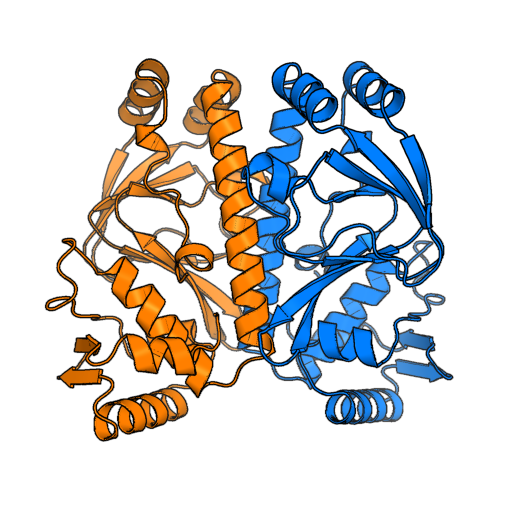OM 2414 O O . GLN B 1 69 ? -5.273 -9.789 3.1 1 96 69 GLN B O 1
ATOM 2419 N N . ILE B 1 70 ? -6.551 -10.492 1.396 1 96.88 70 ILE B N 1
ATOM 2420 C CA . ILE B 1 70 ? -5.391 -10.859 0.588 1 96.88 70 ILE B CA 1
ATOM 2421 C C . ILE B 1 70 ? -4.762 -9.602 -0.011 1 96.88 70 ILE B C 1
ATOM 2423 O O . ILE B 1 70 ? -5.43 -8.844 -0.714 1 96.88 70 ILE B O 1
ATOM 2427 N N . ILE B 1 71 ? -3.506 -9.422 0.283 1 94 71 ILE B N 1
ATOM 2428 C CA . ILE B 1 71 ? -2.77 -8.242 -0.148 1 94 71 ILE B CA 1
ATOM 2429 C C . ILE B 1 71 ? -2.201 -8.469 -1.547 1 94 71 ILE B C 1
ATOM 2431 O O . ILE B 1 71 ? -2.234 -7.57 -2.391 1 94 71 ILE B O 1
ATOM 2435 N N . TYR B 1 72 ? -1.717 -9.664 -1.717 1 92.75 72 TYR B N 1
ATOM 2436 C CA . TYR B 1 72 ? -1.11 -9.961 -3.012 1 92.75 72 TYR B CA 1
ATOM 2437 C C . TYR B 1 72 ? -0.943 -11.461 -3.207 1 92.75 72 TYR B C 1
ATOM 2439 O O . TYR B 1 72 ? -0.922 -12.219 -2.238 1 92.75 72 TYR B O 1
ATOM 2447 N N . ILE B 1 73 ? -0.864 -11.828 -4.484 1 94.31 73 ILE B N 1
ATOM 2448 C CA . ILE B 1 73 ? -0.541 -13.195 -4.867 1 94.31 73 ILE B CA 1
ATOM 2449 C C . ILE B 1 73 ? 0.762 -13.219 -5.664 1 94.31 73 ILE B C 1
ATOM 2451 O O . ILE B 1 73 ? 0.877 -12.547 -6.691 1 94.31 73 ILE B O 1
ATOM 2455 N N . TYR B 1 74 ? 1.695 -13.953 -5.215 1 93.88 74 TYR B N 1
ATOM 2456 C CA . TYR B 1 74 ? 3 -14.07 -5.855 1 93.88 74 TYR B CA 1
ATOM 2457 C C . TYR B 1 74 ? 3.027 -15.25 -6.824 1 93.88 74 TYR B C 1
ATOM 2459 O O . TYR B 1 74 ? 2.412 -16.281 -6.57 1 93.88 74 TYR B O 1
ATOM 2467 N N . ASN B 1 75 ? 3.814 -15.023 -7.848 1 92.38 75 ASN B N 1
ATOM 2468 C CA . ASN B 1 75 ? 4.023 -16.047 -8.867 1 92.38 75 ASN B CA 1
ATOM 2469 C C . ASN B 1 75 ? 5.469 -16.531 -8.891 1 92.38 75 ASN B C 1
ATOM 2471 O O . ASN B 1 75 ? 6.328 -15.961 -8.211 1 92.38 75 ASN B O 1
ATOM 2475 N N . SER B 1 76 ? 5.613 -17.578 -9.727 1 92.88 76 SER B N 1
ATOM 2476 C CA . SER B 1 76 ? 6.965 -18.078 -9.961 1 92.88 76 SER B CA 1
ATOM 2477 C C . SER B 1 76 ? 7.902 -16.953 -10.383 1 92.88 76 SER B C 1
ATOM 2479 O O . SER B 1 76 ? 7.527 -16.094 -11.188 1 92.88 76 SER B O 1
ATOM 2481 N N . GLY B 1 77 ? 9.062 -16.922 -9.711 1 91.12 77 GLY B N 1
ATOM 2482 C CA . GLY B 1 77 ? 10.07 -15.953 -10.086 1 91.12 77 GLY B CA 1
ATOM 2483 C C . GLY B 1 77 ? 10.102 -14.734 -9.18 1 91.12 77 GLY B C 1
ATOM 2484 O O . GLY B 1 77 ? 10.961 -13.859 -9.328 1 91.12 77 GLY B O 1
ATOM 2485 N N . GLU B 1 78 ? 9.234 -14.688 -8.25 1 92.25 78 GLU B N 1
ATOM 2486 C CA . GLU B 1 78 ? 9.148 -13.5 -7.402 1 92.25 78 GLU B CA 1
ATOM 2487 C C . GLU B 1 78 ? 9.766 -13.758 -6.031 1 92.25 78 GLU B C 1
ATOM 2489 O O . GLU B 1 78 ? 9.695 -14.883 -5.516 1 92.25 78 GLU B O 1
ATOM 2494 N N . PHE B 1 79 ? 10.375 -12.734 -5.484 1 93.62 79 PHE B N 1
ATOM 2495 C CA . PHE B 1 79 ? 10.836 -12.734 -4.102 1 93.62 79 PHE B CA 1
ATOM 2496 C C . PHE B 1 79 ? 9.75 -12.203 -3.166 1 93.62 79 PHE B C 1
ATOM 2498 O O . PHE B 1 79 ? 8.961 -11.344 -3.553 1 93.62 79 PHE B O 1
ATOM 2505 N N . PHE B 1 80 ? 9.75 -12.734 -1.976 1 94.19 80 PHE B N 1
ATOM 2506 C CA . PHE B 1 80 ? 8.859 -12.18 -0.966 1 94.19 80 PHE B CA 1
ATOM 2507 C C . PHE B 1 80 ? 9.445 -12.352 0.43 1 94.19 80 PHE B C 1
ATOM 2509 O O . PHE B 1 80 ? 10.422 -13.086 0.611 1 94.19 80 PHE B O 1
ATOM 2516 N N . GLY B 1 81 ? 8.977 -11.57 1.341 1 94.5 81 GLY B N 1
ATOM 2517 C CA . GLY B 1 81 ? 9.445 -11.617 2.717 1 94.5 81 GLY B CA 1
ATOM 2518 C C . GLY B 1 81 ? 10.57 -10.633 2.996 1 94.5 81 GLY B C 1
ATOM 2519 O O . GLY B 1 81 ? 10.953 -10.438 4.148 1 94.5 81 GLY B O 1
ATOM 2520 N N . TYR B 1 82 ? 11.031 -9.977 2.004 1 94.06 82 TYR B N 1
ATOM 2521 C CA . TYR B 1 82 ? 12.211 -9.133 2.166 1 94.06 82 TYR B CA 1
ATOM 2522 C C . TYR B 1 82 ? 11.844 -7.812 2.826 1 94.06 82 TYR B C 1
ATOM 2524 O O . TYR B 1 82 ? 12.695 -7.156 3.43 1 94.06 82 TYR B O 1
ATOM 2532 N N . THR B 1 83 ? 10.555 -7.422 2.719 1 94.25 83 THR B N 1
ATOM 2533 C CA . THR B 1 83 ? 10.156 -6.148 3.303 1 94.25 83 THR B CA 1
ATOM 2534 C C . THR B 1 83 ? 10.297 -6.18 4.82 1 94.25 83 THR B C 1
ATOM 2536 O O . THR B 1 83 ? 10.742 -5.207 5.434 1 94.25 83 THR B O 1
ATOM 2539 N N . ALA B 1 84 ? 9.922 -7.285 5.398 1 95.19 84 ALA B N 1
ATOM 2540 C CA . ALA B 1 84 ? 10.039 -7.43 6.848 1 95.19 84 ALA B CA 1
ATOM 2541 C C . ALA B 1 84 ? 11.5 -7.379 7.289 1 95.19 84 ALA B C 1
ATOM 2543 O O . ALA B 1 84 ? 11.828 -6.727 8.281 1 95.19 84 ALA B O 1
ATOM 2544 N N . ILE B 1 85 ? 12.336 -7.969 6.574 1 95.69 85 ILE B N 1
ATOM 2545 C CA . ILE B 1 85 ? 13.758 -8.023 6.895 1 95.69 85 ILE B CA 1
ATOM 2546 C C . ILE B 1 85 ? 14.375 -6.633 6.762 1 95.69 85 ILE B C 1
ATOM 2548 O O . ILE B 1 85 ? 15.102 -6.184 7.652 1 95.69 85 ILE B O 1
ATOM 2552 N N . LEU B 1 86 ? 14.039 -6 5.707 1 94.88 86 LEU B N 1
ATOM 2553 C CA . LEU B 1 86 ? 14.617 -4.691 5.418 1 94.88 86 LEU B CA 1
ATOM 2554 C C . LEU B 1 86 ? 14.125 -3.646 6.414 1 94.88 86 LEU B C 1
ATOM 2556 O O . LEU B 1 86 ? 14.875 -2.744 6.793 1 94.88 86 LEU B O 1
ATOM 2560 N N . SER B 1 87 ? 12.883 -3.77 6.82 1 93.25 87 SER B N 1
ATOM 2561 C CA . SER B 1 87 ? 12.328 -2.812 7.773 1 93.25 87 SER B CA 1
ATOM 2562 C C . SER B 1 87 ? 12.672 -3.199 9.211 1 93.25 87 SER B C 1
ATOM 2564 O O . SER B 1 87 ? 12.305 -2.492 10.148 1 93.25 87 SER B O 1
ATOM 2566 N N . GLU B 1 88 ? 13.32 -4.312 9.375 1 92.88 88 GLU B N 1
ATOM 2567 C CA . GLU B 1 88 ? 13.711 -4.82 10.688 1 92.88 88 GLU B CA 1
ATOM 2568 C C . GLU B 1 88 ? 12.5 -4.996 11.594 1 92.88 88 GLU B C 1
ATOM 2570 O O . GLU B 1 88 ? 12.516 -4.574 12.75 1 92.88 88 GLU B O 1
ATOM 2575 N N . GLN B 1 89 ? 11.477 -5.539 10.992 1 93.62 89 GLN B N 1
ATOM 2576 C CA . GLN B 1 89 ? 10.234 -5.816 11.703 1 93.62 89 GLN B CA 1
ATOM 2577 C C . GLN B 1 89 ? 9.82 -7.277 11.539 1 93.62 89 GLN B C 1
ATOM 2579 O O . GLN B 1 89 ? 10.406 -8.008 10.727 1 93.62 89 GLN B O 1
ATOM 2584 N N . ALA B 1 90 ? 8.898 -7.719 12.43 1 95.62 90 ALA B N 1
ATOM 2585 C CA . ALA B 1 90 ? 8.266 -9.023 12.234 1 95.62 90 ALA B CA 1
ATOM 2586 C C . ALA B 1 90 ? 7.473 -9.055 10.93 1 95.62 90 ALA B C 1
ATOM 2588 O O . ALA B 1 90 ? 7.191 -8 10.344 1 95.62 90 ALA B O 1
ATOM 2589 N N . TYR B 1 91 ? 7.262 -10.258 10.438 1 95.19 91 TYR B N 1
ATOM 2590 C CA . TYR B 1 91 ? 6.375 -10.344 9.281 1 95.19 91 TYR B CA 1
ATOM 2591 C C . TYR B 1 91 ? 5.062 -9.617 9.547 1 95.19 91 TYR B C 1
ATOM 2593 O O . TYR B 1 91 ? 4.41 -9.852 10.57 1 95.19 91 TYR B O 1
ATOM 2601 N N . GLY B 1 92 ? 4.68 -8.727 8.68 1 91.75 92 GLY B N 1
ATOM 2602 C CA . GLY B 1 92 ? 3.457 -7.953 8.844 1 91.75 92 GLY B CA 1
ATOM 2603 C C . GLY B 1 92 ? 2.23 -8.656 8.289 1 91.75 92 GLY B C 1
ATOM 2604 O O . GLY B 1 92 ? 1.117 -8.133 8.383 1 91.75 92 GLY B O 1
ATOM 2605 N N . ASP B 1 93 ? 2.404 -9.734 7.684 1 94.81 93 ASP B N 1
ATOM 2606 C CA . ASP B 1 93 ? 1.362 -10.508 7.016 1 94.81 93 ASP B CA 1
ATOM 2607 C C . ASP B 1 93 ? 1.687 -12 7.027 1 94.81 93 ASP B C 1
ATOM 2609 O O . ASP B 1 93 ? 2.754 -12.398 7.496 1 94.81 93 ASP B O 1
ATOM 2613 N N . THR B 1 94 ? 0.743 -12.766 6.645 1 97.31 94 THR B N 1
ATOM 2614 C CA . THR B 1 94 ? 0.908 -14.211 6.562 1 97.31 94 THR B CA 1
ATOM 2615 C C . THR B 1 94 ? 1.02 -14.656 5.109 1 97.31 94 THR B C 1
ATOM 2617 O O . THR B 1 94 ? 0.317 -14.141 4.238 1 97.31 94 THR B O 1
ATOM 2620 N N . ALA B 1 95 ? 1.957 -15.594 4.848 1 98.12 95 ALA B N 1
ATOM 2621 C CA . ALA B 1 95 ? 2.139 -16.141 3.506 1 98.12 95 ALA B CA 1
ATOM 2622 C C . ALA B 1 95 ? 1.785 -17.625 3.467 1 98.12 95 ALA B C 1
ATOM 2624 O O . ALA B 1 95 ? 2.299 -18.406 4.266 1 98.12 95 ALA B O 1
ATOM 2625 N N . VAL B 1 96 ? 0.928 -18 2.527 1 98.19 96 VAL B N 1
ATOM 2626 C CA . VAL B 1 96 ? 0.455 -19.375 2.377 1 98.19 96 VAL B CA 1
ATOM 2627 C C . VAL B 1 96 ? 0.498 -19.781 0.904 1 98.19 96 VAL B C 1
ATOM 2629 O O . VAL B 1 96 ? 0.134 -18.984 0.028 1 98.19 96 VAL B O 1
ATOM 2632 N N . VAL B 1 97 ? 0.993 -20.969 0.635 1 97.94 97 VAL B N 1
ATOM 2633 C CA . VAL B 1 97 ? 0.997 -21.453 -0.746 1 97.94 97 VAL B CA 1
ATOM 2634 C C . VAL B 1 97 ? -0.423 -21.812 -1.169 1 97.94 97 VAL B C 1
ATOM 2636 O O . VAL B 1 97 ? -1.174 -22.406 -0.393 1 97.94 97 VAL B O 1
ATOM 2639 N N . ILE B 1 98 ? -0.807 -21.438 -2.359 1 96.12 98 ILE B N 1
ATOM 2640 C CA . ILE B 1 98 ? -2.186 -21.688 -2.771 1 96.12 98 ILE B CA 1
ATOM 2641 C C . ILE B 1 98 ? -2.225 -22.812 -3.805 1 96.12 98 ILE B C 1
ATOM 2643 O O . ILE B 1 98 ? -3.293 -23.156 -4.312 1 96.12 98 ILE B O 1
ATOM 2647 N N . GLU B 1 99 ? -1.203 -23.375 -4.191 1 95.94 99 GLU B N 1
ATOM 2648 C CA . GLU B 1 99 ? -1.004 -24.609 -4.953 1 95.94 99 GLU B CA 1
ATOM 2649 C C . GLU B 1 99 ? 0.33 -25.266 -4.602 1 95.94 99 GLU B C 1
ATOM 2651 O O . GLU B 1 99 ? 1.146 -24.672 -3.889 1 95.94 99 GLU B O 1
ATOM 2656 N N . ASN B 1 100 ? 0.499 -26.531 -5.043 1 97.5 100 ASN B N 1
ATOM 2657 C CA . ASN B 1 100 ? 1.81 -27.125 -4.832 1 97.5 100 ASN B CA 1
ATOM 2658 C C . ASN B 1 100 ? 2.928 -26.266 -5.395 1 97.5 100 ASN B C 1
ATOM 2660 O O . ASN B 1 100 ? 2.846 -25.797 -6.539 1 97.5 100 ASN B O 1
ATOM 2664 N N . SER B 1 101 ? 3.912 -26 -4.469 1 98 101 SER B N 1
ATOM 2665 C CA . SER B 1 101 ? 4.922 -25.016 -4.84 1 98 101 SER B CA 1
ATOM 2666 C C . SER B 1 101 ? 6.316 -25.469 -4.422 1 98 101 SER B C 1
ATOM 2668 O O . SER B 1 101 ? 6.461 -26.344 -3.557 1 98 101 SER B O 1
ATOM 2670 N N . VAL B 1 102 ? 7.262 -25.031 -5.145 1 98.5 102 VAL B N 1
ATOM 2671 C CA . VAL B 1 102 ? 8.656 -25.141 -4.746 1 98.5 102 VAL B CA 1
ATOM 2672 C C . VAL B 1 102 ? 9.203 -23.75 -4.402 1 98.5 102 VAL B C 1
ATOM 2674 O O . VAL B 1 102 ? 9.25 -22.875 -5.262 1 98.5 102 VAL B O 1
ATOM 2677 N N . ILE B 1 103 ? 9.594 -23.594 -3.146 1 98.25 103 ILE B N 1
ATOM 2678 C CA . ILE B 1 103 ? 10.023 -22.297 -2.658 1 98.25 103 ILE B CA 1
ATOM 2679 C C . ILE B 1 103 ? 11.445 -22.391 -2.111 1 98.25 103 ILE B C 1
ATOM 2681 O O . ILE B 1 103 ? 11.773 -23.328 -1.378 1 98.25 103 ILE B O 1
ATOM 2685 N N . SER B 1 104 ? 12.242 -21.469 -2.516 1 97.88 104 SER B N 1
ATOM 2686 C CA . SER B 1 104 ? 13.609 -21.391 -2.012 1 97.88 104 SER B CA 1
ATOM 2687 C C . SER B 1 104 ? 13.719 -20.375 -0.875 1 97.88 104 SER B C 1
ATOM 2689 O O . SER B 1 104 ? 13.102 -19.312 -0.92 1 97.88 104 SER B O 1
ATOM 2691 N N . PHE B 1 105 ? 14.461 -20.797 0.077 1 98.19 105 PHE B N 1
ATOM 2692 C CA . PHE B 1 105 ? 14.727 -19.953 1.239 1 98.19 105 PHE B CA 1
ATOM 2693 C C . PHE B 1 105 ? 16.141 -19.406 1.189 1 98.19 105 PHE B C 1
ATOM 2695 O O . PHE B 1 105 ? 17.094 -20.109 0.824 1 98.19 105 PHE B O 1
ATOM 2702 N N . ILE B 1 106 ? 16.297 -18.109 1.429 1 97.06 106 ILE B N 1
ATOM 2703 C CA . ILE B 1 106 ? 17.594 -17.438 1.532 1 97.06 106 ILE B CA 1
ATOM 2704 C C . ILE B 1 106 ? 17.766 -16.859 2.938 1 97.06 106 ILE B C 1
ATOM 2706 O O . ILE B 1 106 ? 17.031 -15.945 3.334 1 97.06 106 ILE B O 1
ATOM 2710 N N . PRO B 1 107 ? 18.719 -17.328 3.676 1 97.56 107 PRO B N 1
ATOM 2711 C CA . PRO B 1 107 ? 18.922 -16.828 5.039 1 97.56 107 PRO B CA 1
ATOM 2712 C C . PRO B 1 107 ? 19.203 -15.328 5.082 1 97.56 107 PRO B C 1
ATOM 2714 O O . PRO B 1 107 ? 19.859 -14.797 4.188 1 97.56 107 PRO B O 1
ATOM 2717 N N . LYS B 1 108 ? 18.719 -14.742 6.164 1 96.94 108 LYS B N 1
ATOM 2718 C CA . LYS B 1 108 ? 18.812 -13.297 6.363 1 96.94 108 LYS B CA 1
ATOM 2719 C C . LYS B 1 108 ? 20.234 -12.805 6.195 1 96.94 108 LYS B C 1
ATOM 2721 O O . LYS B 1 108 ? 20.484 -11.828 5.488 1 96.94 108 LYS B O 1
ATOM 2726 N N . ASP B 1 109 ? 21.219 -13.477 6.785 1 96.5 109 ASP B N 1
ATOM 2727 C CA . ASP B 1 109 ? 22.625 -13.055 6.762 1 96.5 109 ASP B CA 1
ATOM 2728 C C . ASP B 1 109 ? 23.172 -13.086 5.34 1 96.5 109 ASP B C 1
ATOM 2730 O O . ASP B 1 109 ? 23.922 -12.18 4.938 1 96.5 109 ASP B O 1
ATOM 2734 N N . ASP B 1 110 ? 22.828 -14.102 4.598 1 95.75 110 ASP B N 1
ATOM 2735 C CA . ASP B 1 110 ? 23.281 -14.203 3.215 1 95.75 110 ASP B CA 1
ATOM 2736 C C . ASP B 1 110 ? 22.641 -13.125 2.344 1 95.75 110 ASP B C 1
ATOM 2738 O O . ASP B 1 110 ? 23.312 -12.539 1.487 1 95.75 110 ASP B O 1
ATOM 2742 N N . PHE B 1 111 ? 21.391 -12.93 2.584 1 94.94 111 PHE B N 1
ATOM 2743 C CA . PHE B 1 111 ? 20.672 -11.883 1.868 1 94.94 111 PHE B CA 1
ATOM 2744 C C . PHE B 1 111 ? 21.344 -10.531 2.084 1 94.94 111 PHE B C 1
ATOM 2746 O O . PHE B 1 111 ? 21.656 -9.82 1.123 1 94.94 111 PHE B O 1
ATOM 2753 N N . PHE B 1 112 ? 21.688 -10.211 3.324 1 95 112 PHE B N 1
ATOM 2754 C CA . PHE B 1 112 ? 22.312 -8.938 3.645 1 95 112 PHE B CA 1
ATOM 2755 C C . PHE B 1 112 ? 23.734 -8.883 3.084 1 95 112 PHE B C 1
ATOM 2757 O O . PHE B 1 112 ? 24.203 -7.82 2.68 1 95 112 PHE B O 1
ATOM 2764 N N . ASN B 1 113 ? 24.359 -10 3.113 1 93.88 113 ASN B N 1
ATOM 2765 C CA . ASN B 1 113 ? 25.703 -10.047 2.543 1 93.88 113 ASN B CA 1
ATOM 2766 C C . ASN B 1 113 ? 25.703 -9.641 1.072 1 93.88 113 ASN B C 1
ATOM 2768 O O . ASN B 1 113 ? 26.516 -8.812 0.653 1 93.88 113 ASN B O 1
ATOM 2772 N N . VAL B 1 114 ? 24.766 -10.18 0.331 1 91.62 114 VAL B N 1
ATOM 2773 C CA . VAL B 1 114 ? 24.656 -9.844 -1.087 1 91.62 114 VAL B CA 1
ATOM 2774 C C . VAL B 1 114 ? 24.219 -8.391 -1.251 1 91.62 114 VAL B C 1
ATOM 2776 O O . VAL B 1 114 ? 24.781 -7.66 -2.068 1 91.62 114 VAL B O 1
ATOM 2779 N N . LEU B 1 115 ? 23.281 -8 -0.462 1 91.94 115 LEU B N 1
ATOM 2780 C CA . LEU B 1 115 ? 22.734 -6.645 -0.529 1 91.94 115 LEU B CA 1
ATOM 2781 C C . LEU B 1 115 ? 23.812 -5.609 -0.248 1 91.94 115 LEU B C 1
ATOM 2783 O O . LEU B 1 115 ? 23.875 -4.574 -0.912 1 91.94 115 LEU B O 1
ATOM 2787 N N . ASN B 1 116 ? 24.656 -5.875 0.681 1 89.5 116 ASN B N 1
ATOM 2788 C CA . ASN B 1 116 ? 25.688 -4.93 1.113 1 89.5 116 ASN B CA 1
ATOM 2789 C C . ASN B 1 116 ? 26.844 -4.871 0.128 1 89.5 116 ASN B C 1
ATOM 2791 O O . ASN B 1 116 ? 27.578 -3.885 0.088 1 89.5 116 ASN B O 1
ATOM 2795 N N . ASN B 1 117 ? 26.969 -5.859 -0.657 1 88 117 ASN B N 1
ATOM 2796 C CA . ASN B 1 117 ? 28.156 -5.934 -1.514 1 88 117 ASN B CA 1
ATOM 2797 C C . ASN B 1 117 ? 27.797 -5.684 -2.977 1 88 117 ASN B C 1
ATOM 2799 O O . ASN B 1 117 ? 28.688 -5.605 -3.828 1 88 117 ASN B O 1
ATOM 2803 N N . SER B 1 118 ? 26.547 -5.621 -3.223 1 89.56 118 SER B N 1
ATOM 2804 C CA . SER B 1 118 ? 26.125 -5.398 -4.602 1 89.56 118 SER B CA 1
ATOM 2805 C C . SER B 1 118 ? 25.281 -4.137 -4.719 1 89.56 118 SER B C 1
ATOM 2807 O O . SER B 1 118 ? 24.094 -4.152 -4.391 1 89.56 118 SER B O 1
ATOM 2809 N N . VAL B 1 119 ? 25.875 -3.15 -5.301 1 87.62 119 VAL B N 1
ATOM 2810 C CA . VAL B 1 119 ? 25.156 -1.896 -5.52 1 87.62 119 VAL B CA 1
ATOM 2811 C C . VAL B 1 119 ? 24.016 -2.121 -6.5 1 87.62 119 VAL B C 1
ATOM 2813 O O . VAL B 1 119 ? 22.938 -1.544 -6.348 1 87.62 119 VAL B O 1
ATOM 2816 N N . VAL B 1 120 ? 24.266 -2.953 -7.402 1 89 120 VAL B N 1
ATOM 2817 C CA . VAL B 1 120 ? 23.266 -3.24 -8.43 1 89 120 VAL B CA 1
ATOM 2818 C C . VAL B 1 120 ? 22.047 -3.916 -7.801 1 89 120 VAL B C 1
ATOM 2820 O O . VAL B 1 120 ? 20.906 -3.582 -8.125 1 89 120 VAL B O 1
ATOM 2823 N N . PHE B 1 121 ? 22.312 -4.824 -6.887 1 91 121 PHE B N 1
ATOM 2824 C CA . PHE B 1 121 ? 21.234 -5.531 -6.223 1 91 121 PHE B CA 1
ATOM 2825 C C . PHE B 1 121 ? 20.391 -4.57 -5.391 1 91 121 PHE B C 1
ATOM 2827 O O . PHE B 1 121 ? 19.156 -4.609 -5.441 1 91 121 PHE B O 1
ATOM 2834 N N . SER B 1 122 ? 21.031 -3.684 -4.695 1 91.94 122 SER B N 1
ATOM 2835 C CA . SER B 1 122 ? 20.328 -2.699 -3.875 1 91.94 122 SER B CA 1
ATOM 2836 C C . SER B 1 122 ? 19.453 -1.786 -4.73 1 91.94 122 SER B C 1
ATOM 2838 O O . SER B 1 122 ? 18.312 -1.509 -4.383 1 91.94 122 SER B O 1
ATOM 2840 N N . ARG B 1 123 ? 19.984 -1.379 -5.816 1 90.88 123 ARG B N 1
ATOM 2841 C CA . ARG B 1 123 ? 19.25 -0.497 -6.719 1 90.88 123 ARG B CA 1
ATOM 2842 C C . ARG B 1 123 ? 18.047 -1.207 -7.312 1 90.88 123 ARG B C 1
ATOM 2844 O O . ARG B 1 123 ? 16.969 -0.611 -7.449 1 90.88 123 ARG B O 1
ATOM 2851 N N . LEU B 1 124 ? 18.25 -2.387 -7.645 1 91.25 124 LEU B N 1
ATOM 2852 C CA . LEU B 1 124 ? 17.172 -3.174 -8.211 1 91.25 124 LEU B CA 1
ATOM 2853 C C . LEU B 1 124 ? 16.062 -3.381 -7.184 1 91.25 124 LEU B C 1
ATOM 2855 O O . LEU B 1 124 ? 14.875 -3.289 -7.52 1 91.25 124 LEU B O 1
ATOM 2859 N N . LEU B 1 125 ? 16.438 -3.639 -5.965 1 92.38 125 LEU B N 1
ATOM 2860 C CA . LEU B 1 125 ? 15.445 -3.816 -4.914 1 92.38 125 LEU B CA 1
ATOM 2861 C C . LEU B 1 125 ? 14.695 -2.518 -4.656 1 92.38 125 LEU B C 1
ATOM 2863 O O . LEU B 1 125 ? 13.484 -2.533 -4.422 1 92.38 125 LEU B O 1
ATOM 2867 N N . LEU B 1 126 ? 15.438 -1.445 -4.676 1 94.12 126 LEU B N 1
ATOM 2868 C CA . LEU B 1 126 ? 14.797 -0.145 -4.512 1 94.12 126 LEU B CA 1
ATOM 2869 C C . LEU B 1 126 ? 13.773 0.098 -5.613 1 94.12 126 LEU B C 1
ATOM 2871 O O . LEU B 1 126 ? 12.656 0.537 -5.344 1 94.12 126 LEU B O 1
ATOM 2875 N N . LYS B 1 127 ? 14.141 -0.232 -6.785 1 93.25 127 LYS B N 1
ATOM 2876 C CA . LYS B 1 127 ? 13.242 -0.087 -7.926 1 93.25 127 LYS B CA 1
ATOM 2877 C C . LYS B 1 127 ? 12.008 -0.975 -7.77 1 93.25 127 LYS B C 1
ATOM 2879 O O . LYS B 1 127 ? 10.883 -0.518 -7.953 1 93.25 127 LYS B O 1
ATOM 2884 N N . CYS B 1 128 ? 12.211 -2.137 -7.375 1 92.44 128 CYS B N 1
ATOM 2885 C CA . CYS B 1 128 ? 11.133 -3.104 -7.211 1 92.44 128 CYS B CA 1
ATOM 2886 C C . CYS B 1 128 ? 10.18 -2.674 -6.102 1 92.44 128 CYS B C 1
ATOM 2888 O O . CYS B 1 128 ? 8.969 -2.635 -6.297 1 92.44 128 CYS B O 1
ATOM 2890 N N . LEU B 1 129 ? 10.758 -2.328 -5.012 1 93.25 129 LEU B N 1
ATOM 2891 C CA . LEU B 1 129 ? 9.945 -1.919 -3.867 1 93.25 129 LEU B CA 1
ATOM 2892 C C . LEU B 1 129 ? 9.156 -0.656 -4.188 1 93.25 129 LEU B C 1
ATOM 2894 O O . LEU B 1 129 ? 8 -0.523 -3.777 1 93.25 129 LEU B O 1
ATOM 2898 N N . SER B 1 130 ? 9.789 0.22 -4.855 1 94.44 130 SER B N 1
ATOM 2899 C CA . SER B 1 130 ? 9.102 1.449 -5.246 1 94.44 130 SER B CA 1
ATOM 2900 C C . SER B 1 130 ? 7.926 1.157 -6.168 1 94.44 130 SER B C 1
ATOM 2902 O O . SER B 1 130 ? 6.852 1.742 -6.016 1 94.44 130 SER B O 1
ATOM 2904 N N . TYR B 1 131 ? 8.148 0.309 -7.074 1 93.44 131 TYR B N 1
ATOM 2905 C CA . TYR B 1 131 ? 7.066 -0.092 -7.969 1 93.44 131 TYR B CA 1
ATOM 2906 C C . TYR B 1 131 ? 5.953 -0.792 -7.199 1 93.44 131 TYR B C 1
ATOM 2908 O O . TYR B 1 131 ? 4.77 -0.506 -7.406 1 93.44 131 TYR B O 1
ATOM 2916 N N . GLU B 1 132 ? 6.336 -1.693 -6.355 1 92.62 132 GLU B N 1
ATOM 2917 C CA . GLU B 1 132 ? 5.355 -2.387 -5.531 1 92.62 132 GLU B CA 1
ATOM 2918 C C . GLU B 1 132 ? 4.543 -1.402 -4.695 1 92.62 132 GLU B C 1
ATOM 2920 O O . GLU B 1 132 ? 3.338 -1.586 -4.504 1 92.62 132 GLU B O 1
ATOM 2925 N N . PHE B 1 133 ? 5.199 -0.423 -4.203 1 92.25 133 PHE B N 1
ATOM 2926 C CA . PHE B 1 133 ? 4.516 0.624 -3.451 1 92.25 133 PHE B CA 1
ATOM 2927 C C . PHE B 1 133 ? 3.434 1.282 -4.301 1 92.25 133 PHE B C 1
ATOM 2929 O O . PHE B 1 133 ? 2.311 1.486 -3.836 1 92.25 133 PHE B O 1
ATOM 2936 N N . SER B 1 134 ? 3.773 1.588 -5.523 1 92.56 134 SER B N 1
ATOM 2937 C CA . SER B 1 134 ? 2.822 2.221 -6.43 1 92.56 134 SER B CA 1
ATOM 2938 C C . SER B 1 134 ? 1.629 1.312 -6.703 1 92.56 134 SER B C 1
ATOM 2940 O O . SER B 1 134 ? 0.489 1.776 -6.766 1 92.56 134 SER B O 1
ATOM 2942 N N . VAL B 1 135 ? 1.899 0.099 -6.855 1 93.38 135 VAL B N 1
ATOM 2943 C CA . VAL B 1 135 ? 0.836 -0.873 -7.086 1 93.38 135 VAL B CA 1
ATOM 2944 C C . VAL B 1 135 ? -0.098 -0.915 -5.883 1 93.38 135 VAL B C 1
ATOM 2946 O O . VAL B 1 135 ? -1.321 -0.893 -6.035 1 93.38 135 VAL B O 1
ATOM 2949 N N . MET B 1 136 ? 0.477 -0.928 -4.715 1 93.25 136 MET B N 1
ATOM 2950 C CA . MET B 1 136 ? -0.324 -0.958 -3.494 1 93.25 136 MET B CA 1
ATOM 2951 C C . MET B 1 136 ? -1.187 0.294 -3.379 1 93.25 136 MET B C 1
ATOM 2953 O O . MET B 1 136 ? -2.35 0.217 -2.979 1 93.25 136 MET B O 1
ATOM 2957 N N . ALA B 1 137 ? -0.604 1.389 -3.676 1 93.12 137 ALA B N 1
ATOM 2958 C CA . ALA B 1 137 ? -1.36 2.637 -3.645 1 93.12 137 ALA B CA 1
ATOM 2959 C C . ALA B 1 137 ? -2.553 2.58 -4.594 1 93.12 137 ALA B C 1
ATOM 2961 O O . ALA B 1 137 ? -3.652 3.02 -4.25 1 93.12 137 ALA B O 1
ATOM 2962 N N . ASN B 1 138 ? -2.338 2.041 -5.766 1 93.06 138 ASN B N 1
ATOM 2963 C CA . ASN B 1 138 ? -3.422 1.876 -6.73 1 93.06 138 ASN B CA 1
ATOM 2964 C C . ASN B 1 138 ? -4.52 0.969 -6.188 1 93.06 138 ASN B C 1
ATOM 2966 O O . ASN B 1 138 ? -5.707 1.291 -6.293 1 93.06 138 ASN B O 1
ATOM 2970 N N . LEU B 1 139 ? -4.121 -0.102 -5.637 1 93.69 139 LEU B N 1
ATOM 2971 C CA . LEU B 1 139 ? -5.086 -1.066 -5.121 1 93.69 139 LEU B CA 1
ATOM 2972 C C . LEU B 1 139 ? -5.855 -0.485 -3.938 1 93.69 139 LEU B C 1
ATOM 2974 O O . LEU B 1 139 ? -7.055 -0.735 -3.789 1 93.69 139 LEU B O 1
ATOM 2978 N N . MET B 1 140 ? -5.164 0.231 -3.133 1 93 140 MET B N 1
ATOM 2979 C CA . MET B 1 140 ? -5.816 0.881 -1.999 1 93 140 MET B CA 1
ATOM 2980 C C . MET B 1 140 ? -6.934 1.806 -2.471 1 93 140 MET B C 1
ATOM 2982 O O . MET B 1 140 ? -8.023 1.811 -1.897 1 93 140 MET B O 1
ATOM 2986 N N . ALA B 1 141 ? -6.645 2.527 -3.465 1 92.44 141 ALA B N 1
ATOM 2987 C CA . ALA B 1 141 ? -7.645 3.436 -4.02 1 92.44 141 ALA B CA 1
ATOM 2988 C C . ALA B 1 141 ? -8.844 2.666 -4.555 1 92.44 141 ALA B C 1
ATOM 2990 O O . ALA B 1 141 ? -9.992 3.102 -4.398 1 92.44 141 ALA B O 1
ATOM 2991 N N . VAL B 1 142 ? -8.625 1.562 -5.105 1 92.5 142 VAL B N 1
ATOM 2992 C CA . VAL B 1 142 ? -9.688 0.721 -5.645 1 92.5 142 VAL B CA 1
ATOM 2993 C C . VAL B 1 142 ? -10.555 0.192 -4.504 1 92.5 142 VAL B C 1
ATOM 2995 O O . VAL B 1 142 ? -11.781 0.308 -4.543 1 92.5 142 VAL B O 1
ATOM 2998 N N . LEU B 1 143 ? -9.945 -0.323 -3.506 1 91.5 143 LEU B N 1
ATOM 2999 C CA . LEU B 1 143 ? -10.648 -0.938 -2.381 1 91.5 143 LEU B CA 1
ATOM 3000 C C . LEU B 1 143 ? -11.516 0.086 -1.656 1 91.5 143 LEU B C 1
ATOM 3002 O O . LEU B 1 143 ? -12.57 -0.259 -1.118 1 91.5 143 LEU B O 1
ATOM 3006 N N . SER B 1 144 ? -11.109 1.298 -1.713 1 90 144 SER B N 1
ATOM 3007 C CA . SER B 1 144 ? -11.781 2.322 -0.919 1 90 144 SER B CA 1
ATOM 3008 C C . SER B 1 144 ? -12.922 2.963 -1.696 1 90 144 SER B C 1
ATOM 3010 O O . SER B 1 144 ? -13.945 3.334 -1.115 1 90 144 SER B O 1
ATOM 3012 N N . GLN B 1 145 ? -12.758 3.049 -2.994 1 89.06 145 GLN B N 1
ATOM 3013 C CA . GLN B 1 145 ? -13.664 3.955 -3.689 1 89.06 145 GLN B CA 1
ATOM 3014 C C . GLN B 1 145 ? -14.547 3.199 -4.684 1 89.06 145 GLN B C 1
ATOM 3016 O O . GLN B 1 145 ? -15.562 3.723 -5.145 1 89.06 145 GLN B O 1
ATOM 3021 N N . ARG B 1 146 ? -14.219 2.002 -4.898 1 91.12 146 ARG B N 1
ATOM 3022 C CA . ARG B 1 146 ? -14.93 1.305 -5.965 1 91.12 146 ARG B CA 1
ATOM 3023 C C . ARG B 1 146 ? -15.977 0.355 -5.395 1 91.12 146 ARG B C 1
ATOM 3025 O O . ARG B 1 146 ? -15.875 -0.068 -4.242 1 91.12 146 ARG B O 1
ATOM 3032 N N . THR B 1 147 ? -16.938 0.052 -6.27 1 92.69 147 THR B N 1
ATOM 3033 C CA . THR B 1 147 ? -17.969 -0.892 -5.879 1 92.69 147 THR B CA 1
ATOM 3034 C C . THR B 1 147 ? -17.453 -2.324 -5.922 1 92.69 147 THR B C 1
ATOM 3036 O O . THR B 1 147 ? -16.406 -2.594 -6.531 1 92.69 147 THR B O 1
ATOM 3039 N N . VAL B 1 148 ? -18.188 -3.193 -5.312 1 95.31 148 VAL B N 1
ATOM 3040 C CA . VAL B 1 148 ? -17.797 -4.598 -5.289 1 95.31 148 VAL B CA 1
ATOM 3041 C C . VAL B 1 148 ? -17.734 -5.145 -6.715 1 95.31 148 VAL B C 1
ATOM 3043 O O . VAL B 1 148 ? -16.828 -5.891 -7.059 1 95.31 148 VAL B O 1
ATOM 3046 N N . ARG B 1 149 ? -18.719 -4.766 -7.543 1 96.88 149 ARG B N 1
ATOM 3047 C CA . ARG B 1 149 ? -18.734 -5.223 -8.93 1 96.88 149 ARG B CA 1
ATOM 3048 C C . ARG B 1 149 ? -17.469 -4.805 -9.672 1 96.88 149 ARG B C 1
ATOM 3050 O O . ARG B 1 149 ? -16.875 -5.605 -10.391 1 96.88 149 ARG B O 1
ATOM 3057 N N . GLU B 1 150 ? -17.078 -3.572 -9.492 1 95.81 150 GLU B N 1
ATOM 3058 C CA . GLU B 1 150 ? -15.859 -3.055 -10.109 1 95.81 150 GLU B CA 1
ATOM 3059 C C . GLU B 1 150 ? -14.625 -3.783 -9.586 1 95.81 150 GLU B C 1
ATOM 3061 O O . GLU B 1 150 ? -13.727 -4.117 -10.352 1 95.81 150 GLU B O 1
ATOM 3066 N N . ARG B 1 151 ? -14.617 -4.004 -8.297 1 96.12 151 ARG B N 1
ATOM 3067 C CA . ARG B 1 151 ? -13.477 -4.664 -7.668 1 96.12 151 ARG B CA 1
ATOM 3068 C C . ARG B 1 151 ? -13.367 -6.117 -8.125 1 96.12 151 ARG B C 1
ATOM 3070 O O . ARG B 1 151 ? -12.258 -6.625 -8.328 1 96.12 151 ARG B O 1
ATOM 3077 N N . VAL B 1 152 ? -14.492 -6.785 -8.281 1 97.69 152 VAL B N 1
ATOM 3078 C CA . VAL B 1 152 ? -14.477 -8.156 -8.773 1 97.69 152 VAL B CA 1
ATOM 3079 C C . VAL B 1 152 ? -13.922 -8.195 -10.188 1 97.69 152 VAL B C 1
ATOM 3081 O O . VAL B 1 152 ? -13.062 -9.023 -10.508 1 97.69 152 VAL B O 1
ATOM 3084 N N . ALA B 1 153 ? -14.359 -7.293 -11 1 97.38 153 ALA B N 1
ATOM 3085 C CA . ALA B 1 153 ? -13.867 -7.23 -12.375 1 97.38 153 ALA B CA 1
ATOM 3086 C C . ALA B 1 153 ? -12.352 -7.031 -12.406 1 97.38 153 ALA B C 1
ATOM 3088 O O . ALA B 1 153 ? -11.641 -7.746 -13.117 1 97.38 153 ALA B O 1
ATOM 3089 N N . LEU B 1 154 ? -11.922 -6.109 -11.633 1 95.62 154 LEU B N 1
ATOM 3090 C CA . LEU B 1 154 ? -10.492 -5.832 -11.594 1 95.62 154 LEU B CA 1
ATOM 3091 C C . LEU B 1 154 ? -9.719 -7.043 -11.078 1 95.62 154 LEU B C 1
ATOM 3093 O O . LEU B 1 154 ? -8.688 -7.414 -11.648 1 95.62 154 LEU B O 1
ATOM 3097 N N . SER B 1 155 ? -10.211 -7.605 -9.984 1 96.12 155 SER B N 1
ATOM 3098 C CA . SER B 1 155 ? -9.531 -8.75 -9.398 1 96.12 155 SER B CA 1
ATOM 3099 C C . SER B 1 155 ? -9.43 -9.906 -10.383 1 96.12 155 SER B C 1
ATOM 3101 O O . SER B 1 155 ? -8.398 -10.586 -10.453 1 96.12 155 SER B O 1
ATOM 3103 N N . LEU B 1 156 ? -10.461 -10.109 -11.156 1 96.31 156 LEU B N 1
ATOM 3104 C CA . LEU B 1 156 ? -10.453 -11.172 -12.148 1 96.31 156 LEU B CA 1
ATOM 3105 C C . LEU B 1 156 ? -9.422 -10.883 -13.242 1 96.31 156 LEU B C 1
ATOM 3107 O O . LEU B 1 156 ? -8.727 -11.789 -13.695 1 96.31 156 LEU B O 1
ATOM 3111 N N . LEU B 1 157 ? -9.328 -9.672 -13.625 1 95.06 157 LEU B N 1
ATOM 3112 C CA . LEU B 1 157 ? -8.344 -9.281 -14.633 1 95.06 157 LEU B CA 1
ATOM 3113 C C . LEU B 1 157 ? -6.926 -9.484 -14.109 1 95.06 157 LEU B C 1
ATOM 3115 O O . LEU B 1 157 ? -6.062 -9.977 -14.836 1 95.06 157 LEU B O 1
ATOM 3119 N N . ILE B 1 158 ? -6.73 -9.102 -12.883 1 94.19 158 ILE B N 1
ATOM 3120 C CA . ILE B 1 158 ? -5.43 -9.297 -12.25 1 94.19 158 ILE B CA 1
ATOM 3121 C C . ILE B 1 158 ? -5.098 -10.781 -12.195 1 94.19 158 ILE B C 1
ATOM 3123 O O . ILE B 1 158 ? -3.99 -11.195 -12.555 1 94.19 158 ILE B O 1
ATOM 3127 N N . LEU B 1 159 ? -6.043 -11.547 -11.797 1 94.12 159 LEU B N 1
ATOM 3128 C CA . LEU B 1 159 ? -5.836 -12.977 -11.648 1 94.12 159 LEU B CA 1
ATOM 3129 C C . LEU B 1 159 ? -5.602 -13.641 -13.008 1 94.12 159 LEU B C 1
ATOM 3131 O O . LEU B 1 159 ? -4.82 -14.586 -13.117 1 94.12 159 LEU B O 1
ATOM 3135 N N . HIS B 1 160 ? -6.352 -13.172 -13.938 1 93.56 160 HIS B N 1
ATOM 3136 C CA . HIS B 1 160 ? -6.117 -13.688 -15.281 1 93.56 160 HIS B CA 1
ATOM 3137 C C . HIS B 1 160 ? -4.656 -13.531 -15.688 1 93.56 160 HIS B C 1
ATOM 3139 O O . HIS B 1 160 ? -4.066 -14.453 -16.266 1 93.56 160 HIS B O 1
ATOM 3145 N N . ASP B 1 161 ? -4.113 -12.414 -15.406 1 90.44 161 ASP B N 1
ATOM 3146 C CA . ASP B 1 161 ? -2.709 -12.164 -15.719 1 90.44 161 ASP B CA 1
ATOM 3147 C C . ASP B 1 161 ? -1.797 -13.102 -14.93 1 90.44 161 ASP B C 1
ATOM 3149 O O . ASP B 1 161 ? -0.787 -13.578 -15.453 1 90.44 161 ASP B O 1
ATOM 3153 N N . LYS B 1 162 ? -2.105 -13.383 -13.695 1 89.25 162 LYS B N 1
ATOM 3154 C CA . LYS B 1 162 ? -1.295 -14.219 -12.812 1 89.25 162 LYS B CA 1
ATOM 3155 C C . LYS B 1 162 ? -1.36 -15.688 -13.242 1 89.25 162 LYS B C 1
ATOM 3157 O O . LYS B 1 162 ? -0.402 -16.438 -13.047 1 89.25 162 LYS B O 1
ATOM 3162 N N . TYR B 1 163 ? -2.406 -16.062 -13.836 1 89.44 163 TYR B N 1
ATOM 3163 C CA . TYR B 1 163 ? -2.613 -17.469 -14.156 1 89.44 163 TYR B CA 1
ATOM 3164 C C . TYR B 1 163 ? -2.248 -17.766 -15.609 1 89.44 163 TYR B C 1
ATOM 3166 O O . TYR B 1 163 ? -2.225 -18.922 -16.031 1 89.44 163 TYR B O 1
ATOM 3174 N N . LYS B 1 164 ? -1.97 -16.672 -16.219 1 85.5 164 LYS B N 1
ATOM 3175 C CA . LYS B 1 164 ? -1.62 -16.875 -17.625 1 85.5 164 LYS B CA 1
ATOM 3176 C C . LYS B 1 164 ? -0.271 -17.578 -17.75 1 85.5 164 LYS B C 1
ATOM 3178 O O . LYS B 1 164 ? 0.683 -17.25 -17.047 1 85.5 164 LYS B O 1
ATOM 3183 N N . ILE B 1 165 ? -0.23 -18.734 -18.328 1 67.81 165 ILE B N 1
ATOM 3184 C CA . ILE B 1 165 ? 0.999 -19.484 -18.562 1 67.81 165 ILE B CA 1
ATOM 3185 C C . ILE B 1 165 ? 1.669 -18.984 -19.844 1 67.81 165 ILE B C 1
ATOM 3187 O O . ILE B 1 165 ? 2.875 -18.719 -19.859 1 67.81 165 ILE B O 1
ATOM 3191 N N . ASN B 1 166 ? 0.846 -19.047 -20.891 1 63 166 ASN B N 1
ATOM 3192 C CA . ASN B 1 166 ? 1.312 -18.594 -22.188 1 63 166 ASN B CA 1
ATOM 3193 C C . ASN B 1 166 ? 0.5 -17.406 -22.703 1 63 166 ASN B C 1
ATOM 3195 O O . ASN B 1 166 ? -0.492 -17.016 -22.078 1 63 166 ASN B O 1
ATOM 3199 N N . ASP B 1 167 ? 1.052 -16.625 -23.484 1 60.38 167 ASP B N 1
ATOM 3200 C CA . ASP B 1 167 ? 0.447 -15.414 -24.031 1 60.38 167 ASP B CA 1
ATOM 3201 C C . ASP B 1 167 ? -0.924 -15.711 -24.641 1 60.38 167 ASP B C 1
ATOM 3203 O O . ASP B 1 167 ? -1.546 -14.828 -25.234 1 60.38 167 ASP B O 1
ATOM 3207 N N . ASP B 1 168 ? -1.351 -17 -24.531 1 62.22 168 ASP B N 1
ATOM 3208 C CA . ASP B 1 168 ? -2.664 -17.203 -25.125 1 62.22 168 ASP B CA 1
ATOM 3209 C C . ASP B 1 168 ? -3.777 -16.969 -24.109 1 62.22 168 ASP B C 1
ATOM 3211 O O . ASP B 1 168 ? -3.906 -17.719 -23.141 1 62.22 168 ASP B O 1
ATOM 3215 N N . PRO B 1 169 ? -4.473 -15.875 -24.219 1 61.84 169 PRO B N 1
ATOM 3216 C CA . PRO B 1 169 ? -5.523 -15.484 -23.281 1 61.84 169 PRO B CA 1
ATOM 3217 C C . PRO B 1 169 ? -6.68 -16.469 -23.234 1 61.84 169 PRO B C 1
ATOM 3219 O O . PRO B 1 169 ? -7.367 -16.594 -22.219 1 61.84 169 PRO B O 1
ATOM 3222 N N . LYS B 1 170 ? -6.93 -17.281 -24.312 1 66.31 170 LYS B N 1
ATOM 3223 C CA . LYS B 1 170 ? -8.156 -18.062 -24.469 1 66.31 170 LYS B CA 1
ATOM 3224 C C . LYS B 1 170 ? -8.109 -19.328 -23.609 1 66.31 170 LYS B C 1
ATOM 3226 O O . LYS B 1 170 ? -9.141 -19.953 -23.359 1 66.31 170 LYS B O 1
ATOM 3231 N N . ASP B 1 171 ? -7.051 -19.453 -22.844 1 81.12 171 ASP B N 1
ATOM 3232 C CA . ASP B 1 171 ? -7.047 -20.719 -22.125 1 81.12 171 ASP B CA 1
ATOM 3233 C C . ASP B 1 171 ? -6.559 -20.547 -20.688 1 81.12 171 ASP B C 1
ATOM 3235 O O . ASP B 1 171 ? -5.949 -21.438 -20.109 1 81.12 171 ASP B O 1
ATOM 3239 N N . VAL B 1 172 ? -6.926 -19.469 -20.266 1 90.75 172 VAL B N 1
ATOM 3240 C CA . VAL B 1 172 ? -6.504 -19.219 -18.891 1 90.75 172 VAL B CA 1
ATOM 3241 C C . VAL B 1 172 ? -7.66 -19.484 -17.938 1 90.75 172 VAL B C 1
ATOM 3243 O O . VAL B 1 172 ? -8.758 -18.953 -18.109 1 90.75 172 VAL B O 1
ATOM 3246 N N . PHE B 1 173 ? -7.441 -20.406 -16.953 1 92.69 173 PHE B N 1
ATOM 3247 C CA . PHE B 1 173 ? -8.43 -20.719 -15.93 1 92.69 173 PHE B CA 1
ATOM 3248 C C . PHE B 1 173 ? -7.949 -20.266 -14.555 1 92.69 173 PHE B C 1
ATOM 3250 O O . PHE B 1 173 ? -6.859 -20.656 -14.117 1 92.69 173 PHE B O 1
ATOM 3257 N N . ILE B 1 174 ? -8.781 -19.438 -13.945 1 94.25 174 ILE B N 1
ATOM 3258 C CA . ILE B 1 174 ? -8.531 -19.031 -12.57 1 94.25 174 ILE B CA 1
ATOM 3259 C C . ILE B 1 174 ? -9.117 -20.062 -11.609 1 94.25 174 ILE B C 1
ATOM 3261 O O . ILE B 1 174 ? -10.289 -20.422 -11.703 1 94.25 174 ILE B O 1
ATOM 3265 N N . THR B 1 175 ? -8.32 -20.547 -10.688 1 92.5 175 THR B N 1
ATOM 3266 C CA . THR B 1 175 ? -8.766 -21.641 -9.82 1 92.5 175 THR B CA 1
ATOM 3267 C C . THR B 1 175 ? -8.695 -21.234 -8.352 1 92.5 175 THR B C 1
ATOM 3269 O O . THR B 1 175 ? -8.664 -22.094 -7.465 1 92.5 175 THR B O 1
ATOM 3272 N N . LEU B 1 176 ? -8.703 -20.031 -8.07 1 92.75 176 LEU B N 1
ATOM 3273 C CA . LEU B 1 176 ? -8.711 -19.516 -6.699 1 92.75 176 LEU B CA 1
ATOM 3274 C C . LEU B 1 176 ? -10.023 -19.859 -6 1 92.75 176 LEU B C 1
ATOM 3276 O O . LEU B 1 176 ? -11.086 -19.797 -6.613 1 92.75 176 LEU B O 1
ATOM 3280 N N . SER B 1 177 ? -9.953 -20.234 -4.727 1 93.19 177 SER B N 1
ATOM 3281 C CA . SER B 1 177 ? -11.172 -20.516 -3.977 1 93.19 177 SER B CA 1
ATOM 3282 C C . SER B 1 177 ? -12.078 -19.297 -3.893 1 93.19 177 SER B C 1
ATOM 3284 O O . SER B 1 177 ? -11.602 -18.156 -3.98 1 93.19 177 SER B O 1
ATOM 3286 N N . ARG B 1 178 ? -13.375 -19.547 -3.676 1 93.62 178 ARG B N 1
ATOM 3287 C CA . ARG B 1 178 ? -14.32 -18.438 -3.523 1 93.62 178 ARG B CA 1
ATOM 3288 C C . ARG B 1 178 ? -13.977 -17.594 -2.303 1 93.62 178 ARG B C 1
ATOM 3290 O O . ARG B 1 178 ? -14.094 -16.359 -2.344 1 93.62 178 ARG B O 1
ATOM 3297 N N . GLY B 1 179 ? -13.508 -18.297 -1.299 1 94.5 179 GLY B N 1
ATOM 3298 C CA . GLY B 1 179 ? -13.078 -17.578 -0.111 1 94.5 179 GLY B CA 1
ATOM 3299 C C . GLY B 1 179 ? -11.898 -16.656 -0.361 1 94.5 179 GLY B C 1
ATOM 3300 O O . GLY B 1 179 ? -11.906 -15.5 0.044 1 94.5 179 GLY B O 1
ATOM 3301 N N . ASP B 1 180 ? -10.938 -17.188 -1.035 1 95.38 180 ASP B N 1
ATOM 3302 C CA . ASP B 1 180 ? -9.758 -16.375 -1.348 1 95.38 180 ASP B CA 1
ATOM 3303 C C . ASP B 1 180 ? -10.109 -15.227 -2.283 1 95.38 180 ASP B C 1
ATOM 3305 O O . ASP B 1 180 ? -9.602 -14.117 -2.119 1 95.38 180 ASP B O 1
ATOM 3309 N N . LEU B 1 181 ? -10.922 -15.523 -3.229 1 96.5 181 LEU B N 1
ATOM 3310 C CA . LEU B 1 181 ? -11.328 -14.461 -4.145 1 96.5 181 LEU B CA 1
ATOM 3311 C C . LEU B 1 181 ? -12.094 -13.375 -3.408 1 96.5 181 LEU B C 1
ATOM 3313 O O . LEU B 1 181 ? -11.867 -12.18 -3.635 1 96.5 181 LEU B O 1
ATOM 3317 N N . ALA B 1 182 ? -13.016 -13.734 -2.525 1 96.88 182 ALA B N 1
ATOM 3318 C CA . ALA B 1 182 ? -13.75 -12.773 -1.714 1 96.88 182 ALA B CA 1
ATOM 3319 C C . ALA B 1 182 ? -12.805 -11.93 -0.865 1 96.88 182 ALA B C 1
ATOM 3321 O O . ALA B 1 182 ? -12.953 -10.711 -0.781 1 96.88 182 ALA B O 1
ATOM 3322 N N . ASN B 1 183 ? -11.805 -12.609 -0.3 1 96.19 183 ASN B N 1
ATOM 3323 C CA . ASN B 1 183 ? -10.82 -11.938 0.541 1 96.19 183 ASN B CA 1
ATOM 3324 C C . ASN B 1 183 ? -9.953 -10.977 -0.27 1 96.19 183 ASN B C 1
ATOM 3326 O O . ASN B 1 183 ? -9.531 -9.938 0.239 1 96.19 183 ASN B O 1
ATOM 3330 N N . MET B 1 184 ? -9.719 -11.32 -1.475 1 95.62 184 MET B N 1
ATOM 3331 C CA . MET B 1 184 ? -8.945 -10.445 -2.35 1 95.62 184 MET B CA 1
ATOM 3332 C C . MET B 1 184 ? -9.758 -9.219 -2.746 1 95.62 184 MET B C 1
ATOM 3334 O O . MET B 1 184 ? -9.242 -8.102 -2.748 1 95.62 184 MET B O 1
ATOM 3338 N N . VAL B 1 185 ? -11 -9.445 -3.043 1 95.88 185 VAL B N 1
ATOM 3339 C CA . VAL B 1 185 ? -11.914 -8.391 -3.475 1 95.88 185 VAL B CA 1
ATOM 3340 C C . VAL B 1 185 ? -12.289 -7.512 -2.283 1 95.88 185 VAL B C 1
ATOM 3342 O O . VAL B 1 185 ? -12.562 -6.32 -2.443 1 95.88 185 VAL B O 1
ATOM 3345 N N . GLY B 1 186 ? -12.211 -8.008 -1.116 1 94.69 186 GLY B N 1
ATOM 3346 C CA . GLY B 1 186 ? -12.633 -7.297 0.08 1 94.69 186 GLY B CA 1
ATOM 3347 C C . GLY B 1 186 ? -14.141 -7.312 0.279 1 94.69 186 GLY B C 1
ATOM 3348 O O . GLY B 1 186 ? -14.758 -6.266 0.486 1 94.69 186 GLY B O 1
ATOM 3349 N N . THR B 1 187 ? -14.742 -8.453 0.154 1 94.5 187 THR B N 1
ATOM 3350 C CA . THR B 1 187 ? -16.188 -8.602 0.317 1 94.5 187 THR B CA 1
ATOM 3351 C C . THR B 1 187 ? -16.516 -9.969 0.907 1 94.5 187 THR B C 1
ATOM 3353 O O . THR B 1 187 ? -15.617 -10.734 1.271 1 94.5 187 THR B O 1
ATOM 3356 N N . VAL B 1 188 ? -17.781 -10.188 1.172 1 93.88 188 VAL B N 1
ATOM 3357 C CA . VAL B 1 188 ? -18.219 -11.469 1.728 1 93.88 188 VAL B CA 1
ATOM 3358 C C . VAL B 1 188 ? -18.547 -12.438 0.596 1 93.88 188 VAL B C 1
ATOM 3360 O O . VAL B 1 188 ? -18.828 -12.016 -0.527 1 93.88 188 VAL B O 1
ATOM 3363 N N . ASN B 1 189 ? -18.562 -13.719 0.902 1 94.81 189 ASN B N 1
ATOM 3364 C CA . ASN B 1 189 ? -18.781 -14.789 -0.065 1 94.81 189 ASN B CA 1
ATOM 3365 C C . ASN B 1 189 ? -20.125 -14.617 -0.788 1 94.81 189 ASN B C 1
ATOM 3367 O O . ASN B 1 189 ? -20.203 -14.828 -2 1 94.81 189 ASN B O 1
ATOM 3371 N N . GLU B 1 190 ? -21.047 -14.234 -0.066 1 96.56 190 GLU B N 1
ATOM 3372 C CA . GLU B 1 190 ? -22.391 -14.109 -0.629 1 96.56 190 GLU B CA 1
ATOM 3373 C C . GLU B 1 190 ? -22.438 -13.039 -1.709 1 96.56 190 GLU B C 1
ATOM 3375 O O . GLU B 1 190 ? -23.031 -13.242 -2.773 1 96.56 190 GLU B O 1
ATOM 3380 N N . THR B 1 191 ? -21.906 -11.938 -1.433 1 96.31 191 THR B N 1
ATOM 3381 C CA . THR B 1 191 ? -21.875 -10.828 -2.381 1 96.31 191 THR B CA 1
ATOM 3382 C C . THR B 1 191 ? -21.062 -11.188 -3.615 1 96.31 191 THR B C 1
ATOM 3384 O O . THR B 1 191 ? -21.469 -10.922 -4.746 1 96.31 191 THR B O 1
ATOM 3387 N N . LEU B 1 192 ? -19.938 -11.82 -3.385 1 97.25 192 LEU B N 1
ATOM 3388 C CA . LEU B 1 192 ? -19.109 -12.25 -4.5 1 97.25 192 LEU B CA 1
ATOM 3389 C C . LEU B 1 192 ? -19.875 -13.195 -5.418 1 97.25 192 LEU B C 1
ATOM 3391 O O . LEU B 1 192 ? -19.844 -13.055 -6.641 1 97.25 192 LEU B O 1
ATOM 3395 N N . ALA B 1 193 ? -20.516 -14.141 -4.828 1 96.88 193 ALA B N 1
ATOM 3396 C CA . ALA B 1 193 ? -21.266 -15.133 -5.594 1 96.88 193 ALA B CA 1
ATOM 3397 C C . ALA B 1 193 ? -22.297 -14.461 -6.488 1 96.88 193 ALA B C 1
ATOM 3399 O O . ALA B 1 193 ? -22.484 -14.859 -7.641 1 96.88 193 ALA B O 1
ATOM 3400 N N . ARG B 1 194 ? -22.906 -13.461 -5.93 1 97.75 194 ARG B N 1
ATOM 3401 C CA . ARG B 1 194 ? -23.922 -12.734 -6.688 1 97.75 194 ARG B CA 1
ATOM 3402 C C . ARG B 1 194 ? -23.297 -12.023 -7.883 1 97.75 194 ARG B C 1
ATOM 3404 O O . ARG B 1 194 ? -23.844 -12.055 -8.992 1 97.75 194 ARG B O 1
ATOM 3411 N N . VAL B 1 195 ? -22.25 -11.359 -7.676 1 98.19 195 VAL B N 1
ATOM 3412 C CA . VAL B 1 195 ? -21.578 -10.625 -8.742 1 98.19 195 VAL B CA 1
ATOM 3413 C C . VAL B 1 195 ? -21.078 -11.602 -9.812 1 98.19 195 VAL B C 1
ATOM 3415 O O . VAL B 1 195 ? -21.234 -11.344 -11.008 1 98.19 195 VAL B O 1
ATOM 3418 N N . LEU B 1 196 ? -20.531 -12.711 -9.391 1 97.88 196 LEU B N 1
ATOM 3419 C CA . LEU B 1 196 ? -20.047 -13.711 -10.336 1 97.88 196 LEU B CA 1
ATOM 3420 C C . LEU B 1 196 ? -21.219 -14.281 -11.156 1 97.88 196 LEU B C 1
ATOM 3422 O O . LEU B 1 196 ? -21.062 -14.531 -12.352 1 97.88 196 LEU B O 1
ATOM 3426 N N . HIS B 1 197 ? -22.297 -14.5 -10.461 1 97.75 197 HIS B N 1
ATOM 3427 C CA . HIS B 1 197 ? -23.484 -14.961 -11.172 1 97.75 197 HIS B CA 1
ATOM 3428 C C . HIS B 1 197 ? -23.922 -13.953 -12.234 1 97.75 197 HIS B C 1
ATOM 3430 O O . HIS B 1 197 ? -24.25 -14.336 -13.352 1 97.75 197 HIS B O 1
ATOM 3436 N N . ASP B 1 198 ? -23.922 -12.703 -11.82 1 98.25 198 ASP B N 1
ATOM 3437 C CA . ASP B 1 198 ? -24.25 -11.641 -12.773 1 98.25 198 ASP B CA 1
ATOM 3438 C C . ASP B 1 198 ? -23.297 -11.641 -13.961 1 98.25 198 ASP B C 1
ATOM 3440 O O . ASP B 1 198 ? -23.719 -11.531 -15.109 1 98.25 198 ASP B O 1
ATOM 3444 N N . PHE B 1 199 ? -22.047 -11.727 -13.688 1 98.44 199 PHE B N 1
ATOM 3445 C CA . PHE B 1 199 ? -21.031 -11.742 -14.742 1 98.44 199 PHE B CA 1
ATOM 3446 C C . PHE B 1 199 ? -21.25 -12.922 -15.68 1 98.44 199 PHE B C 1
ATOM 3448 O O . PHE B 1 199 ? -21.094 -12.789 -16.906 1 98.44 199 PHE B O 1
ATOM 3455 N N . LYS B 1 200 ? -21.531 -14.031 -15.125 1 97.69 200 LYS B N 1
ATOM 3456 C CA . LYS B 1 200 ? -21.812 -15.219 -15.938 1 97.69 200 LYS B CA 1
ATOM 3457 C C . LYS B 1 200 ? -23.047 -15.016 -16.812 1 97.69 200 LYS B C 1
ATOM 3459 O O . LYS B 1 200 ? -23 -15.305 -18.016 1 97.69 200 LYS B O 1
ATOM 3464 N N . SER B 1 201 ? -24.094 -14.523 -16.25 1 97.81 201 SER B N 1
ATOM 3465 C CA . SER B 1 201 ? -25.344 -14.297 -16.969 1 97.81 201 SER B CA 1
ATOM 3466 C C . SER B 1 201 ? -25.156 -13.281 -18.094 1 97.81 201 SER B C 1
ATOM 3468 O O . SER B 1 201 ? -25.828 -13.352 -19.125 1 97.81 201 SER B O 1
ATOM 3470 N N . GLU B 1 202 ? -24.219 -12.383 -17.875 1 98 202 GLU B N 1
ATOM 3471 C CA . GLU B 1 202 ? -23.922 -11.352 -18.875 1 98 202 GLU B CA 1
ATOM 3472 C C . GLU B 1 202 ? -22.875 -11.836 -19.859 1 98 202 GLU B C 1
ATOM 3474 O O . GLU B 1 202 ? -22.406 -11.062 -20.703 1 98 202 GLU B O 1
ATOM 3479 N N . ASN B 1 203 ? -22.484 -13.031 -19.75 1 97.75 203 ASN B N 1
ATOM 3480 C CA . ASN B 1 203 ? -21.516 -13.688 -20.625 1 97.75 203 ASN B CA 1
ATOM 3481 C C . ASN B 1 203 ? -20.156 -13.016 -20.531 1 97.75 203 ASN B C 1
ATOM 3483 O O . ASN B 1 203 ? -19.453 -12.891 -21.531 1 97.75 203 ASN B O 1
ATOM 3487 N N . LEU B 1 204 ? -19.828 -12.539 -19.375 1 97.81 204 LEU B N 1
ATOM 3488 C CA . LEU B 1 204 ? -18.531 -11.914 -19.172 1 97.81 204 LEU B CA 1
ATOM 3489 C C . LEU B 1 204 ? -17.484 -12.953 -18.734 1 97.81 204 LEU B C 1
ATOM 3491 O O . LEU B 1 204 ? -16.297 -12.781 -18.984 1 97.81 204 LEU B O 1
ATOM 3495 N N . ILE B 1 205 ? -18.031 -13.953 -18.062 1 98 205 ILE B N 1
ATOM 3496 C CA . ILE B 1 205 ? -17.156 -15.023 -17.594 1 98 205 ILE B CA 1
ATOM 3497 C C . ILE B 1 205 ? -17.859 -16.375 -17.797 1 98 205 ILE B C 1
ATOM 3499 O O . ILE B 1 205 ? -19.078 -16.438 -17.953 1 98 205 ILE B O 1
ATOM 3503 N N . TRP B 1 206 ? -17.031 -17.359 -17.891 1 97.06 206 TRP B N 1
ATOM 3504 C CA . TRP B 1 206 ? -17.469 -18.75 -17.797 1 97.06 206 TRP B CA 1
ATOM 3505 C C . TRP B 1 206 ? -17.016 -19.375 -16.484 1 97.06 206 TRP B C 1
ATOM 3507 O O . TRP B 1 206 ? -15.898 -19.109 -16.016 1 97.06 206 TRP B O 1
ATOM 3517 N N . MET B 1 207 ? -17.906 -20.109 -15.867 1 95.38 207 MET B N 1
ATOM 3518 C CA . MET B 1 207 ? -17.547 -20.719 -14.586 1 95.38 207 MET B CA 1
ATOM 3519 C C . MET B 1 207 ? -17.969 -22.188 -14.562 1 95.38 207 MET B C 1
ATOM 3521 O O . MET B 1 207 ? -19.047 -22.547 -15.016 1 95.38 207 MET B O 1
ATOM 3525 N N . GLU B 1 208 ? -17.078 -22.984 -14.086 1 92.56 208 GLU B N 1
ATOM 3526 C CA . GLU B 1 208 ? -17.312 -24.391 -13.781 1 92.56 208 GLU B CA 1
ATOM 3527 C C . GLU B 1 208 ? -16.641 -24.797 -12.469 1 92.56 208 GLU B C 1
ATOM 3529 O O . GLU B 1 208 ? -15.406 -24.906 -12.414 1 92.56 208 GLU B O 1
ATOM 3534 N N . GLY B 1 209 ? -17.406 -25.047 -11.5 1 88.06 209 GLY B N 1
ATOM 3535 C CA . GLY B 1 209 ? -16.812 -25.266 -10.188 1 88.06 209 GLY B CA 1
ATOM 3536 C C . GLY B 1 209 ? -16 -24.078 -9.703 1 88.06 209 GLY B C 1
ATOM 3537 O O . GLY B 1 209 ? -16.516 -22.969 -9.586 1 88.06 209 GLY B O 1
ATOM 3538 N N . ARG B 1 210 ? -14.742 -24.328 -9.531 1 86.62 210 ARG B N 1
ATOM 3539 C CA . ARG B 1 210 ? -13.875 -23.266 -9.039 1 86.62 210 ARG B CA 1
ATOM 3540 C C . ARG B 1 210 ? -13.164 -22.562 -10.195 1 86.62 210 ARG B C 1
ATOM 3542 O O . ARG B 1 210 ? -12.523 -21.531 -9.992 1 86.62 210 ARG B O 1
ATOM 3549 N N . LYS B 1 211 ? -13.367 -23.078 -11.352 1 93.62 211 LYS B N 1
ATOM 3550 C CA . LYS B 1 211 ? -12.672 -22.531 -12.516 1 93.62 211 LYS B CA 1
ATOM 3551 C C . LYS B 1 211 ? -13.438 -21.359 -13.102 1 93.62 211 LYS B C 1
ATOM 3553 O O . LYS B 1 211 ? -14.648 -21.422 -13.305 1 93.62 211 LYS B O 1
ATOM 3558 N N . ILE B 1 212 ? -12.672 -20.281 -13.312 1 96.75 212 ILE B N 1
ATOM 3559 C CA . ILE B 1 212 ? -13.25 -19.094 -13.938 1 96.75 212 ILE B CA 1
ATOM 3560 C C . ILE B 1 212 ? -12.445 -18.719 -15.18 1 96.75 212 ILE B C 1
ATOM 3562 O O . ILE B 1 212 ? -11.211 -18.719 -15.156 1 96.75 212 ILE B O 1
ATOM 3566 N N . GLN B 1 213 ? -13.125 -18.578 -16.25 1 96.56 213 GLN B N 1
ATOM 3567 C CA . GLN B 1 213 ? -12.516 -18.094 -17.484 1 96.56 213 GLN B CA 1
ATOM 3568 C C . GLN B 1 213 ? -13.125 -16.75 -17.922 1 96.56 213 GLN B C 1
ATOM 3570 O O . GLN B 1 213 ? -14.344 -16.594 -17.891 1 96.56 213 GLN B O 1
ATOM 3575 N N . LEU B 1 214 ? -12.305 -15.812 -18.25 1 96.31 214 LEU B N 1
ATOM 3576 C CA . LEU B 1 214 ? -12.805 -14.531 -18.734 1 96.31 214 LEU B CA 1
ATOM 3577 C C . LEU B 1 214 ? -13.234 -14.633 -20.188 1 96.31 214 LEU B C 1
ATOM 3579 O O . LEU B 1 214 ? -12.461 -15.086 -21.047 1 96.31 214 LEU B O 1
ATOM 3583 N N . MET B 1 215 ? -14.398 -14.195 -20.5 1 96.25 215 MET B N 1
ATOM 3584 C CA . MET B 1 215 ? -14.953 -14.328 -21.844 1 96.25 215 MET B CA 1
ATOM 3585 C C . MET B 1 215 ? -14.945 -12.984 -22.562 1 96.25 215 MET B C 1
ATOM 3587 O O . MET B 1 215 ? -14.906 -12.945 -23.797 1 96.25 215 MET B O 1
ATOM 3591 N N . ASN B 1 216 ? -15.055 -11.953 -21.875 1 95.31 216 ASN B N 1
ATOM 3592 C CA . ASN B 1 216 ? -15.109 -10.617 -22.469 1 95.31 216 ASN B CA 1
ATOM 3593 C C . ASN B 1 216 ? -14.18 -9.648 -21.75 1 95.31 216 ASN B C 1
ATOM 3595 O O . ASN B 1 216 ? -14.617 -8.883 -20.891 1 95.31 216 ASN B O 1
ATOM 3599 N N . PHE B 1 217 ? -13 -9.555 -22.188 1 92.94 217 PHE B N 1
ATOM 3600 C CA . PHE B 1 217 ? -11.961 -8.758 -21.547 1 92.94 217 PHE B CA 1
ATOM 3601 C C . PHE B 1 217 ? -12.297 -7.273 -21.625 1 92.94 217 PHE B C 1
ATOM 3603 O O . PHE B 1 217 ? -12.125 -6.539 -20.656 1 92.94 217 PHE B O 1
ATOM 3610 N N . GLN B 1 218 ? -12.742 -6.902 -22.719 1 93.62 218 GLN B N 1
ATOM 3611 C CA . GLN B 1 218 ? -13.031 -5.492 -22.953 1 93.62 218 GLN B CA 1
ATOM 3612 C C . GLN B 1 218 ? -14.094 -4.988 -21.969 1 93.62 218 GLN B C 1
ATOM 3614 O O . GLN B 1 218 ? -13.914 -3.951 -21.328 1 93.62 218 GLN B O 1
ATOM 3619 N N . GLN B 1 219 ? -15.141 -5.715 -21.891 1 95.31 219 GLN B N 1
ATOM 3620 C CA . GLN B 1 219 ? -16.234 -5.297 -21.016 1 95.31 219 GLN B CA 1
ATOM 3621 C C . GLN B 1 219 ? -15.805 -5.34 -19.547 1 95.31 219 GLN B C 1
ATOM 3623 O O . GLN B 1 219 ? -16.188 -4.473 -18.766 1 95.31 219 GLN B O 1
ATOM 3628 N N . LEU B 1 220 ? -15.055 -6.324 -19.172 1 95.88 220 LEU B N 1
ATOM 3629 C CA . LEU B 1 220 ? -14.562 -6.414 -17.797 1 95.88 220 LEU B CA 1
ATOM 3630 C C . LEU B 1 220 ? -13.648 -5.238 -17.469 1 95.88 220 LEU B C 1
ATOM 3632 O O . LEU B 1 220 ? -13.688 -4.703 -16.359 1 95.88 220 LEU B O 1
ATOM 3636 N N . THR B 1 221 ? -12.859 -4.863 -18.438 1 93.81 221 THR B N 1
ATOM 3637 C CA . THR B 1 221 ? -11.977 -3.711 -18.266 1 93.81 221 THR B CA 1
ATOM 3638 C C . THR B 1 221 ? -12.797 -2.436 -18.062 1 93.81 221 THR B C 1
ATOM 3640 O O . THR B 1 221 ? -12.453 -1.588 -17.234 1 93.81 221 THR B O 1
ATOM 3643 N N . HIS B 1 222 ? -13.859 -2.346 -18.812 1 93.06 222 HIS B N 1
ATOM 3644 C CA . HIS B 1 222 ? -14.75 -1.197 -18.672 1 93.06 222 HIS B CA 1
ATOM 3645 C C . HIS B 1 222 ? -15.398 -1.158 -17.297 1 93.06 222 HIS B C 1
ATOM 3647 O O . HIS B 1 222 ? -15.461 -0.1 -16.656 1 93.06 222 HIS B O 1
ATOM 3653 N N . ILE B 1 223 ? -15.789 -2.307 -16.844 1 93.94 223 ILE B N 1
ATOM 3654 C CA . ILE B 1 223 ? -16.422 -2.4 -15.531 1 93.94 223 ILE B CA 1
ATOM 3655 C C . ILE B 1 223 ? -15.414 -2.059 -14.438 1 93.94 223 ILE B C 1
ATOM 3657 O O . ILE B 1 223 ? -15.734 -1.348 -13.484 1 93.94 223 ILE B O 1
ATOM 3661 N N . ALA B 1 224 ? -14.203 -2.543 -14.547 1 91.94 224 ALA B N 1
ATOM 3662 C CA . ALA B 1 224 ? -13.156 -2.318 -13.547 1 91.94 224 ALA B CA 1
ATOM 3663 C C . ALA B 1 224 ? -12.781 -0.842 -13.469 1 91.94 224 ALA B C 1
ATOM 3665 O O . ALA B 1 224 ? -12.172 -0.401 -12.492 1 91.94 224 ALA B O 1
ATOM 3666 N N . ASN B 1 225 ? -13.086 -0.007 -14.43 1 79.75 225 ASN B N 1
ATOM 3667 C CA . ASN B 1 225 ? -12.977 1.448 -14.438 1 79.75 225 ASN B CA 1
ATOM 3668 C C . ASN B 1 225 ? -11.547 1.909 -14.188 1 79.75 225 ASN B C 1
ATOM 3670 O O . ASN B 1 225 ? -11.312 2.785 -13.352 1 79.75 225 ASN B O 1
ATOM 3674 N N . PHE B 1 226 ? -10.594 1.134 -14.719 1 69.12 226 PHE B N 1
ATOM 3675 C CA . PHE B 1 226 ? -9.242 1.604 -14.453 1 69.12 226 PHE B CA 1
ATOM 3676 C C . PHE B 1 226 ? -8.617 2.203 -15.711 1 69.12 226 PHE B C 1
ATOM 3678 O O . PHE B 1 226 ? -7.43 2.514 -15.727 1 69.12 226 PHE B O 1
ATOM 3685 N N . TYR B 1 227 ? -9.367 2.656 -16.719 1 62.41 227 TYR B N 1
ATOM 3686 C CA . TYR B 1 227 ? -8.797 3.189 -17.953 1 62.41 227 TYR B CA 1
ATOM 3687 C C . TYR B 1 227 ? -8.164 4.555 -17.719 1 62.41 227 TYR B C 1
ATOM 3689 O O . TYR B 1 227 ? -8.594 5.297 -16.828 1 62.41 227 TYR B O 1
#

Organism: Flavobacterium johnsoniae (strain ATCC 17061 / DSM 2064 / JCM 8514 / BCRC 14874 / CCUG 350202 / NBRC 14942 / NCIMB 11054 / UW101) (NCBI:txid376686)

Sequence (454 aa):
MISKFIFNNQYVLNELPQCDKDLLEKVMQSKKYVKNQTIFTEGTLPTGIFYIQTGKVKKYKVDNEGREQIIYIYNSGEFFGYTAILSEQAYGDTAVVIENSVISFIPKDDFFNVLNNSVVFSRLLLKCLSYEFSVMANLMAVLSQRTVRERVALSLLILHDKYKINDDPKDVFITLSRGDLANMVGTVNETLARVLHDFKSENLIWMEGRKIQLMNFQQLTHIANFYMISKFIFNNQYVLNELPQCDKDLLEKVMQSKKYVKNQTIFTEGTLPTGIFYIQTGKVKKYKVDNEGREQIIYIYNSGEFFGYTAILSEQAYGDTAVVIENSVISFIPKDDFFNVLNNSVVFSRLLLKCLSYEFSVMANLMAVLSQRTVRERVALSLLILHDKYKINDDPKDVFITLSRGDLANMVGTVNETLARVLHDFKSENLIWMEGRKIQLMNFQQLTHIANFY